Protein AF-A0A0N5BFC9-F1 (afdb_monomer_lite)

Structure (mmCIF, N/CA/C/O backbone):
data_AF-A0A0N5BFC9-F1
#
_entry.id   AF-A0A0N5BFC9-F1
#
loop_
_atom_site.group_PDB
_atom_site.id
_atom_site.type_symbol
_atom_site.label_atom_id
_atom_site.label_alt_id
_atom_site.label_comp_id
_atom_site.label_asym_id
_atom_site.label_entity_id
_atom_site.label_seq_id
_atom_site.pdbx_PDB_ins_code
_atom_site.Cartn_x
_atom_site.Cartn_y
_atom_site.Cartn_z
_atom_site.occupancy
_atom_site.B_iso_or_equiv
_atom_site.auth_seq_id
_atom_site.auth_comp_id
_atom_site.auth_asym_id
_atom_site.auth_atom_id
_atom_site.pdbx_PDB_model_num
ATOM 1 N N . MET A 1 1 ? 2.285 -58.065 4.368 1.00 34.19 1 MET A N 1
ATOM 2 C CA . MET A 1 1 ? 1.199 -57.813 5.337 1.00 34.19 1 MET A CA 1
ATOM 3 C C . MET A 1 1 ? 0.794 -56.363 5.149 1.00 34.19 1 MET A C 1
ATOM 5 O O . MET A 1 1 ? 1.601 -55.496 5.441 1.00 34.19 1 MET A O 1
ATOM 9 N N . ASN A 1 2 ? -0.366 -56.113 4.536 1.00 38.19 2 ASN A N 1
ATOM 10 C CA . ASN A 1 2 ? -0.889 -54.760 4.336 1.00 38.19 2 ASN A CA 1
ATOM 11 C C . ASN A 1 2 ? -1.475 -54.283 5.662 1.00 38.19 2 ASN A C 1
ATOM 13 O O . ASN A 1 2 ? -2.582 -54.675 6.023 1.00 38.19 2 ASN A O 1
ATOM 17 N N . ASP A 1 3 ? -0.705 -53.488 6.393 1.00 42.09 3 ASP A N 1
ATOM 18 C CA . ASP A 1 3 ? -1.120 -52.894 7.657 1.00 42.09 3 ASP A CA 1
ATOM 19 C C . ASP A 1 3 ? -1.984 -51.654 7.367 1.00 42.09 3 ASP A C 1
ATOM 21 O O . ASP A 1 3 ? -1.592 -50.508 7.557 1.00 42.09 3 ASP A O 1
ATOM 25 N N . SER A 1 4 ? -3.195 -51.876 6.848 1.00 47.28 4 SER A N 1
ATOM 26 C CA . SER A 1 4 ? -4.214 -50.838 6.613 1.00 47.28 4 SER A CA 1
ATOM 27 C C . SER A 1 4 ? -4.822 -50.292 7.920 1.00 47.28 4 SER A C 1
ATOM 29 O O . SER A 1 4 ? -5.945 -49.794 7.939 1.00 47.28 4 SER A O 1
ATOM 31 N N . SER A 1 5 ? -4.101 -50.416 9.037 1.00 52.00 5 SER A N 1
ATOM 32 C CA . SER A 1 5 ? -4.512 -50.042 10.390 1.00 52.00 5 SER A CA 1
ATOM 33 C C . SER A 1 5 ? -4.141 -48.599 10.761 1.00 52.00 5 SER A C 1
ATOM 35 O O . SER A 1 5 ? -4.554 -48.110 11.812 1.00 52.00 5 SER A O 1
ATOM 37 N N . GLN A 1 6 ? -3.386 -47.887 9.916 1.00 58.16 6 GLN A N 1
ATOM 38 C CA . GLN A 1 6 ? -2.640 -46.709 10.369 1.00 58.16 6 GLN A CA 1
ATOM 39 C C . GLN A 1 6 ? -3.371 -45.356 10.297 1.00 58.16 6 GLN A C 1
ATOM 41 O O . GLN A 1 6 ? -2.793 -44.349 10.696 1.00 58.16 6 GLN A O 1
ATOM 46 N N . PHE A 1 7 ? -4.630 -45.301 9.843 1.00 76.56 7 PHE A N 1
ATOM 47 C CA . PHE A 1 7 ? -5.350 -44.026 9.659 1.00 76.56 7 PHE A CA 1
ATOM 48 C C . PHE A 1 7 ? -6.752 -43.985 10.293 1.00 76.56 7 PHE A C 1
ATOM 50 O O . PHE A 1 7 ? -7.688 -43.403 9.745 1.00 76.56 7 PHE A O 1
ATOM 57 N N . ASN A 1 8 ? -6.898 -44.583 11.479 1.00 89.62 8 ASN A N 1
ATOM 58 C CA . ASN A 1 8 ? -8.121 -44.513 12.283 1.00 89.62 8 ASN A CA 1
ATOM 59 C C . ASN A 1 8 ? -7.896 -43.710 13.573 1.00 89.62 8 ASN A C 1
ATOM 61 O O . ASN A 1 8 ? -6.813 -43.722 14.155 1.00 89.62 8 ASN A O 1
ATOM 65 N N . CYS A 1 9 ? -8.940 -43.039 14.058 1.00 92.69 9 CYS A N 1
ATOM 66 C CA . CYS A 1 9 ? -8.900 -42.301 15.313 1.00 92.69 9 CYS A CA 1
ATOM 67 C C . CYS A 1 9 ? -8.642 -43.242 16.497 1.00 92.69 9 CYS A C 1
ATOM 69 O O . CYS A 1 9 ? -9.452 -44.110 16.789 1.00 92.69 9 CYS A O 1
ATOM 71 N N . GLU A 1 10 ? -7.588 -42.999 17.274 1.00 91.25 10 GLU A N 1
ATOM 72 C CA . GLU A 1 10 ? -7.213 -43.858 18.416 1.00 91.25 10 GLU A CA 1
ATOM 73 C C . GLU A 1 10 ? -8.198 -43.843 19.604 1.00 91.25 10 GLU A C 1
ATOM 75 O O . GLU A 1 10 ? -8.026 -44.597 20.558 1.00 91.25 10 GLU A O 1
ATOM 80 N N . ILE A 1 11 ? -9.216 -42.975 19.585 1.00 94.75 11 ILE A N 1
ATOM 81 C CA . ILE A 1 11 ? -10.234 -42.898 20.647 1.00 94.75 11 ILE A CA 1
ATOM 82 C C . ILE A 1 11 ? -11.425 -43.810 20.332 1.00 94.75 11 ILE A C 1
ATOM 84 O O . ILE A 1 11 ? -11.900 -44.520 21.211 1.00 94.75 11 ILE A O 1
ATOM 88 N N . CYS A 1 12 ? -11.925 -43.774 19.093 1.00 95.25 12 CYS A N 1
ATOM 89 C CA . CYS A 1 12 ? -13.127 -44.518 18.685 1.00 95.25 12 CYS A CA 1
ATOM 90 C C . CYS A 1 12 ? -12.856 -45.623 17.654 1.00 95.25 12 CYS A C 1
ATOM 92 O O . CYS A 1 12 ? -13.766 -46.374 17.319 1.00 95.25 12 CYS A O 1
ATOM 94 N N . PHE A 1 13 ? -11.626 -45.702 17.144 1.00 93.12 13 PHE A N 1
ATOM 95 C CA . PHE A 1 13 ? -11.158 -46.630 16.113 1.00 93.12 13 PHE A CA 1
ATOM 96 C C . PHE A 1 13 ? -11.883 -46.524 14.759 1.00 93.12 13 PHE A C 1
ATOM 98 O O . PHE A 1 13 ? -11.787 -47.434 13.940 1.00 93.12 13 PHE A O 1
ATOM 105 N N . GLN A 1 14 ? -12.569 -45.407 14.495 1.00 92.00 14 GLN A N 1
ATOM 106 C CA . GLN A 1 14 ? -13.208 -45.105 13.208 1.00 92.00 14 GLN A CA 1
ATOM 107 C C . GLN A 1 14 ? -12.284 -44.282 12.301 1.00 92.00 14 GLN A C 1
ATOM 109 O O . GLN A 1 14 ? -11.393 -43.577 12.781 1.00 92.00 14 GLN A O 1
ATOM 114 N N . SER A 1 15 ? -12.504 -44.361 10.989 1.00 88.88 15 SER A N 1
ATOM 115 C CA . SER A 1 15 ? -11.761 -43.579 9.997 1.00 88.88 15 SER A CA 1
ATOM 116 C C . SER A 1 15 ? -12.112 -42.092 10.063 1.00 88.88 15 SER A C 1
ATOM 118 O O . SER A 1 15 ? -13.248 -41.716 10.362 1.00 88.88 15 SER A O 1
ATOM 120 N N . TYR A 1 16 ? -11.133 -41.238 9.761 1.00 88.81 16 TYR A N 1
ATOM 121 C CA . TYR A 1 16 ? -11.325 -39.789 9.752 1.00 88.81 16 TYR A CA 1
ATOM 122 C C . TYR A 1 16 ? -12.275 -39.342 8.637 1.00 88.81 16 TYR A C 1
ATOM 124 O O . TYR A 1 16 ? -12.252 -39.864 7.524 1.00 88.81 16 TYR A O 1
ATOM 132 N N . THR A 1 17 ? -13.094 -38.331 8.917 1.00 87.38 17 THR A N 1
ATOM 133 C CA . THR A 1 17 ? -14.002 -37.740 7.926 1.00 87.38 17 THR A CA 1
ATOM 134 C C . THR A 1 17 ? -13.420 -36.455 7.329 1.00 87.38 17 THR A C 1
ATOM 136 O O . THR A 1 17 ? -12.402 -35.935 7.789 1.00 87.38 17 THR A O 1
ATOM 139 N N . GLN A 1 18 ? -14.054 -35.935 6.270 1.00 80.19 18 GLN A N 1
ATOM 140 C CA . GLN A 1 18 ? -13.593 -34.741 5.550 1.00 80.19 18 GLN A CA 1
ATOM 141 C C . GLN A 1 18 ? -13.379 -33.530 6.474 1.00 80.19 18 GLN A C 1
ATOM 143 O O . GLN A 1 18 ? -14.047 -33.367 7.498 1.00 80.19 18 GLN A O 1
ATOM 148 N N . VAL A 1 19 ? -12.454 -32.651 6.092 1.00 75.25 19 VAL A N 1
ATOM 149 C CA . VAL A 1 19 ? -12.163 -31.398 6.802 1.00 75.25 19 VAL A CA 1
ATOM 150 C C . VAL A 1 19 ? -13.453 -30.598 7.035 1.00 75.25 19 VAL A C 1
ATOM 152 O O . VAL A 1 19 ? -14.252 -30.426 6.120 1.00 75.25 19 VAL A O 1
ATOM 155 N N . GLY A 1 20 ? -13.667 -30.131 8.269 1.00 73.44 20 GLY A N 1
ATOM 156 C CA . GLY A 1 20 ? -14.871 -29.385 8.667 1.00 73.44 20 GLY A CA 1
ATOM 157 C C . GLY A 1 20 ? -16.022 -30.239 9.218 1.00 73.44 20 GLY A C 1
ATOM 158 O O . GLY A 1 20 ? -16.959 -29.692 9.789 1.00 73.44 20 GLY A O 1
ATOM 159 N N . SER A 1 21 ? -15.951 -31.568 9.114 1.00 85.88 21 SER A N 1
ATOM 160 C CA . SER A 1 21 ? -16.912 -32.470 9.767 1.00 85.88 21 SER A CA 1
ATOM 161 C C . SER A 1 21 ? -16.598 -32.696 11.256 1.00 85.88 21 SER A C 1
ATOM 163 O O . SER A 1 21 ? -15.501 -32.408 11.732 1.00 85.88 21 SER A O 1
ATOM 165 N N . LEU A 1 22 ? -17.549 -33.267 12.006 1.00 88.50 22 LEU A N 1
ATOM 166 C CA . LEU A 1 22 ? -17.378 -33.554 13.440 1.00 88.50 22 LEU A CA 1
ATOM 167 C C . LEU A 1 22 ? -16.204 -34.508 13.723 1.00 88.50 22 LEU A C 1
ATOM 169 O O . LEU A 1 22 ? -15.537 -34.374 14.745 1.00 88.50 22 LEU A O 1
ATOM 173 N N . HIS A 1 23 ? -15.922 -35.452 12.825 1.00 91.12 23 HIS A N 1
ATOM 174 C CA . HIS A 1 23 ? -14.836 -36.425 12.972 1.00 91.12 23 HIS A CA 1
ATOM 175 C C . HIS A 1 23 ? -13.622 -36.097 12.074 1.00 91.12 23 HIS A C 1
ATOM 177 O O . HIS A 1 23 ? -12.860 -36.979 11.676 1.00 91.12 23 HIS A O 1
ATOM 183 N N . SER A 1 24 ? -13.425 -34.811 11.753 1.00 91.25 24 SER A N 1
ATOM 184 C CA . SER A 1 24 ? -12.242 -34.350 11.021 1.00 91.25 24 SER A CA 1
ATOM 185 C C . SER A 1 24 ? -10.957 -34.544 11.830 1.00 91.25 24 SER A C 1
ATOM 187 O O . SER A 1 24 ? -10.981 -34.569 13.062 1.00 91.25 24 SER A O 1
ATOM 189 N N . ILE A 1 25 ? -9.822 -34.604 11.139 1.00 92.50 25 ILE A N 1
ATOM 190 C CA . ILE A 1 25 ? -8.495 -34.742 11.748 1.00 92.50 25 ILE A CA 1
ATOM 191 C C . ILE A 1 25 ? -8.169 -33.522 12.627 1.00 92.50 25 ILE A C 1
ATOM 193 O O . ILE A 1 25 ? -8.217 -32.375 12.175 1.00 92.50 25 ILE A O 1
ATOM 197 N N . ALA A 1 26 ? -7.812 -33.768 13.885 1.00 93.31 26 ALA A N 1
ATOM 198 C CA . ALA A 1 26 ? -7.320 -32.760 14.817 1.00 93.31 26 ALA A CA 1
ATOM 199 C C . ALA A 1 26 ? -6.183 -33.321 15.681 1.00 93.31 26 ALA A C 1
ATOM 201 O O . ALA A 1 26 ? -6.062 -34.533 15.847 1.00 93.31 26 ALA A O 1
ATOM 202 N N . CYS A 1 27 ? -5.356 -32.456 16.257 1.00 94.44 27 CYS A N 1
ATOM 203 C CA . CYS A 1 27 ? -4.290 -32.855 17.168 1.00 94.44 27 CYS A CA 1
ATOM 204 C C . CYS A 1 27 ? -4.227 -31.975 18.421 1.00 94.44 27 CYS A C 1
ATOM 206 O O . CYS A 1 27 ? -4.776 -30.876 18.475 1.00 94.44 27 CYS A O 1
ATOM 208 N N . LEU A 1 28 ? -3.561 -32.498 19.451 1.00 94.12 28 LEU A N 1
ATOM 209 C CA . LEU A 1 28 ? -3.152 -31.730 20.633 1.00 94.12 28 LEU A CA 1
ATOM 210 C C . LEU A 1 28 ? -1.754 -31.125 20.414 1.00 94.12 28 LEU A C 1
ATOM 212 O O . LEU A 1 28 ? -1.024 -31.620 19.554 1.00 94.12 28 LEU A O 1
ATOM 216 N N . PRO A 1 29 ? -1.274 -30.192 21.263 1.00 92.06 29 PRO A N 1
ATOM 217 C CA . PRO A 1 29 ? 0.069 -29.608 21.127 1.00 92.06 29 PRO A CA 1
ATOM 218 C C . PRO A 1 29 ? 1.236 -30.609 21.257 1.00 92.06 29 PRO A C 1
ATOM 220 O O . PRO A 1 29 ? 2.390 -30.258 21.044 1.00 92.06 29 PRO A O 1
ATOM 223 N N . CYS A 1 30 ? 0.964 -31.867 21.621 1.00 94.38 30 CYS A N 1
ATOM 224 C CA . CYS A 1 30 ? 1.947 -32.956 21.559 1.00 94.38 30 CYS A CA 1
ATOM 225 C C . CYS A 1 30 ? 2.074 -33.620 20.178 1.00 94.38 30 CYS A C 1
ATOM 227 O O . CYS A 1 30 ? 2.876 -34.537 20.046 1.00 94.38 30 CYS A O 1
ATOM 229 N N . GLY A 1 31 ? 1.271 -33.222 19.187 1.00 92.38 31 GLY A N 1
ATOM 230 C CA . GLY A 1 31 ? 1.304 -33.756 17.823 1.00 92.38 31 GLY A CA 1
ATOM 231 C C . GLY A 1 31 ? 0.481 -35.028 17.585 1.00 92.38 31 GLY A C 1
ATOM 232 O O . GLY A 1 31 ? 0.332 -35.439 16.440 1.00 92.38 31 GLY A O 1
ATOM 233 N N . HIS A 1 32 ? -0.099 -35.649 18.619 1.00 94.38 32 HIS A N 1
ATOM 234 C CA . HIS A 1 32 ? -0.943 -36.838 18.443 1.00 94.38 32 HIS A CA 1
ATOM 235 C C . HIS A 1 32 ? -2.306 -36.508 17.834 1.00 94.38 32 HIS A C 1
ATOM 237 O O . HIS A 1 32 ? -2.934 -35.521 18.224 1.00 94.38 32 HIS A O 1
ATOM 243 N N . ILE A 1 33 ? -2.752 -37.364 16.911 1.00 93.94 33 ILE A N 1
ATOM 244 C CA . ILE A 1 33 ? -3.874 -37.117 16.005 1.00 93.94 33 ILE A CA 1
ATOM 245 C C . ILE A 1 33 ? -5.112 -37.921 16.419 1.00 93.94 33 ILE A C 1
ATOM 247 O O . ILE A 1 33 ? -5.045 -39.123 16.662 1.00 93.94 33 ILE A O 1
ATOM 251 N N . PHE A 1 34 ? -6.271 -37.267 16.439 1.00 95.00 34 PHE A N 1
ATOM 252 C CA . PHE A 1 34 ? -7.564 -37.828 16.826 1.00 95.00 34 PHE A CA 1
ATOM 253 C C . PHE A 1 34 ? -8.695 -37.206 15.991 1.00 95.00 34 PHE A C 1
ATOM 255 O O . PHE A 1 34 ? -8.510 -36.182 15.338 1.00 95.00 34 PHE A O 1
ATOM 262 N N . GLY A 1 35 ? -9.878 -37.823 15.986 1.00 95.00 35 GLY A N 1
ATOM 263 C CA . GLY A 1 35 ? -11.070 -37.195 15.418 1.00 95.00 35 GLY A CA 1
ATOM 264 C C . GLY A 1 35 ? -11.518 -36.051 16.324 1.00 95.00 35 GLY A C 1
ATOM 265 O O . GLY A 1 35 ? -11.603 -36.236 17.540 1.00 95.00 35 GLY A O 1
ATOM 266 N N . LYS A 1 36 ? -11.804 -34.878 15.751 1.00 93.94 36 LYS A N 1
ATOM 267 C CA . LYS A 1 36 ? -12.080 -33.630 16.483 1.00 93.94 36 LYS A CA 1
ATOM 268 C C . LYS A 1 36 ? -13.121 -33.800 17.595 1.00 93.94 36 LYS A C 1
ATOM 270 O O . LYS A 1 36 ? -12.838 -33.476 18.745 1.00 93.94 36 LYS A O 1
ATOM 275 N N . ASN A 1 37 ? -14.284 -34.373 17.286 1.00 94.94 37 ASN A N 1
ATOM 276 C CA . ASN A 1 37 ? -15.347 -34.600 18.268 1.00 94.94 37 ASN A CA 1
ATOM 277 C C . ASN A 1 37 ? -14.967 -35.645 19.331 1.00 94.94 37 ASN A C 1
ATOM 279 O O . ASN A 1 37 ? -15.294 -35.481 20.501 1.00 94.94 37 ASN A O 1
ATOM 283 N N . CYS A 1 38 ? -14.228 -36.695 18.960 1.00 96.38 38 CYS A N 1
ATOM 284 C CA . CYS A 1 38 ? -13.759 -37.686 19.931 1.00 96.38 38 CYS A CA 1
ATOM 285 C C . CYS A 1 38 ? -12.746 -37.084 20.905 1.00 96.38 38 CYS A C 1
ATOM 287 O O . CYS A 1 38 ? -12.789 -37.374 22.098 1.00 96.38 38 CYS A O 1
ATOM 289 N N . LEU A 1 39 ? -11.857 -36.224 20.407 1.00 94.94 39 LEU A N 1
ATOM 290 C CA . LEU A 1 39 ? -10.905 -35.503 21.238 1.00 94.94 39 LEU A CA 1
ATOM 291 C C . LEU A 1 39 ? -11.617 -34.525 22.175 1.00 94.94 39 LEU A C 1
ATOM 293 O O . LEU A 1 39 ? -11.294 -34.480 23.357 1.00 94.94 39 LEU A O 1
ATOM 297 N N . PHE A 1 40 ? -12.619 -33.804 21.672 1.00 93.94 40 PHE A N 1
ATOM 298 C CA . PHE A 1 40 ? -13.447 -32.908 22.475 1.00 93.94 40 PHE A CA 1
ATOM 299 C C . PHE A 1 40 ? -14.145 -33.653 23.625 1.00 93.94 40 PHE A C 1
ATOM 301 O O . PHE A 1 40 ? -13.952 -33.303 24.789 1.00 93.94 40 PHE A O 1
ATOM 308 N N . GLN A 1 41 ? -14.863 -34.741 23.320 1.00 94.69 41 GLN A N 1
ATOM 309 C CA . GLN A 1 41 ? -15.532 -35.585 24.322 1.00 94.69 41 GLN A CA 1
ATOM 310 C C . GLN A 1 41 ? -14.545 -36.173 25.338 1.00 94.69 41 GLN A C 1
ATOM 312 O O . GLN A 1 41 ? -14.830 -36.241 26.536 1.00 94.69 41 GLN A O 1
ATOM 317 N N . TRP A 1 42 ? -13.359 -36.578 24.877 1.00 95.31 42 TRP A N 1
ATOM 318 C CA . TRP A 1 42 ? -12.314 -37.087 25.757 1.00 95.31 42 TRP A CA 1
ATOM 319 C C . TRP A 1 42 ? -11.850 -36.029 26.759 1.00 95.31 42 TRP A C 1
ATOM 321 O O . TRP A 1 42 ? -11.816 -36.307 27.959 1.00 95.31 42 TRP A O 1
ATOM 331 N N . LEU A 1 43 ? -11.517 -34.823 26.293 1.00 92.44 43 LEU A N 1
ATOM 332 C CA . LEU A 1 43 ? -11.073 -33.729 27.160 1.00 92.44 43 LEU A CA 1
ATOM 333 C C . LEU A 1 43 ? -12.166 -33.308 28.146 1.00 92.44 43 LEU A C 1
ATOM 335 O O . LEU A 1 43 ? -11.883 -33.104 29.325 1.00 92.44 43 LEU A O 1
ATOM 339 N N . GLU A 1 44 ? -13.419 -33.277 27.695 1.00 90.31 44 GLU A N 1
ATOM 340 C CA . GLU A 1 44 ? -14.567 -33.014 28.555 1.00 90.31 44 GLU A CA 1
ATOM 341 C C . GLU A 1 44 ? -14.715 -34.065 29.669 1.00 90.31 44 GLU A C 1
ATOM 343 O O . GLU A 1 44 ? -14.925 -33.706 30.827 1.00 90.31 44 GLU A O 1
ATOM 348 N N . SER A 1 45 ? -14.496 -35.349 29.369 1.00 90.00 45 SER A N 1
ATOM 349 C CA . SER A 1 45 ? -14.550 -36.427 30.372 1.00 90.00 45 SER A CA 1
ATOM 350 C C . SER A 1 45 ? -13.414 -36.392 31.407 1.00 90.00 45 SER A C 1
ATOM 352 O O . SER A 1 45 ? -13.507 -37.042 32.450 1.00 90.00 45 SER A O 1
ATOM 354 N N . LYS A 1 46 ? -12.317 -35.675 31.122 1.00 85.44 46 LYS A N 1
ATOM 355 C CA . LYS A 1 46 ? -11.115 -35.595 31.975 1.00 85.44 46 LYS A CA 1
ATOM 356 C C . LYS A 1 46 ? -10.968 -34.258 32.701 1.00 85.44 46 LYS A C 1
ATOM 358 O O . LYS A 1 46 ? -9.935 -34.022 33.333 1.00 85.44 46 LYS A O 1
ATOM 363 N N . LYS A 1 47 ? -12.014 -33.424 32.676 1.00 79.25 47 LYS A N 1
ATOM 364 C CA . LYS A 1 47 ? -12.122 -32.189 33.465 1.00 79.25 47 LYS A CA 1
ATOM 365 C C . LYS A 1 47 ? -11.667 -32.417 34.921 1.00 79.25 47 LYS A C 1
ATOM 367 O O . LYS A 1 47 ? -12.102 -33.387 35.544 1.00 79.25 47 LYS A O 1
ATOM 372 N N . PRO A 1 48 ? -10.794 -31.549 35.475 1.00 78.56 48 PRO A N 1
ATOM 373 C CA . PRO A 1 48 ? -10.297 -30.284 34.912 1.00 78.56 48 PRO A CA 1
ATOM 374 C C . PRO A 1 48 ? -8.995 -30.395 34.086 1.00 78.56 48 PRO A C 1
ATOM 376 O O . PRO A 1 48 ? -8.431 -29.373 33.712 1.00 78.56 48 PRO A O 1
ATOM 379 N N . GLN A 1 49 ? -8.463 -31.594 33.827 1.00 82.62 49 GLN A N 1
ATOM 380 C CA . GLN A 1 49 ? -7.138 -31.761 33.213 1.00 82.62 49 GLN A CA 1
ATOM 381 C C . GLN A 1 49 ? -7.232 -32.008 31.704 1.00 82.62 49 GLN A C 1
ATOM 383 O O . GLN A 1 49 ? -7.914 -32.925 31.248 1.00 82.62 49 GLN A O 1
ATOM 388 N N . VAL A 1 50 ? -6.459 -31.255 30.920 1.00 89.50 50 VAL A N 1
ATOM 389 C CA . VAL A 1 50 ? -6.271 -31.530 29.491 1.00 89.50 50 VAL A CA 1
ATOM 390 C C . VAL A 1 50 ? -5.177 -32.586 29.351 1.00 89.50 50 VAL A C 1
ATOM 392 O O . VAL A 1 50 ? -3.999 -32.293 29.546 1.00 89.50 50 VAL A O 1
ATOM 395 N N . ILE A 1 51 ? -5.555 -33.831 29.055 1.00 94.06 51 ILE A N 1
ATOM 396 C CA . ILE A 1 51 ? -4.626 -34.969 28.983 1.00 94.06 51 ILE A CA 1
ATOM 397 C C . ILE A 1 51 ? -4.740 -35.654 27.628 1.00 94.06 51 ILE A C 1
ATOM 399 O O . ILE A 1 51 ? -5.821 -36.095 27.234 1.00 94.06 51 ILE A O 1
ATOM 403 N N . CYS A 1 52 ? -3.604 -35.825 26.951 1.00 95.75 52 CYS A N 1
ATOM 404 C CA . CYS A 1 52 ? -3.562 -36.565 25.695 1.00 95.75 52 CYS A CA 1
ATOM 405 C C . CYS A 1 52 ? -3.992 -38.037 25.874 1.00 95.75 52 CYS A C 1
ATOM 407 O O . CYS A 1 52 ? -3.414 -38.726 26.721 1.00 95.75 52 CYS A O 1
ATOM 409 N N . PRO A 1 53 ? -4.937 -38.563 25.064 1.00 95.31 53 PRO A N 1
ATOM 410 C CA . PRO A 1 53 ? -5.331 -39.972 25.110 1.00 95.31 53 PRO A CA 1
ATOM 411 C C . PRO A 1 53 ? -4.159 -40.938 24.898 1.00 95.31 53 PRO A C 1
ATOM 413 O O . PRO A 1 53 ? -4.106 -41.964 25.578 1.00 95.31 53 PRO A O 1
ATOM 416 N N . LYS A 1 54 ? -3.209 -40.584 24.019 1.00 94.31 54 LYS A N 1
ATOM 417 C CA . LYS A 1 54 ? -2.076 -41.437 23.634 1.00 94.31 54 LYS A CA 1
ATOM 418 C C . LYS A 1 54 ? -0.896 -41.330 24.598 1.00 94.31 54 LYS A C 1
ATOM 420 O O . LYS A 1 54 ? -0.620 -42.263 25.339 1.00 94.31 54 LYS A O 1
ATOM 425 N N . CYS A 1 55 ? -0.224 -40.177 24.646 1.00 95.88 55 CYS A N 1
ATOM 426 C CA . CYS A 1 55 ? 1.002 -40.018 25.443 1.00 95.88 55 CYS A CA 1
ATOM 427 C C . CYS A 1 55 ? 0.776 -39.609 26.900 1.00 95.88 55 CYS A C 1
ATOM 429 O O . CYS A 1 55 ? 1.741 -39.441 27.638 1.00 95.88 55 CYS A O 1
ATOM 431 N N . LYS A 1 56 ? -0.477 -39.376 27.312 1.00 95.06 56 LYS A N 1
ATOM 432 C CA . LYS A 1 56 ? -0.844 -38.926 28.667 1.00 95.06 56 LYS A CA 1
ATOM 433 C C . LYS A 1 56 ? -0.187 -37.611 29.116 1.00 95.06 56 LYS A C 1
ATOM 435 O O . LYS A 1 56 ? -0.299 -37.246 30.286 1.00 95.06 56 LYS A O 1
ATOM 440 N N . LYS A 1 57 ? 0.446 -36.860 28.203 1.00 94.94 57 LYS A N 1
ATOM 441 C CA . LYS A 1 57 ? 0.983 -35.525 28.489 1.00 94.94 57 LYS A CA 1
ATOM 442 C C . LYS A 1 57 ? -0.159 -34.611 28.928 1.00 94.94 57 LYS A C 1
ATOM 444 O O . LYS A 1 57 ? -1.190 -34.543 28.252 1.00 94.94 57 LYS A O 1
ATOM 449 N N . LYS A 1 58 ? 0.038 -33.944 30.066 1.00 93.12 58 LYS A N 1
ATOM 450 C CA . LYS A 1 58 ? -0.881 -32.938 30.597 1.00 93.12 58 LYS A CA 1
ATOM 451 C C . LYS A 1 58 ? -0.541 -31.581 30.000 1.00 93.12 58 LYS A C 1
ATOM 453 O O . LYS A 1 58 ? 0.636 -31.241 29.884 1.00 93.12 58 LYS A O 1
ATOM 458 N N . PHE A 1 59 ? -1.562 -30.820 29.646 1.00 86.44 59 PHE A N 1
ATOM 459 C CA . PHE A 1 59 ? -1.420 -29.437 29.223 1.00 86.44 59 PHE A CA 1
ATOM 460 C C . PHE A 1 59 ? -2.014 -28.561 30.311 1.00 86.44 59 PHE A C 1
ATOM 462 O O . PHE A 1 59 ? -3.171 -28.731 30.699 1.00 86.44 59 PHE A O 1
ATOM 469 N N . ASN A 1 60 ? -1.195 -27.658 30.834 1.00 80.81 60 ASN A N 1
ATOM 470 C CA . ASN A 1 60 ? -1.670 -26.672 31.782 1.00 80.81 60 ASN A CA 1
ATOM 471 C C . ASN A 1 60 ? -2.360 -25.555 30.989 1.00 80.81 60 ASN A C 1
ATOM 473 O O . ASN A 1 60 ? -1.788 -25.031 30.029 1.00 80.81 60 ASN A O 1
ATOM 477 N N . GLY A 1 61 ? -3.599 -25.252 31.388 1.00 64.06 61 GLY A N 1
ATOM 478 C CA . GLY A 1 61 ? -4.321 -24.008 31.092 1.00 64.06 61 GLY A CA 1
ATOM 479 C C . GLY A 1 61 ? -3.391 -22.804 31.008 1.00 64.06 61 GLY A C 1
ATOM 480 O O . GLY A 1 61 ? -2.585 -22.672 31.934 1.00 64.06 61 GLY A O 1
ATOM 481 N N . PRO A 1 62 ? -3.524 -21.861 30.055 1.00 57.78 62 PRO A N 1
ATOM 482 C CA . PRO A 1 62 ? -3.260 -20.488 30.452 1.00 57.78 62 PRO A CA 1
ATOM 483 C C . PRO A 1 62 ? -4.145 -20.200 31.687 1.00 57.78 62 PRO A C 1
ATOM 485 O O . PRO A 1 62 ? -5.305 -20.625 31.722 1.00 57.78 62 PRO A O 1
ATOM 488 N N . PRO A 1 63 ? -3.615 -19.552 32.738 1.00 50.12 63 PRO A N 1
ATOM 489 C CA . PRO A 1 63 ? -4.202 -19.541 34.086 1.00 50.12 63 PRO A CA 1
ATOM 490 C C . PRO A 1 63 ? -5.628 -18.960 34.204 1.00 50.12 63 PRO A C 1
ATOM 492 O O . PRO A 1 63 ? -6.229 -19.042 35.276 1.00 50.12 63 PRO A O 1
ATOM 495 N N . HIS A 1 64 ? -6.203 -18.419 33.123 1.00 54.69 64 HIS A N 1
ATOM 496 C CA . HIS A 1 64 ? -7.467 -17.680 33.138 1.00 54.69 64 HIS A CA 1
ATOM 497 C C . HIS A 1 64 ? -8.550 -18.172 32.155 1.00 54.69 64 HIS A C 1
ATOM 499 O O . HIS A 1 64 ? -9.654 -17.635 32.182 1.00 54.69 64 HIS A O 1
ATOM 505 N N . SER A 1 65 ? -8.326 -19.224 31.355 1.00 54.88 65 SER A N 1
ATOM 506 C CA . SER A 1 65 ? -9.359 -19.794 30.464 1.00 54.88 65 SER A CA 1
ATOM 507 C C . SER A 1 65 ? -10.008 -21.038 31.088 1.00 54.88 65 SER A C 1
ATOM 509 O O . SER A 1 65 ? -9.743 -22.172 30.687 1.00 54.88 65 SER A O 1
ATOM 511 N N . LYS A 1 66 ? -10.837 -20.863 32.122 1.00 52.88 66 LYS A N 1
ATOM 512 C CA . LYS A 1 66 ? -11.388 -22.009 32.871 1.00 52.88 66 LYS A CA 1
ATOM 513 C C . LYS A 1 66 ? -12.349 -22.912 32.081 1.00 52.88 66 LYS A C 1
ATOM 515 O O . LYS A 1 66 ? -12.588 -24.020 32.544 1.00 52.88 66 LYS A O 1
ATOM 520 N N . ASP A 1 67 ? -12.810 -22.519 30.887 1.00 57.22 67 ASP A N 1
ATOM 521 C CA . ASP A 1 67 ? -13.964 -23.188 30.263 1.00 57.22 67 ASP A CA 1
ATOM 522 C C . ASP A 1 67 ? -13.852 -23.579 28.774 1.00 57.22 67 ASP A C 1
ATOM 524 O O . ASP A 1 67 ? -14.829 -24.087 28.227 1.00 57.22 67 ASP A O 1
ATOM 528 N N . LYS A 1 68 ? -12.705 -23.423 28.089 1.00 70.88 68 LYS A N 1
ATOM 529 C CA . LYS A 1 68 ? -12.619 -23.731 26.639 1.00 70.88 68 LYS A CA 1
ATOM 530 C C . LYS A 1 68 ? -11.504 -24.721 26.282 1.00 70.88 68 LYS A C 1
ATOM 532 O O . LYS A 1 68 ? -10.369 -24.352 26.023 1.00 70.88 68 LYS A O 1
ATOM 537 N N . PHE A 1 69 ? -11.849 -26.012 26.210 1.00 79.31 69 PHE A N 1
ATOM 538 C CA . PHE A 1 69 ? -10.963 -27.076 25.692 1.00 79.31 69 PHE A CA 1
ATOM 539 C C . PHE A 1 69 ? -10.628 -26.909 24.207 1.00 79.31 69 PHE A C 1
ATOM 541 O O . PHE A 1 69 ? -9.655 -27.489 23.728 1.00 79.31 69 PHE A O 1
ATOM 548 N N . GLU A 1 70 ? -11.438 -26.133 23.488 1.00 82.38 70 GLU A N 1
ATOM 549 C CA . GLU A 1 70 ? -11.287 -25.853 22.059 1.00 82.38 70 GLU A CA 1
ATOM 550 C C . GLU A 1 70 ? -9.925 -25.233 21.734 1.00 82.38 70 GLU A C 1
ATOM 552 O O . GLU A 1 70 ? -9.349 -25.564 20.700 1.00 82.38 70 GLU A O 1
ATOM 557 N N . ASP A 1 71 ? -9.355 -24.460 22.662 1.00 84.62 71 ASP A N 1
ATOM 558 C CA . ASP A 1 71 ? -8.053 -23.801 22.502 1.00 84.62 71 ASP A CA 1
ATOM 559 C C . ASP A 1 71 ? -6.888 -24.803 22.396 1.00 84.62 71 ASP A C 1
ATOM 561 O O . ASP A 1 71 ? -5.826 -24.491 21.859 1.00 84.62 71 ASP A O 1
ATOM 565 N N . TYR A 1 72 ? -7.082 -26.038 22.871 1.00 86.81 72 TYR A N 1
ATOM 566 C CA . TYR A 1 72 ? -6.089 -27.112 22.783 1.00 86.81 72 TYR A CA 1
ATOM 567 C C . TYR A 1 72 ? -6.229 -27.977 21.531 1.00 86.81 72 TYR A C 1
ATOM 569 O O . TYR A 1 72 ? -5.354 -28.805 21.268 1.00 86.81 72 TYR A O 1
ATOM 577 N N . ILE A 1 73 ? -7.324 -27.835 20.783 1.00 91.25 73 ILE A N 1
ATOM 578 C CA . ILE A 1 73 ? -7.647 -28.696 19.647 1.00 91.25 73 ILE A CA 1
ATOM 579 C C . ILE A 1 73 ? -7.235 -27.995 18.352 1.00 91.25 73 ILE A C 1
ATOM 581 O O . ILE A 1 73 ? -7.944 -27.147 17.813 1.00 91.25 73 ILE A O 1
ATOM 585 N N . ILE A 1 74 ? -6.102 -28.412 17.798 1.00 90.94 74 ILE A N 1
ATOM 586 C CA . ILE A 1 74 ? -5.588 -27.900 16.528 1.00 90.94 74 ILE A CA 1
ATOM 587 C C . ILE A 1 74 ? -6.235 -28.708 15.398 1.00 90.94 74 ILE A C 1
ATOM 589 O O . ILE A 1 74 ? -5.957 -29.893 15.232 1.00 90.94 74 ILE A O 1
ATOM 593 N N . THR A 1 75 ? -7.129 -28.089 14.621 1.00 88.44 75 THR A N 1
ATOM 594 C CA . THR A 1 75 ? -7.741 -28.744 13.448 1.00 88.44 75 THR A CA 1
ATOM 595 C C . THR A 1 75 ? -6.742 -28.746 12.287 1.00 88.44 75 THR A C 1
ATOM 597 O O . THR A 1 75 ? -6.226 -27.688 11.930 1.00 88.44 75 THR A O 1
ATOM 600 N N . ILE A 1 76 ? -6.473 -29.912 11.690 1.00 85.75 76 ILE A N 1
ATOM 601 C CA . ILE A 1 76 ? -5.528 -30.039 10.571 1.00 85.75 76 ILE A CA 1
ATOM 602 C C . ILE A 1 76 ? -6.301 -29.963 9.249 1.00 85.75 76 ILE A C 1
ATOM 604 O O . ILE A 1 76 ? -7.198 -30.767 8.993 1.00 85.75 76 ILE A O 1
ATOM 608 N N . TYR A 1 77 ? -5.939 -29.002 8.400 1.00 81.00 77 TYR A N 1
ATOM 609 C CA . TYR A 1 77 ? -6.514 -28.815 7.066 1.00 81.00 77 TYR A CA 1
ATOM 610 C C . TYR A 1 77 ? -5.617 -29.460 5.997 1.00 81.00 77 TYR A C 1
ATOM 612 O O . TYR A 1 77 ? -4.399 -29.499 6.148 1.00 81.00 77 TYR A O 1
ATOM 620 N N . GLY A 1 78 ? -6.211 -29.937 4.898 1.00 68.69 78 GLY A N 1
ATOM 621 C CA . GLY A 1 78 ? -5.467 -30.362 3.701 1.00 68.69 78 GLY A CA 1
ATOM 622 C C . GLY A 1 78 ? -5.028 -31.831 3.640 1.00 68.69 78 GLY A C 1
ATOM 623 O O . GLY A 1 78 ? -4.368 -32.209 2.678 1.00 68.69 78 GLY A O 1
ATOM 624 N N . LEU A 1 79 ? -5.415 -32.671 4.604 1.00 66.69 79 LEU A N 1
ATOM 625 C CA . LEU A 1 79 ? -5.192 -34.119 4.537 1.00 66.69 79 LEU A CA 1
ATOM 626 C C . LEU A 1 79 ? -6.387 -34.822 3.859 1.00 66.69 79 LEU A C 1
ATOM 628 O O . LEU A 1 79 ? -7.530 -34.576 4.261 1.00 66.69 79 LEU A O 1
ATOM 632 N N . PRO A 1 80 ? -6.170 -35.687 2.848 1.00 61.53 80 PRO A N 1
ATOM 633 C CA . PRO A 1 80 ? -7.240 -36.493 2.270 1.00 61.53 80 PRO A CA 1
ATOM 634 C C . PRO A 1 80 ? -7.766 -37.494 3.309 1.00 61.53 80 PRO A C 1
ATOM 636 O O . PRO A 1 80 ? -6.997 -38.122 4.033 1.00 61.53 80 PRO A O 1
ATOM 639 N N . SER A 1 81 ? -9.089 -37.673 3.366 1.00 58.31 81 SER A N 1
ATOM 640 C CA . SER A 1 81 ? -9.776 -38.563 4.322 1.00 58.31 81 SER A CA 1
ATOM 641 C C . SER A 1 81 ? -9.372 -40.037 4.213 1.00 58.31 81 SER A C 1
ATOM 643 O O . SER A 1 81 ? -9.648 -40.816 5.118 1.00 58.31 81 SER A O 1
ATOM 645 N N . ASN A 1 82 ? -8.706 -40.417 3.124 1.00 60.78 82 ASN A N 1
ATOM 646 C CA . ASN A 1 82 ? -8.369 -41.802 2.821 1.00 60.78 82 ASN A CA 1
ATOM 647 C C . ASN A 1 82 ? -6.943 -42.174 3.261 1.00 60.78 82 ASN A C 1
ATOM 649 O O . ASN A 1 82 ? -6.527 -43.298 3.021 1.00 60.78 82 ASN A O 1
ATOM 653 N N . GLY A 1 83 ? -6.177 -41.255 3.867 1.00 53.81 83 GLY A N 1
ATOM 654 C CA . GLY A 1 83 ? -4.800 -41.518 4.319 1.00 53.81 83 GLY A CA 1
ATOM 655 C C . GLY A 1 83 ? -3.767 -41.681 3.195 1.00 53.81 83 GLY A C 1
ATOM 656 O O . GLY A 1 83 ? -2.577 -41.504 3.437 1.00 53.81 83 GLY A O 1
ATOM 657 N N . ASP A 1 84 ? -4.211 -41.917 1.960 1.00 47.84 84 ASP A N 1
ATOM 658 C CA . ASP A 1 84 ? -3.364 -41.957 0.774 1.00 47.84 84 ASP A CA 1
ATOM 659 C C . ASP A 1 84 ? -2.953 -40.535 0.373 1.00 47.84 84 ASP A C 1
ATOM 661 O O . ASP A 1 84 ? -3.579 -39.875 -0.460 1.00 47.84 84 ASP A O 1
ATOM 665 N N . ILE A 1 85 ? -1.883 -40.040 0.989 1.00 51.75 85 ILE A N 1
ATOM 666 C CA . ILE A 1 85 ? -1.042 -39.035 0.348 1.00 51.75 85 ILE A CA 1
ATOM 667 C C . ILE A 1 85 ? -0.130 -39.839 -0.580 1.00 51.75 85 ILE A C 1
ATOM 669 O O . ILE A 1 85 ? 0.717 -40.574 -0.067 1.00 51.75 85 ILE A O 1
ATOM 673 N N . PRO A 1 86 ? -0.260 -39.749 -1.915 1.00 45.72 86 PRO A N 1
ATOM 674 C CA . PRO A 1 86 ? 0.803 -40.201 -2.793 1.00 45.72 86 PRO A CA 1
ATOM 675 C C . PRO A 1 86 ? 2.002 -39.292 -2.520 1.00 45.72 86 PRO A C 1
ATOM 677 O O . PRO A 1 86 ? 2.149 -38.220 -3.103 1.00 45.72 86 PRO A O 1
ATOM 680 N N . VAL A 1 87 ? 2.829 -39.680 -1.553 1.00 49.22 87 VAL A N 1
ATOM 681 C CA . VAL A 1 87 ? 4.164 -39.126 -1.418 1.00 49.22 87 VAL A CA 1
ATOM 682 C C . VAL A 1 87 ? 4.955 -39.796 -2.526 1.00 49.22 87 VAL A C 1
ATOM 684 O O . VAL A 1 87 ? 5.530 -40.867 -2.344 1.00 49.22 87 VAL A O 1
ATOM 687 N N . GLU A 1 88 ? 4.922 -39.197 -3.712 1.00 45.38 88 GLU A N 1
ATOM 688 C CA . GLU A 1 88 ? 5.974 -39.421 -4.691 1.00 45.38 88 GLU A CA 1
ATOM 689 C C . GLU A 1 88 ? 7.267 -38.923 -4.037 1.00 45.38 88 GLU A C 1
ATOM 691 O O . GLU A 1 88 ? 7.601 -37.740 -4.078 1.00 45.38 88 GLU A O 1
ATOM 696 N N . TYR A 1 89 ? 7.966 -39.822 -3.342 1.00 48.94 89 TYR A N 1
ATOM 697 C CA . TYR A 1 89 ? 9.373 -39.630 -3.038 1.00 48.94 89 TYR A CA 1
ATOM 698 C C . TYR A 1 89 ? 10.096 -39.657 -4.387 1.00 48.94 89 TYR A C 1
ATOM 700 O O . TYR A 1 89 ? 10.552 -40.703 -4.839 1.00 48.94 89 TYR A O 1
ATOM 708 N N . GLU A 1 90 ? 10.183 -38.508 -5.061 1.00 55.47 90 GLU A N 1
ATOM 709 C CA . GLU A 1 90 ? 11.346 -38.288 -5.910 1.00 55.47 90 GLU A CA 1
ATOM 710 C C . GLU A 1 90 ? 12.560 -38.456 -4.998 1.00 55.47 90 GLU A C 1
ATOM 712 O O . GLU A 1 90 ? 12.627 -37.841 -3.930 1.00 55.47 90 GLU A O 1
ATOM 717 N N . ASP A 1 91 ? 13.488 -39.330 -5.376 1.00 63.12 91 ASP A N 1
ATOM 718 C CA . ASP A 1 91 ? 14.727 -39.516 -4.639 1.00 63.12 91 ASP A CA 1
ATOM 719 C C . ASP A 1 91 ? 15.558 -38.227 -4.742 1.00 63.12 91 ASP A C 1
ATOM 721 O O . ASP A 1 91 ? 16.355 -38.006 -5.654 1.00 63.12 91 ASP A O 1
ATOM 725 N N . PHE A 1 92 ? 15.303 -37.299 -3.820 1.00 69.94 92 PHE A N 1
ATOM 726 C CA . PHE A 1 92 ? 16.009 -36.029 -3.732 1.00 69.94 92 PHE A CA 1
ATOM 727 C C . PHE A 1 92 ? 17.466 -36.218 -3.293 1.00 69.94 92 PHE A C 1
ATOM 729 O O . PHE A 1 92 ? 18.196 -35.227 -3.264 1.00 69.94 92 PHE A O 1
ATOM 736 N N . SER A 1 93 ? 17.906 -37.443 -2.971 1.00 76.62 93 SER A N 1
ATOM 737 C CA . SER A 1 93 ? 19.297 -37.745 -2.624 1.00 76.62 93 SER A CA 1
ATOM 738 C C . SER A 1 93 ? 20.253 -37.329 -3.743 1.00 76.62 93 SER A C 1
ATOM 740 O O . SER A 1 93 ? 21.234 -36.635 -3.476 1.00 76.62 93 SER A O 1
ATOM 742 N N . ASP A 1 94 ? 19.913 -37.624 -5.000 1.00 81.00 94 ASP A N 1
ATOM 743 C CA . ASP A 1 94 ? 20.757 -37.292 -6.154 1.00 81.00 94 ASP A CA 1
ATOM 744 C C . ASP A 1 94 ? 20.843 -35.778 -6.384 1.00 81.00 94 ASP A C 1
ATOM 746 O O . ASP A 1 94 ? 21.931 -35.221 -6.556 1.00 81.00 94 ASP A O 1
ATOM 750 N N . LYS A 1 95 ? 19.703 -35.076 -6.298 1.00 83.56 95 LYS A N 1
ATOM 751 C CA . LYS A 1 95 ? 19.657 -33.606 -6.393 1.00 83.56 95 LYS A CA 1
ATOM 752 C C . LYS A 1 95 ? 20.425 -32.959 -5.235 1.00 83.56 95 LYS A C 1
ATOM 754 O O . LYS A 1 95 ? 21.155 -31.992 -5.443 1.00 83.56 95 LYS A O 1
ATOM 759 N N . LEU A 1 96 ? 20.301 -33.495 -4.020 1.00 85.75 96 LEU A N 1
ATOM 760 C CA . LEU A 1 96 ? 21.011 -33.008 -2.837 1.00 85.75 96 LEU A CA 1
ATOM 761 C C . LEU A 1 96 ? 22.520 -33.241 -2.957 1.00 85.75 96 LEU A C 1
ATOM 763 O O . LEU A 1 96 ? 23.304 -32.368 -2.584 1.00 85.75 96 LEU A O 1
ATOM 767 N N . PHE A 1 97 ? 22.932 -34.395 -3.480 1.00 90.31 97 PHE A N 1
ATOM 768 C CA . PHE A 1 97 ? 24.332 -34.715 -3.729 1.00 90.31 97 PHE A CA 1
ATOM 769 C C . PHE A 1 97 ? 24.931 -33.779 -4.782 1.00 90.31 97 PHE A C 1
ATOM 771 O O . PHE A 1 97 ? 26.006 -33.216 -4.567 1.00 90.31 97 PHE A O 1
ATOM 778 N N . GLN A 1 98 ? 24.201 -33.527 -5.870 1.00 91.19 98 GLN A N 1
ATOM 779 C CA . GLN A 1 98 ? 24.627 -32.604 -6.916 1.00 91.19 98 GLN A CA 1
ATOM 780 C C . GLN A 1 98 ? 24.773 -31.169 -6.395 1.00 91.19 98 GLN A C 1
ATOM 782 O O . GLN A 1 98 ? 25.825 -30.559 -6.577 1.00 91.19 98 GLN A O 1
ATOM 787 N N . VAL A 1 99 ? 23.781 -30.662 -5.654 1.00 92.25 99 VAL A N 1
ATOM 788 C CA . VAL A 1 99 ? 23.851 -29.325 -5.041 1.00 92.25 99 VAL A CA 1
ATOM 789 C C . VAL A 1 99 ? 24.999 -29.231 -4.029 1.00 92.25 99 VAL A C 1
ATOM 791 O O . VAL A 1 99 ? 25.691 -28.215 -3.976 1.00 92.25 99 VAL A O 1
ATOM 794 N N . LYS A 1 100 ? 25.252 -30.281 -3.235 1.00 92.19 100 LYS A N 1
ATOM 795 C CA . LYS A 1 100 ? 26.395 -30.315 -2.304 1.00 92.19 100 LYS A CA 1
ATOM 796 C C . LYS A 1 100 ? 27.737 -30.256 -3.035 1.00 92.19 100 LYS A C 1
ATOM 798 O O . LYS A 1 100 ? 28.639 -29.575 -2.549 1.00 92.19 100 LYS A O 1
ATOM 803 N N . ARG A 1 101 ? 27.865 -30.934 -4.181 1.00 95.94 101 ARG A N 1
ATOM 804 C CA . ARG A 1 101 ? 29.078 -30.901 -5.010 1.00 95.94 101 ARG A CA 1
ATOM 805 C C . ARG A 1 101 ? 29.316 -29.511 -5.596 1.00 95.94 101 ARG A C 1
ATOM 807 O O . ARG A 1 101 ? 30.393 -28.958 -5.404 1.00 95.94 101 ARG A O 1
ATOM 814 N N . GLU A 1 102 ? 28.293 -28.915 -6.207 1.00 95.00 102 GLU A N 1
ATOM 815 C CA . GLU A 1 102 ? 28.365 -27.552 -6.756 1.00 95.00 102 GLU A CA 1
ATOM 816 C C . GLU A 1 102 ? 28.720 -26.524 -5.667 1.00 95.00 102 GLU A C 1
ATOM 818 O O . GLU A 1 102 ? 29.540 -25.631 -5.874 1.00 95.00 102 GLU A O 1
ATOM 823 N N . LEU A 1 103 ? 28.168 -26.679 -4.460 1.00 94.00 103 LEU A N 1
ATOM 824 C CA . LEU A 1 103 ? 28.483 -25.811 -3.325 1.00 94.00 103 LEU A CA 1
ATOM 825 C C . LEU A 1 103 ? 29.947 -25.944 -2.871 1.00 94.00 103 LEU A C 1
ATOM 827 O O . LEU A 1 103 ? 30.539 -24.955 -2.434 1.00 94.00 103 LEU A O 1
ATOM 831 N N . LEU A 1 104 ? 30.535 -27.139 -2.967 1.00 96.06 104 LEU A N 1
ATOM 832 C CA . LEU A 1 104 ? 31.947 -27.371 -2.659 1.00 96.06 104 LEU A CA 1
ATOM 833 C C . LEU A 1 104 ? 32.862 -26.707 -3.702 1.00 96.06 104 LEU A C 1
ATOM 835 O O . LEU A 1 104 ? 33.788 -25.992 -3.320 1.00 96.06 104 LEU A O 1
ATOM 839 N N . GLU A 1 105 ? 32.554 -26.868 -4.991 1.00 96.38 105 GLU A N 1
ATOM 840 C CA . GLU A 1 105 ? 33.292 -26.251 -6.105 1.00 96.38 105 GLU A CA 1
ATOM 841 C C . GLU A 1 105 ? 33.290 -24.716 -5.985 1.00 96.38 105 GLU A C 1
ATOM 843 O O . GLU A 1 105 ? 34.346 -24.080 -5.973 1.00 96.38 105 GLU A O 1
ATOM 848 N N . VAL A 1 106 ? 32.118 -24.112 -5.753 1.00 95.56 106 VAL A N 1
ATOM 849 C CA . VAL A 1 106 ? 31.983 -22.655 -5.567 1.00 95.56 106 VAL A CA 1
ATOM 850 C C . VAL A 1 106 ? 32.729 -22.157 -4.321 1.00 95.56 106 VAL A C 1
ATOM 852 O O . VAL A 1 106 ? 33.241 -21.030 -4.297 1.00 95.56 106 VAL A O 1
ATOM 855 N N . LYS A 1 107 ? 32.807 -22.964 -3.255 1.00 93.31 107 LYS A N 1
ATOM 856 C CA . LYS A 1 107 ? 33.609 -22.629 -2.067 1.00 93.31 107 LYS A CA 1
ATOM 857 C C . LYS A 1 107 ? 35.102 -22.650 -2.373 1.00 93.31 107 LYS A C 1
ATOM 859 O O . LYS A 1 107 ? 35.820 -21.757 -1.915 1.00 93.31 107 LYS A O 1
ATOM 864 N N . GLU A 1 108 ? 35.565 -23.628 -3.143 1.00 97.44 108 GLU A N 1
ATOM 865 C CA . GLU A 1 108 ? 36.966 -23.724 -3.539 1.00 97.44 108 GLU A CA 1
ATOM 866 C C . GLU A 1 108 ? 37.370 -22.546 -4.436 1.00 97.44 108 GLU A C 1
ATOM 868 O O . GLU A 1 108 ? 38.377 -21.889 -4.157 1.00 97.44 108 GLU A O 1
ATOM 873 N N . GLU A 1 109 ? 36.553 -22.203 -5.435 1.00 95.94 109 GLU A N 1
ATOM 874 C CA . GLU A 1 109 ? 36.772 -21.034 -6.296 1.00 95.94 109 GLU A CA 1
ATOM 875 C C . GLU A 1 109 ? 36.799 -19.726 -5.498 1.00 95.94 109 GLU A C 1
ATOM 877 O O . GLU A 1 109 ? 37.721 -18.923 -5.652 1.00 95.94 109 GLU A O 1
ATOM 882 N N . ASN A 1 110 ? 35.863 -19.531 -4.562 1.00 93.00 110 ASN A N 1
ATOM 883 C CA . ASN A 1 110 ? 35.894 -18.373 -3.665 1.00 93.00 110 ASN A CA 1
ATOM 884 C C . ASN A 1 110 ? 37.174 -18.322 -2.820 1.00 93.00 110 ASN A C 1
ATOM 886 O O . ASN A 1 110 ? 37.690 -17.236 -2.549 1.00 93.00 110 ASN A O 1
ATOM 890 N N . SER A 1 111 ? 37.707 -19.473 -2.397 1.00 95.75 111 SER A N 1
ATOM 891 C CA . SER A 1 111 ? 38.978 -19.528 -1.665 1.00 95.75 111 SER A CA 1
ATOM 892 C C . SER A 1 111 ? 40.172 -19.121 -2.539 1.00 95.75 111 SER A C 1
ATOM 894 O O . SER A 1 111 ? 41.098 -18.477 -2.041 1.00 95.75 111 SER A O 1
ATOM 896 N N . LYS A 1 112 ? 40.155 -19.472 -3.834 1.00 97.00 112 LYS A N 1
ATOM 897 C CA . LYS A 1 112 ? 41.190 -19.103 -4.812 1.00 97.00 112 LYS A CA 1
ATOM 898 C C . LYS A 1 112 ? 41.135 -17.606 -5.107 1.00 97.00 112 LYS A C 1
ATOM 900 O O . LYS A 1 112 ? 42.135 -16.918 -4.926 1.00 97.00 112 LYS A O 1
ATOM 905 N N . LEU A 1 113 ? 39.946 -17.082 -5.408 1.00 96.06 113 LEU A N 1
ATOM 906 C CA . LEU A 1 113 ? 39.735 -15.653 -5.651 1.00 96.06 113 LEU A CA 1
ATOM 907 C C . LEU A 1 113 ? 40.131 -14.793 -4.444 1.00 96.06 113 LEU A C 1
ATOM 909 O O . LEU A 1 113 ? 40.752 -13.747 -4.614 1.00 96.06 113 LEU A O 1
ATOM 913 N N . LYS A 1 114 ? 39.840 -15.233 -3.211 1.00 94.12 114 LYS A N 1
ATOM 914 C CA . LYS A 1 114 ?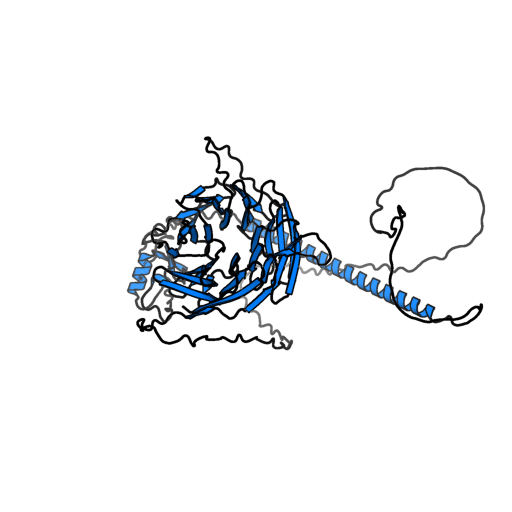 40.300 -14.535 -1.996 1.00 94.12 114 LYS A CA 1
ATOM 915 C C . LYS A 1 114 ? 41.827 -14.472 -1.906 1.00 94.12 114 LYS A C 1
ATOM 917 O O . LYS A 1 114 ? 42.367 -13.402 -1.632 1.00 94.12 114 LYS A O 1
ATOM 922 N N . ARG A 1 115 ? 42.522 -15.583 -2.182 1.00 97.25 115 ARG A N 1
ATOM 923 C CA . ARG A 1 115 ? 43.995 -15.635 -2.198 1.00 97.25 115 ARG A CA 1
ATOM 924 C C . ARG A 1 115 ? 44.592 -14.708 -3.260 1.00 97.25 115 ARG A C 1
ATOM 926 O O . ARG A 1 115 ? 45.551 -13.993 -2.969 1.00 97.25 115 ARG A O 1
ATOM 933 N N . GLU A 1 116 ? 44.009 -14.663 -4.456 1.00 96.06 116 GLU A N 1
ATOM 934 C CA . GLU A 1 116 ? 44.427 -13.736 -5.517 1.00 96.06 116 GLU A CA 1
ATOM 935 C C . GLU A 1 116 ? 44.235 -12.272 -5.112 1.00 96.06 116 GLU A C 1
ATOM 937 O O . GLU A 1 116 ? 45.138 -11.451 -5.280 1.00 96.06 116 GLU A O 1
ATOM 942 N N . LEU A 1 117 ? 43.084 -11.945 -4.520 1.00 95.94 117 LEU A N 1
ATOM 943 C CA . LEU A 1 117 ? 42.766 -10.593 -4.069 1.00 95.94 117 LEU A CA 1
ATOM 944 C C . LEU A 1 117 ? 43.751 -10.128 -2.983 1.00 95.94 117 LEU A C 1
ATOM 946 O O . LEU A 1 117 ? 44.249 -9.001 -3.030 1.00 95.94 117 LEU A O 1
ATOM 950 N N . ASP A 1 118 ? 44.106 -11.004 -2.045 1.00 94.81 118 ASP A N 1
ATOM 951 C CA . ASP A 1 118 ? 45.104 -10.696 -1.020 1.00 94.81 118 ASP A CA 1
ATOM 952 C C . ASP A 1 118 ? 46.524 -10.563 -1.593 1.00 94.81 118 ASP A C 1
ATOM 954 O O . ASP A 1 118 ? 47.276 -9.684 -1.161 1.00 94.81 118 ASP A O 1
ATOM 958 N N . SER A 1 119 ? 46.883 -11.353 -2.610 1.00 96.25 119 SER A N 1
ATOM 959 C CA . SER A 1 119 ? 48.142 -11.191 -3.351 1.00 96.25 119 SER A CA 1
ATOM 960 C C . SER A 1 119 ? 48.209 -9.836 -4.069 1.00 96.25 119 SER A C 1
ATOM 962 O O . SER A 1 119 ? 49.174 -9.083 -3.910 1.00 96.25 119 SER A O 1
ATOM 964 N N . LEU A 1 120 ? 47.137 -9.446 -4.767 1.00 94.69 120 LEU A N 1
ATOM 965 C CA . LEU A 1 120 ? 47.031 -8.139 -5.421 1.00 94.69 120 LEU A CA 1
ATOM 966 C C . LEU A 1 120 ? 47.110 -6.984 -4.416 1.00 94.69 120 LEU A C 1
ATOM 968 O O . LEU A 1 120 ? 47.801 -5.996 -4.665 1.00 94.69 120 LEU A O 1
ATOM 972 N N . ARG A 1 121 ? 46.468 -7.114 -3.248 1.00 92.44 121 ARG A N 1
ATOM 973 C CA . ARG A 1 121 ? 46.572 -6.128 -2.160 1.00 92.44 121 ARG A CA 1
ATOM 974 C C . ARG A 1 121 ? 48.002 -5.996 -1.639 1.00 92.44 121 ARG A C 1
ATOM 976 O O . ARG A 1 121 ? 48.454 -4.871 -1.420 1.00 92.44 121 ARG A O 1
ATOM 983 N N . LYS A 1 122 ? 48.726 -7.106 -1.456 1.00 94.44 122 LYS A N 1
ATOM 984 C CA . LYS A 1 122 ? 50.146 -7.088 -1.057 1.00 94.44 122 LYS A CA 1
ATOM 985 C C . LYS A 1 122 ? 51.011 -6.397 -2.115 1.00 94.44 122 LYS A C 1
ATOM 987 O O . LYS A 1 122 ? 51.790 -5.512 -1.763 1.00 94.44 122 LYS A O 1
ATOM 992 N N . ASN A 1 123 ? 50.805 -6.707 -3.396 1.00 94.69 123 ASN A N 1
ATOM 993 C CA . ASN A 1 123 ? 51.507 -6.053 -4.505 1.00 94.69 123 ASN A CA 1
ATOM 994 C C . ASN A 1 123 ? 51.225 -4.547 -4.563 1.00 94.69 123 ASN A C 1
ATOM 996 O O . ASN A 1 123 ? 52.147 -3.751 -4.732 1.00 94.69 123 ASN A O 1
ATOM 1000 N N . PHE A 1 124 ? 49.974 -4.132 -4.355 1.00 93.06 124 PHE A N 1
ATOM 1001 C CA . PHE A 1 124 ? 49.615 -2.716 -4.333 1.00 93.06 124 PHE A CA 1
ATOM 1002 C C . PHE A 1 124 ? 50.286 -1.968 -3.173 1.00 93.06 124 PHE A C 1
ATOM 1004 O O . PHE A 1 124 ? 50.812 -0.870 -3.367 1.00 93.06 124 PHE A O 1
ATOM 1011 N N . ARG A 1 125 ? 50.335 -2.571 -1.975 1.00 91.50 125 ARG A N 1
ATOM 1012 C CA . ARG A 1 125 ? 51.069 -2.015 -0.822 1.00 91.50 125 ARG A CA 1
ATOM 1013 C C . ARG A 1 125 ? 52.563 -1.885 -1.118 1.00 91.50 125 ARG A C 1
ATOM 1015 O O . ARG A 1 125 ? 53.145 -0.841 -0.833 1.00 91.50 125 ARG A O 1
ATOM 1022 N N . TYR A 1 126 ? 53.163 -2.900 -1.738 1.00 92.25 126 TYR A N 1
ATOM 1023 C CA . TYR A 1 126 ? 54.570 -2.874 -2.135 1.00 92.25 126 TYR A CA 1
ATOM 1024 C C . TYR A 1 126 ? 54.865 -1.749 -3.139 1.00 92.25 126 TYR A C 1
ATOM 1026 O O . TYR A 1 126 ? 55.749 -0.925 -2.898 1.00 92.25 126 TYR A O 1
ATOM 1034 N N . LEU A 1 127 ? 54.081 -1.639 -4.216 1.00 89.62 127 LEU A N 1
ATOM 1035 C CA . LEU A 1 127 ? 54.232 -0.576 -5.217 1.00 89.62 127 LEU A CA 1
ATOM 1036 C C . LEU A 1 127 ? 54.035 0.821 -4.612 1.00 89.62 127 LEU A C 1
ATOM 1038 O O . LEU A 1 127 ? 54.814 1.732 -4.891 1.00 89.62 127 LEU A O 1
ATOM 1042 N N . SER A 1 128 ? 53.050 0.973 -3.726 1.00 88.44 128 SER A N 1
ATOM 1043 C CA . SER A 1 128 ? 52.807 2.234 -3.015 1.00 88.44 128 SER A CA 1
ATOM 1044 C C . SER A 1 128 ? 53.999 2.628 -2.132 1.00 88.44 128 SER A C 1
ATOM 1046 O O . SER A 1 128 ? 54.404 3.791 -2.116 1.00 88.44 128 SER A O 1
ATOM 1048 N N . SER A 1 129 ? 54.618 1.659 -1.444 1.00 87.12 129 SER A N 1
ATOM 1049 C CA . SER A 1 129 ? 55.814 1.898 -0.622 1.00 87.12 129 SER A CA 1
ATOM 1050 C C . SER A 1 129 ? 57.026 2.328 -1.461 1.00 87.12 129 SER A C 1
ATOM 1052 O O . SER A 1 129 ? 57.716 3.283 -1.106 1.00 87.12 129 SER A O 1
ATOM 1054 N N . GLN A 1 130 ? 57.230 1.716 -2.632 1.00 86.06 130 GLN A N 1
ATOM 1055 C CA . GLN A 1 130 ? 58.283 2.111 -3.573 1.00 86.06 130 GLN A CA 1
ATOM 1056 C C . GLN A 1 130 ? 58.093 3.541 -4.096 1.00 86.06 130 GLN A C 1
ATOM 1058 O O . GLN A 1 130 ? 59.057 4.299 -4.223 1.00 86.06 130 GLN A O 1
ATOM 1063 N N . GLN A 1 131 ? 56.849 3.936 -4.379 1.00 78.56 131 GLN A N 1
ATOM 1064 C CA . GLN A 1 131 ? 56.538 5.282 -4.858 1.00 78.56 131 GLN A CA 1
ATOM 1065 C C . GLN A 1 131 ? 56.773 6.345 -3.774 1.00 78.56 131 GLN A C 1
ATOM 1067 O O . GLN A 1 131 ? 57.285 7.424 -4.073 1.00 78.56 131 GLN A O 1
ATOM 1072 N N . SER A 1 132 ? 56.488 6.022 -2.509 1.00 74.50 132 SER A N 1
ATOM 1073 C CA . SER A 1 132 ? 56.810 6.881 -1.363 1.00 74.50 132 SER A CA 1
ATOM 1074 C C . SER A 1 132 ? 58.323 7.108 -1.213 1.00 74.50 132 SER A C 1
ATOM 1076 O O . SER A 1 132 ? 58.756 8.254 -1.084 1.00 74.50 132 SER A O 1
ATOM 1078 N N . ILE A 1 133 ? 59.137 6.052 -1.349 1.00 74.88 133 ILE A N 1
ATOM 1079 C CA . ILE A 1 133 ? 60.609 6.140 -1.289 1.00 74.88 133 ILE A CA 1
ATOM 1080 C C . ILE A 1 133 ? 61.174 6.956 -2.466 1.00 74.88 133 ILE A C 1
ATOM 1082 O O . ILE A 1 133 ? 62.082 7.769 -2.294 1.00 74.88 133 ILE A O 1
ATOM 1086 N N . ARG A 1 134 ? 60.622 6.804 -3.679 1.00 67.75 134 ARG A N 1
ATOM 1087 C CA . ARG A 1 134 ? 61.029 7.632 -4.832 1.00 67.75 134 ARG A CA 1
ATOM 1088 C C . ARG A 1 134 ? 60.708 9.113 -4.638 1.00 67.75 134 ARG A C 1
ATOM 1090 O O . ARG A 1 134 ? 61.522 9.961 -5.002 1.00 67.75 134 ARG A O 1
ATOM 1097 N N . ASN A 1 135 ? 59.559 9.427 -4.044 1.00 66.19 135 ASN A N 1
ATOM 1098 C CA . ASN A 1 135 ? 59.161 10.809 -3.788 1.00 66.19 135 ASN A CA 1
ATOM 1099 C C . ASN A 1 135 ? 60.010 11.465 -2.684 1.00 66.19 135 ASN A C 1
ATOM 1101 O O . ASN A 1 135 ? 60.314 12.654 -2.790 1.00 66.19 135 ASN A O 1
ATOM 1105 N N . SER A 1 136 ? 60.465 10.711 -1.673 1.00 61.16 136 SER A N 1
ATOM 1106 C CA . SER A 1 136 ? 61.374 11.253 -0.652 1.00 61.16 136 SER A CA 1
ATOM 1107 C C . SER A 1 136 ? 62.754 11.588 -1.227 1.00 61.16 136 SER A C 1
ATOM 1109 O O . SER A 1 136 ? 63.309 12.633 -0.897 1.00 61.16 136 SER A O 1
ATOM 1111 N N . LEU A 1 137 ? 63.277 10.764 -2.144 1.00 58.91 137 LEU A N 1
ATOM 1112 C CA . LEU A 1 137 ? 64.558 11.021 -2.815 1.00 58.91 137 LEU A CA 1
ATOM 1113 C C . LEU A 1 137 ? 64.500 12.245 -3.743 1.00 58.91 137 LEU A C 1
ATOM 1115 O O . LEU A 1 137 ? 65.459 13.012 -3.800 1.00 58.91 137 LEU A O 1
ATOM 1119 N N . PHE A 1 138 ? 63.372 12.489 -4.417 1.00 56.38 138 PHE A N 1
ATOM 1120 C CA . PHE A 1 138 ? 63.189 13.696 -5.235 1.00 56.38 138 PHE A CA 1
ATOM 1121 C C . PHE A 1 138 ? 63.064 14.978 -4.394 1.00 56.38 138 PHE A C 1
ATOM 1123 O O . PHE A 1 138 ? 63.554 16.027 -4.809 1.00 56.38 138 PHE A O 1
ATOM 1130 N N . SER A 1 139 ? 62.485 14.898 -3.191 1.00 51.31 139 SER A N 1
ATOM 1131 C CA . SER A 1 139 ? 62.378 16.046 -2.277 1.00 51.31 139 SER A CA 1
ATOM 1132 C C . SER A 1 139 ? 63.717 16.451 -1.644 1.00 51.31 139 SER A C 1
ATOM 1134 O O . SER A 1 139 ? 63.856 17.590 -1.198 1.00 51.31 139 SER A O 1
ATOM 1136 N N . SER A 1 140 ? 64.712 15.557 -1.599 1.00 52.22 140 SER A N 1
ATOM 1137 C CA . SER A 1 140 ? 66.054 15.877 -1.092 1.00 52.22 140 SER A CA 1
ATOM 1138 C C . SER A 1 140 ? 66.920 16.637 -2.106 1.00 52.22 140 SER A C 1
ATOM 1140 O O . SER A 1 140 ? 67.841 17.344 -1.703 1.00 52.22 140 SER A O 1
ATOM 1142 N N . TYR A 1 141 ? 66.611 16.561 -3.406 1.00 50.88 141 TYR A N 1
ATOM 1143 C CA . TYR A 1 141 ? 67.379 17.246 -4.455 1.00 50.88 141 TYR A CA 1
ATOM 1144 C C . TYR A 1 141 ? 66.951 18.701 -4.708 1.00 50.88 141 TYR A C 1
ATOM 1146 O O . TYR A 1 141 ? 67.714 19.461 -5.298 1.00 50.88 141 TYR A O 1
ATOM 1154 N N . THR A 1 142 ? 65.785 19.140 -4.225 1.00 51.66 142 THR A N 1
ATOM 1155 C CA . THR A 1 142 ? 65.317 20.529 -4.405 1.00 51.66 142 THR A CA 1
ATOM 1156 C C . THR A 1 142 ? 65.787 21.505 -3.320 1.00 51.66 142 THR A C 1
ATOM 1158 O O . THR A 1 142 ? 65.501 22.692 -3.427 1.00 51.66 142 THR A O 1
ATOM 1161 N N . ASN A 1 143 ? 66.540 21.049 -2.309 1.00 46.44 143 ASN A N 1
ATOM 1162 C CA . ASN A 1 143 ? 67.060 21.902 -1.224 1.00 46.44 143 ASN A CA 1
ATOM 1163 C C . ASN A 1 143 ? 68.543 22.300 -1.358 1.00 46.44 143 ASN A C 1
ATOM 1165 O O . ASN A 1 143 ? 69.077 22.971 -0.478 1.00 46.44 143 ASN A O 1
ATOM 1169 N N . PHE A 1 144 ? 69.199 21.969 -2.471 1.00 43.03 144 PHE A N 1
ATOM 1170 C CA . PHE A 1 144 ? 70.534 22.475 -2.803 1.00 43.03 144 PHE A CA 1
ATOM 1171 C C . PHE A 1 144 ? 70.478 23.298 -4.089 1.00 43.03 144 PHE A C 1
ATOM 1173 O O . PHE A 1 144 ? 70.823 22.805 -5.153 1.00 43.03 144 PHE A O 1
ATOM 1180 N N . ASN A 1 145 ? 70.015 24.547 -3.995 1.00 40.53 145 ASN A N 1
ATOM 1181 C CA . ASN A 1 145 ? 70.445 25.625 -4.892 1.00 40.53 145 ASN A CA 1
ATOM 1182 C C . ASN A 1 145 ? 70.061 26.995 -4.315 1.00 40.53 145 ASN A C 1
ATOM 1184 O O . ASN A 1 145 ? 69.021 27.567 -4.626 1.00 40.53 145 ASN A O 1
ATOM 1188 N N . ASN A 1 146 ? 70.962 27.531 -3.492 1.00 41.72 146 ASN A N 1
ATOM 1189 C CA . ASN A 1 146 ? 71.142 28.966 -3.303 1.00 41.72 146 ASN A CA 1
ATOM 1190 C C . ASN A 1 146 ? 72.456 29.351 -3.997 1.00 41.72 146 ASN A C 1
ATOM 1192 O O . ASN A 1 146 ? 73.490 28.822 -3.609 1.00 41.72 146 ASN A O 1
ATOM 1196 N N . PHE A 1 147 ? 72.407 30.227 -5.011 1.00 40.72 147 PHE A N 1
ATOM 1197 C CA . PHE A 1 147 ? 73.176 31.486 -5.101 1.00 40.72 147 PHE A CA 1
ATOM 1198 C C . PHE A 1 147 ? 72.963 32.210 -6.457 1.00 40.72 147 PHE A C 1
ATOM 1200 O O . PHE A 1 147 ? 73.468 31.809 -7.496 1.00 40.72 147 PHE A O 1
ATOM 1207 N N . SER A 1 148 ? 72.220 33.322 -6.367 1.00 39.38 148 SER A N 1
ATOM 1208 C CA . SER A 1 148 ? 72.491 34.693 -6.860 1.00 39.38 148 SER A CA 1
ATOM 1209 C C . SER A 1 148 ? 72.760 35.072 -8.336 1.00 39.38 148 SER A C 1
ATOM 1211 O O . SER A 1 148 ? 73.729 34.652 -8.955 1.00 39.38 148 SER A O 1
ATOM 1213 N N . ASN A 1 149 ? 72.027 36.142 -8.704 1.00 39.38 149 ASN A N 1
ATOM 1214 C CA . ASN A 1 149 ? 72.383 37.326 -9.512 1.00 39.38 149 ASN A CA 1
ATOM 1215 C C . ASN A 1 149 ? 72.325 37.264 -11.048 1.00 39.38 149 ASN A C 1
ATOM 1217 O O . ASN A 1 149 ? 73.219 36.734 -11.692 1.00 39.38 149 ASN A O 1
ATOM 1221 N N . ILE A 1 150 ? 71.359 38.001 -11.624 1.00 36.44 150 ILE A N 1
ATOM 1222 C CA . ILE A 1 150 ? 71.563 39.218 -12.449 1.00 36.44 150 ILE A CA 1
ATOM 1223 C C . ILE A 1 150 ? 70.190 39.773 -12.891 1.00 36.44 150 ILE A C 1
ATOM 1225 O O . ILE A 1 150 ? 69.355 39.030 -13.395 1.00 36.44 150 ILE A O 1
ATOM 1229 N N . GLY A 1 151 ? 69.989 41.096 -12.776 1.00 34.09 151 GLY A N 1
ATOM 1230 C CA . GLY A 1 151 ? 69.178 41.831 -13.763 1.00 34.09 151 GLY A CA 1
ATOM 1231 C C . GLY A 1 151 ? 67.882 42.526 -13.321 1.00 34.09 151 GLY A C 1
ATOM 1232 O O . GLY A 1 151 ? 66.816 42.210 -13.825 1.00 34.09 151 GLY A O 1
ATOM 1233 N N . ASN A 1 152 ? 67.986 43.537 -12.452 1.00 34.03 152 ASN A N 1
ATOM 1234 C CA . ASN A 1 152 ? 67.454 44.897 -12.669 1.00 34.03 152 ASN A CA 1
ATOM 1235 C C . ASN A 1 152 ? 66.318 45.091 -13.709 1.00 34.03 152 ASN A C 1
ATOM 1237 O O . ASN A 1 152 ? 66.594 45.034 -14.902 1.00 34.03 152 ASN A O 1
ATOM 1241 N N . ARG A 1 153 ? 65.134 45.589 -13.304 1.00 33.06 153 ARG A N 1
ATOM 1242 C CA . ARG A 1 153 ? 64.780 47.035 -13.266 1.00 33.06 153 ARG A CA 1
ATOM 1243 C C . ARG A 1 153 ? 63.263 47.278 -13.110 1.00 33.06 153 ARG A C 1
ATOM 1245 O O . ARG A 1 153 ? 62.454 46.690 -13.808 1.00 33.06 153 ARG A O 1
ATOM 1252 N N . LEU A 1 154 ? 62.974 48.302 -12.297 1.00 33.94 154 LEU A N 1
ATOM 1253 C CA . LEU A 1 154 ? 61.806 49.205 -12.291 1.00 33.94 154 LEU A CA 1
ATOM 1254 C C . LEU A 1 154 ? 60.561 48.841 -11.455 1.00 33.94 154 LEU A C 1
ATOM 1256 O O . LEU A 1 154 ? 59.576 48.293 -11.925 1.00 33.94 154 LEU A O 1
ATOM 1260 N N . ARG A 1 155 ? 60.635 49.326 -10.205 1.00 34.06 155 ARG A N 1
ATOM 1261 C CA . ARG A 1 155 ? 59.716 50.286 -9.553 1.00 34.06 155 ARG A CA 1
ATOM 1262 C C . ARG A 1 155 ? 58.207 50.003 -9.583 1.00 34.06 155 ARG A C 1
ATOM 1264 O O . ARG A 1 155 ? 57.505 50.352 -10.520 1.00 34.06 155 ARG A O 1
ATOM 1271 N N . SER A 1 156 ? 57.736 49.531 -8.426 1.00 37.59 156 SER A N 1
ATOM 1272 C CA . SER A 1 156 ? 56.815 50.234 -7.509 1.00 37.59 156 SER A CA 1
ATOM 1273 C C . SER A 1 156 ? 55.785 51.196 -8.119 1.00 37.59 156 SER A C 1
ATOM 1275 O O . SER A 1 156 ? 56.162 52.269 -8.575 1.00 37.59 156 SER A O 1
ATOM 1277 N N . TYR A 1 157 ? 54.496 50.892 -7.949 1.00 28.03 157 TYR A N 1
ATOM 1278 C CA . TYR A 1 157 ? 53.592 51.625 -7.044 1.00 28.03 157 TYR A CA 1
ATOM 1279 C C . TYR A 1 157 ? 52.254 50.863 -6.935 1.00 28.03 157 TYR A C 1
ATOM 1281 O O . TYR A 1 157 ? 51.566 50.639 -7.925 1.00 28.03 157 TYR A O 1
ATOM 1289 N N . ARG A 1 158 ? 51.891 50.456 -5.713 1.00 38.53 158 ARG A N 1
ATOM 1290 C CA . ARG A 1 158 ? 50.491 50.248 -5.281 1.00 38.53 158 ARG A CA 1
ATOM 1291 C C . ARG A 1 158 ? 49.884 51.649 -5.049 1.00 38.53 158 ARG A C 1
ATOM 1293 O O . ARG A 1 158 ? 50.657 52.520 -4.650 1.00 38.53 158 ARG A O 1
ATOM 1300 N N . PRO A 1 159 ? 48.565 51.891 -5.212 1.00 46.88 159 PRO A N 1
ATOM 1301 C CA . PRO A 1 159 ? 47.612 51.359 -4.232 1.00 46.88 159 PRO A CA 1
ATOM 1302 C C . PRO A 1 159 ? 46.188 51.041 -4.737 1.00 46.88 159 PRO A C 1
ATOM 1304 O O . PRO A 1 159 ? 45.775 51.384 -5.839 1.00 46.88 159 PRO A O 1
ATOM 1307 N N . ASN A 1 160 ? 45.448 50.373 -3.851 1.00 38.59 160 ASN A N 1
ATOM 1308 C CA . ASN A 1 160 ? 43.992 50.228 -3.835 1.00 38.59 160 ASN A CA 1
ATOM 1309 C C . ASN A 1 160 ? 43.265 51.586 -3.945 1.00 38.59 160 ASN A C 1
ATOM 1311 O O . ASN A 1 160 ? 43.695 52.518 -3.271 1.00 38.59 160 ASN A O 1
ATOM 1315 N N . SER A 1 161 ? 42.110 51.648 -4.627 1.00 33.72 161 SER A N 1
ATOM 1316 C CA . SER A 1 161 ? 40.787 51.926 -4.013 1.00 33.72 161 SER A CA 1
ATOM 1317 C C . SER A 1 161 ? 39.639 52.064 -5.042 1.00 33.72 161 SER A C 1
ATOM 1319 O O . SER A 1 161 ? 39.847 52.532 -6.154 1.00 33.72 161 SER A O 1
ATOM 1321 N N . THR A 1 162 ? 38.420 51.734 -4.577 1.00 32.91 162 THR A N 1
ATOM 1322 C CA . THR A 1 162 ? 37.085 52.316 -4.899 1.00 32.91 162 THR A CA 1
ATOM 1323 C C . THR A 1 162 ? 36.417 52.146 -6.288 1.00 32.91 162 THR A C 1
ATOM 1325 O O . THR A 1 162 ? 36.862 52.729 -7.263 1.00 32.91 162 THR A O 1
ATOM 1328 N N . ASN A 1 163 ? 35.288 51.398 -6.291 1.00 32.97 163 ASN A N 1
ATOM 1329 C CA . ASN A 1 163 ? 33.932 51.594 -6.894 1.00 32.97 163 ASN A CA 1
ATOM 1330 C C . ASN A 1 163 ? 33.670 52.747 -7.914 1.00 32.97 163 ASN A C 1
ATOM 1332 O O . ASN A 1 163 ? 34.329 53.774 -7.821 1.00 32.97 163 ASN A O 1
ATOM 1336 N N . PRO A 1 164 ? 32.503 52.799 -8.615 1.00 54.47 164 PRO A N 1
ATOM 1337 C CA . PRO A 1 164 ? 31.744 51.797 -9.391 1.00 54.47 164 PRO A CA 1
ATOM 1338 C C . PRO A 1 164 ? 31.233 52.353 -10.769 1.00 54.47 164 PRO A C 1
ATOM 1340 O O . PRO A 1 164 ? 31.369 53.534 -11.069 1.00 54.47 164 PRO A O 1
ATOM 1343 N N . SER A 1 165 ? 30.497 51.520 -11.527 1.00 32.25 165 SER A N 1
ATOM 1344 C CA . SER A 1 165 ? 29.427 51.859 -12.507 1.00 32.25 165 SER A CA 1
ATOM 1345 C C . SER A 1 165 ? 29.732 52.201 -13.993 1.00 32.25 165 SER A C 1
ATOM 1347 O O . SER A 1 165 ? 30.651 52.943 -14.317 1.00 32.25 165 SER A O 1
ATOM 1349 N N . ILE A 1 166 ? 28.802 51.714 -14.844 1.00 32.66 166 ILE A N 1
ATOM 1350 C CA . ILE A 1 166 ? 28.356 52.166 -16.189 1.00 32.66 166 ILE A CA 1
ATOM 1351 C C . ILE A 1 166 ? 28.728 51.283 -17.423 1.00 32.66 166 ILE A C 1
ATOM 1353 O O . ILE A 1 166 ? 29.881 51.075 -17.778 1.00 32.66 166 ILE A O 1
ATOM 1357 N N . ILE A 1 167 ? 27.647 50.783 -18.047 1.00 37.56 167 ILE A N 1
ATOM 1358 C CA . ILE A 1 167 ? 27.381 50.054 -19.325 1.00 37.56 167 ILE A CA 1
ATOM 1359 C C . ILE A 1 167 ? 27.517 51.036 -20.542 1.00 37.56 167 ILE A C 1
ATOM 1361 O O . ILE A 1 167 ? 27.564 52.225 -20.239 1.00 37.56 167 ILE A O 1
ATOM 1365 N N . PRO A 1 168 ? 27.469 50.721 -21.879 1.00 47.12 168 PRO A N 1
ATOM 1366 C CA . PRO A 1 168 ? 27.359 49.465 -22.671 1.00 47.12 168 PRO A CA 1
ATOM 1367 C C . PRO A 1 168 ? 28.378 49.298 -23.837 1.00 47.12 168 PRO A C 1
ATOM 1369 O O . PRO A 1 168 ? 28.971 50.258 -24.316 1.00 47.12 168 PRO A O 1
ATOM 1372 N N . GLY A 1 169 ? 28.389 48.105 -24.457 1.00 29.59 169 GLY A N 1
ATOM 1373 C CA . GLY A 1 169 ? 28.259 48.037 -25.925 1.00 29.59 169 GLY A CA 1
ATOM 1374 C C . GLY A 1 169 ? 29.284 47.227 -26.736 1.00 29.59 169 GLY A C 1
ATOM 1375 O O . GLY A 1 169 ? 30.477 47.486 -26.696 1.00 29.59 169 GLY A O 1
ATOM 1376 N N . VAL A 1 170 ? 28.717 46.385 -27.614 1.00 31.28 170 VAL A N 1
ATOM 1377 C CA . VAL A 1 170 ? 29.194 45.982 -28.959 1.00 31.28 170 VAL A CA 1
ATOM 1378 C C . VAL A 1 170 ? 30.070 44.716 -29.098 1.00 31.28 170 VAL A C 1
ATOM 1380 O O . VAL A 1 170 ? 31.247 44.685 -28.773 1.00 31.28 170 VAL A O 1
ATOM 1383 N N . HIS A 1 171 ? 29.419 43.695 -29.685 1.00 32.84 171 HIS A N 1
ATOM 1384 C CA . HIS A 1 171 ? 29.865 42.688 -30.670 1.00 32.84 171 HIS A CA 1
ATOM 1385 C C . HIS A 1 171 ? 31.343 42.249 -30.732 1.00 32.84 171 HIS A C 1
ATOM 1387 O O . HIS A 1 171 ? 32.202 43.034 -31.113 1.00 32.84 171 HIS A O 1
ATOM 1393 N N . LEU A 1 172 ? 31.580 40.925 -30.675 1.00 31.78 172 LEU A N 1
ATOM 1394 C CA . LEU A 1 172 ? 31.976 40.121 -31.852 1.00 31.78 172 LEU A CA 1
ATOM 1395 C C . LEU A 1 172 ? 32.134 38.618 -31.540 1.00 31.78 172 LEU A C 1
ATOM 1397 O O . LEU A 1 172 ? 32.544 38.203 -30.462 1.00 31.78 172 LEU A O 1
ATOM 1401 N N . ASN A 1 173 ? 31.806 37.826 -32.563 1.00 32.91 173 ASN A N 1
ATOM 1402 C CA . ASN A 1 173 ? 31.975 36.381 -32.713 1.00 32.91 173 ASN A CA 1
ATOM 1403 C C . ASN A 1 173 ? 33.338 35.839 -32.261 1.00 32.91 173 ASN A C 1
ATOM 1405 O O . ASN A 1 173 ? 34.364 36.391 -32.643 1.00 32.91 173 ASN A O 1
ATOM 1409 N N . THR A 1 174 ? 33.363 34.634 -31.679 1.00 33.78 174 THR A N 1
ATOM 1410 C CA . THR A 1 174 ? 34.483 33.697 -31.880 1.00 33.78 174 THR A CA 1
ATOM 1411 C C . THR A 1 174 ? 34.038 32.233 -31.878 1.00 33.78 174 THR A C 1
ATOM 1413 O O . THR A 1 174 ? 33.399 31.724 -30.962 1.00 33.78 174 THR A O 1
ATOM 1416 N N . ARG A 1 175 ? 34.418 31.563 -32.969 1.00 31.72 175 ARG A N 1
ATOM 1417 C CA . ARG A 1 175 ? 34.502 30.113 -33.158 1.00 31.72 175 ARG A CA 1
ATOM 1418 C C . ARG A 1 175 ? 35.595 29.498 -32.270 1.00 31.72 175 ARG A C 1
ATOM 1420 O O . ARG A 1 175 ? 36.631 30.112 -32.061 1.00 31.72 175 ARG A O 1
ATOM 1427 N N . GLN A 1 176 ? 35.391 28.216 -31.953 1.00 33.66 176 GLN A N 1
ATOM 1428 C CA . GLN A 1 176 ? 36.381 27.123 -31.885 1.00 33.66 176 GLN A CA 1
ATOM 1429 C C . GLN A 1 176 ? 37.669 27.308 -31.060 1.00 33.66 176 GLN A C 1
ATOM 1431 O O . GLN A 1 176 ? 38.622 27.932 -31.513 1.00 33.66 176 GLN A O 1
ATOM 1436 N N . ARG A 1 177 ? 37.776 26.517 -29.982 1.00 30.52 177 ARG A N 1
ATOM 1437 C CA . ARG A 1 177 ? 38.935 25.661 -29.624 1.00 30.52 177 ARG A CA 1
ATOM 1438 C C . ARG A 1 177 ? 38.489 24.728 -28.488 1.00 30.52 177 ARG A C 1
ATOM 1440 O O . ARG A 1 177 ? 38.191 25.186 -27.398 1.00 30.52 177 ARG A O 1
ATOM 1447 N N . ARG A 1 178 ? 38.124 23.475 -28.788 1.00 29.70 178 ARG A N 1
ATOM 1448 C CA . ARG A 1 178 ? 38.967 22.271 -28.618 1.00 29.70 178 ARG A CA 1
ATOM 1449 C C . ARG A 1 178 ? 39.791 22.294 -27.327 1.00 29.70 178 ARG A C 1
ATOM 1451 O O . ARG A 1 178 ? 40.883 22.853 -27.301 1.00 29.70 178 ARG A O 1
ATOM 1458 N N . GLY A 1 179 ? 39.250 21.627 -26.308 1.00 32.09 179 GLY A N 1
ATOM 1459 C CA . GLY A 1 179 ? 40.007 21.099 -25.184 1.00 32.09 179 GLY A CA 1
ATOM 1460 C C . GLY A 1 179 ? 40.815 19.876 -25.619 1.00 32.09 179 GLY A C 1
ATOM 1461 O O . GLY A 1 179 ? 40.328 19.015 -26.351 1.00 32.09 179 GLY A O 1
ATOM 1462 N N . ILE A 1 180 ? 42.064 19.856 -25.176 1.00 34.62 180 ILE A N 1
ATOM 1463 C CA . ILE A 1 180 ? 42.956 18.705 -25.125 1.00 34.62 180 ILE A CA 1
ATOM 1464 C C . ILE A 1 180 ? 43.171 18.479 -23.631 1.00 34.62 180 ILE A C 1
ATOM 1466 O O . ILE A 1 180 ? 43.593 19.416 -22.961 1.00 34.62 180 ILE A O 1
ATOM 1470 N N . ILE A 1 181 ? 42.859 17.287 -23.126 1.00 30.73 181 ILE A N 1
ATOM 1471 C CA . ILE A 1 181 ? 43.657 16.522 -22.155 1.00 30.73 181 ILE A CA 1
ATOM 1472 C C . ILE A 1 181 ? 43.077 15.104 -22.103 1.00 30.73 181 ILE A C 1
ATOM 1474 O O . ILE A 1 181 ? 41.875 14.890 -22.237 1.00 30.73 181 ILE A O 1
ATOM 1478 N N . PHE A 1 182 ? 44.013 14.166 -22.044 1.00 31.28 182 PHE A N 1
ATOM 1479 C CA . PHE A 1 182 ? 43.954 12.791 -22.499 1.00 31.28 182 PHE A CA 1
ATOM 1480 C C . PHE A 1 182 ? 43.218 11.823 -21.574 1.00 31.28 182 PHE A C 1
ATOM 1482 O O . PHE A 1 182 ? 43.403 11.827 -20.360 1.00 31.28 182 PHE A O 1
ATOM 1489 N N . ASP A 1 183 ? 42.518 10.913 -22.241 1.00 29.17 183 ASP A N 1
ATOM 1490 C CA . ASP A 1 183 ? 42.130 9.585 -21.798 1.00 29.17 183 ASP A CA 1
ATOM 1491 C C . ASP A 1 183 ? 43.259 8.621 -22.225 1.00 29.17 183 ASP A C 1
ATOM 1493 O O . ASP A 1 183 ? 43.617 8.564 -23.405 1.00 29.17 183 ASP A O 1
ATOM 1497 N N . TYR A 1 184 ? 43.884 7.918 -21.281 1.00 27.25 184 TYR A N 1
ATOM 1498 C CA . TYR A 1 184 ? 44.844 6.844 -21.556 1.00 27.25 184 TYR A CA 1
ATOM 1499 C C . TYR A 1 184 ? 44.417 5.634 -20.735 1.00 27.25 184 TYR A C 1
ATOM 1501 O O . TYR A 1 184 ? 44.565 5.639 -19.518 1.00 27.25 184 TYR A O 1
ATOM 1509 N N . LEU A 1 185 ? 43.888 4.619 -21.421 1.00 28.86 185 LEU A N 1
ATOM 1510 C CA . LEU A 1 185 ? 44.247 3.199 -21.311 1.00 28.86 185 LEU A CA 1
ATOM 1511 C C . LEU A 1 185 ? 43.135 2.359 -21.948 1.00 28.86 185 LEU A C 1
ATOM 1513 O O . LEU A 1 185 ? 42.200 1.921 -21.282 1.00 28.86 185 LEU A O 1
ATOM 1517 N N . SER A 1 186 ? 43.254 2.090 -23.248 1.00 28.64 186 SER A N 1
ATOM 1518 C CA . SER A 1 186 ? 42.657 0.901 -23.857 1.00 28.64 186 SER A CA 1
ATOM 1519 C C . SER A 1 186 ? 43.222 0.633 -25.250 1.00 28.64 186 SER A C 1
ATOM 1521 O O . SER A 1 186 ? 43.008 1.406 -26.175 1.00 28.64 186 SER A O 1
ATOM 1523 N N . ARG A 1 187 ? 43.816 -0.562 -25.365 1.00 29.11 187 ARG A N 1
ATOM 1524 C CA . ARG A 1 187 ? 43.956 -1.401 -26.567 1.00 29.11 187 ARG A CA 1
ATOM 1525 C C . ARG A 1 187 ? 45.059 -1.043 -27.562 1.00 29.11 187 ARG A C 1
ATOM 1527 O O . ARG A 1 187 ? 44.882 -0.190 -28.414 1.00 29.11 187 ARG A O 1
ATOM 1534 N N . PHE A 1 188 ? 46.079 -1.901 -27.586 1.00 28.84 188 PHE A N 1
ATOM 1535 C CA . PHE A 1 188 ? 46.523 -2.519 -28.836 1.00 28.84 188 PHE A CA 1
ATOM 1536 C C . PHE A 1 188 ? 46.820 -4.004 -28.601 1.00 28.84 188 PHE A C 1
ATOM 1538 O O . PHE A 1 188 ? 47.898 -4.386 -28.163 1.00 28.84 188 PHE A O 1
ATOM 1545 N N . ALA A 1 189 ? 45.831 -4.839 -28.914 1.00 33.34 189 ALA A N 1
ATOM 1546 C CA . ALA A 1 189 ? 46.080 -6.098 -29.594 1.00 33.34 189 ALA A CA 1
ATOM 1547 C C . ALA A 1 189 ? 45.729 -5.842 -31.063 1.00 33.34 189 ALA A C 1
ATOM 1549 O O . ALA A 1 189 ? 44.617 -5.388 -31.336 1.00 33.34 189 ALA A O 1
ATOM 1550 N N . ASN A 1 190 ? 46.701 -6.028 -31.957 1.00 32.44 190 ASN A N 1
ATOM 1551 C CA . ASN A 1 190 ? 46.571 -6.615 -33.297 1.00 32.44 190 ASN A CA 1
ATOM 1552 C C . ASN A 1 190 ? 47.721 -6.159 -34.204 1.00 32.44 190 ASN A C 1
ATOM 1554 O O . ASN A 1 190 ? 47.876 -4.984 -34.527 1.00 32.44 190 ASN A O 1
ATOM 1558 N N . VAL A 1 191 ? 48.499 -7.155 -34.618 1.00 39.59 191 VAL A N 1
ATOM 1559 C CA . VAL A 1 191 ? 49.452 -7.144 -35.734 1.00 39.59 191 VAL A CA 1
ATOM 1560 C C . VAL A 1 191 ? 48.656 -7.156 -37.051 1.00 39.59 191 VAL A C 1
ATOM 1562 O O . VAL A 1 191 ? 47.564 -7.730 -37.087 1.00 39.59 191 VAL A O 1
ATOM 1565 N N . PRO A 1 192 ? 49.169 -6.551 -38.139 1.00 44.31 192 PRO A N 1
ATOM 1566 C CA . PRO A 1 192 ? 49.509 -7.396 -39.288 1.00 44.31 192 PRO A CA 1
ATOM 1567 C C . PRO A 1 192 ? 50.791 -7.001 -40.052 1.00 44.31 192 PRO A C 1
ATOM 1569 O O . PRO A 1 192 ? 51.380 -5.939 -39.880 1.00 44.31 192 PRO A O 1
ATOM 1572 N N . PHE A 1 193 ? 51.179 -7.962 -40.889 1.00 35.62 193 PHE A N 1
ATOM 1573 C CA . PHE A 1 193 ? 52.373 -8.166 -41.711 1.00 35.62 193 PHE A CA 1
ATOM 1574 C C . PHE A 1 193 ? 52.648 -7.177 -42.866 1.00 35.62 193 PHE A C 1
ATOM 1576 O O . PHE A 1 193 ? 51.723 -6.668 -43.491 1.00 35.62 193 PHE A O 1
ATOM 1583 N N . GLY A 1 194 ? 53.936 -7.141 -43.261 1.00 28.80 194 GLY A N 1
ATOM 1584 C CA . GLY A 1 194 ? 54.454 -6.864 -44.620 1.00 28.80 194 GLY A CA 1
ATOM 1585 C C . GLY A 1 194 ? 55.045 -5.458 -44.806 1.00 28.80 194 GLY A C 1
ATOM 1586 O O . GLY A 1 194 ? 54.430 -4.487 -44.403 1.00 28.80 194 GLY A O 1
ATOM 1587 N N . GLY A 1 195 ? 56.212 -5.210 -45.407 1.00 29.73 195 GLY A N 1
ATOM 1588 C CA . GLY A 1 195 ? 57.251 -6.025 -46.036 1.00 29.73 195 GLY A CA 1
ATOM 1589 C C . GLY A 1 195 ? 58.295 -5.088 -46.689 1.00 29.73 195 GLY A C 1
ATOM 1590 O O . GLY A 1 195 ? 57.927 -4.036 -47.195 1.00 29.73 195 GLY A O 1
ATOM 1591 N N . SER A 1 196 ? 59.576 -5.494 -46.667 1.00 31.25 196 SER A N 1
ATOM 1592 C CA . SER A 1 196 ? 60.673 -5.218 -47.637 1.00 31.25 196 SER A CA 1
ATOM 1593 C C . SER A 1 196 ? 61.004 -3.781 -48.121 1.00 31.25 196 SER A C 1
ATOM 1595 O O . SER A 1 196 ? 60.210 -3.161 -48.811 1.00 31.25 196 SER A O 1
ATOM 1597 N N . THR A 1 197 ? 62.256 -3.307 -47.939 1.00 31.34 197 THR A N 1
ATOM 1598 C CA . THR A 1 197 ? 63.377 -3.365 -48.931 1.00 31.34 197 THR A CA 1
ATOM 1599 C C . THR A 1 197 ? 64.664 -2.633 -48.455 1.00 31.34 197 THR A C 1
ATOM 1601 O O . THR A 1 197 ? 64.578 -1.569 -47.859 1.00 31.34 197 THR A O 1
ATOM 1604 N N . SER A 1 198 ? 65.826 -3.268 -48.723 1.00 33.75 198 SER A N 1
ATOM 1605 C CA . SER A 1 198 ? 67.227 -2.811 -49.008 1.00 33.75 198 SER A CA 1
ATOM 1606 C C . SER A 1 198 ? 67.663 -1.345 -48.749 1.00 33.75 198 SER A C 1
ATOM 1608 O O . SER A 1 198 ? 66.900 -0.446 -49.060 1.00 33.75 198 SER A O 1
ATOM 1610 N N . ASN A 1 199 ? 68.888 -0.952 -48.348 1.00 30.89 199 ASN A N 1
ATOM 1611 C CA . ASN A 1 199 ? 70.284 -1.317 -48.709 1.00 30.89 199 ASN A CA 1
ATOM 1612 C C . ASN A 1 199 ? 71.231 -0.507 -47.750 1.00 30.89 199 ASN A C 1
ATOM 1614 O O . ASN A 1 199 ? 70.887 0.625 -47.438 1.00 30.89 199 ASN A O 1
ATOM 1618 N N . ARG A 1 200 ? 72.285 -1.050 -47.103 1.00 32.34 200 ARG A N 1
ATOM 1619 C CA . ARG A 1 200 ? 73.717 -1.261 -47.493 1.00 32.34 200 ARG A CA 1
ATOM 1620 C C . ARG A 1 200 ? 74.722 -0.099 -47.187 1.00 32.34 200 ARG A C 1
ATOM 1622 O O . ARG A 1 200 ? 74.503 1.007 -47.656 1.00 32.34 200 ARG A O 1
ATOM 1629 N N . TYR A 1 201 ? 75.862 -0.471 -46.549 1.00 31.75 201 TYR A N 1
ATOM 1630 C CA . TYR A 1 201 ? 77.181 0.212 -46.318 1.00 31.75 201 TYR A CA 1
ATOM 1631 C C . TYR A 1 201 ? 77.267 1.312 -45.215 1.00 31.75 201 TYR A C 1
ATOM 1633 O O . TYR A 1 201 ? 76.387 2.156 -45.169 1.00 31.75 201 TYR A O 1
ATOM 1641 N N . THR A 1 202 ? 78.259 1.436 -44.301 1.00 34.66 202 THR A N 1
ATOM 1642 C CA . THR A 1 202 ? 79.505 0.701 -43.929 1.00 34.66 202 THR A CA 1
ATOM 1643 C C . THR A 1 202 ? 80.042 1.161 -42.551 1.00 34.66 202 THR A C 1
ATOM 1645 O O . THR A 1 202 ? 79.833 2.308 -42.174 1.00 34.66 202 THR A O 1
ATOM 1648 N N . ASP A 1 203 ? 80.795 0.262 -41.902 1.00 30.44 203 ASP A N 1
ATOM 1649 C CA . ASP A 1 203 ? 81.982 0.427 -41.030 1.00 30.44 203 ASP A CA 1
ATOM 1650 C C . ASP A 1 203 ? 81.954 1.078 -39.624 1.00 30.44 203 ASP A C 1
ATOM 1652 O O . ASP A 1 203 ? 81.942 2.289 -39.437 1.00 30.44 203 ASP A O 1
ATOM 1656 N N . SER A 1 204 ? 82.102 0.168 -38.644 1.00 32.31 204 SER A N 1
ATOM 1657 C CA . SER A 1 204 ? 83.023 0.134 -37.487 1.00 32.31 204 SER A CA 1
ATOM 1658 C C . SER A 1 204 ? 83.214 1.364 -36.585 1.00 32.31 204 SER A C 1
ATOM 1660 O O . SER A 1 204 ? 83.771 2.368 -37.008 1.00 32.31 204 SER A O 1
ATOM 1662 N N . VAL A 1 205 ? 82.960 1.188 -35.279 1.00 32.94 205 VAL A N 1
ATOM 1663 C CA . VAL A 1 205 ? 83.986 1.125 -34.210 1.00 32.94 205 VAL A CA 1
ATOM 1664 C C . VAL A 1 205 ? 83.338 0.642 -32.896 1.00 32.94 205 VAL A C 1
ATOM 1666 O O . VAL A 1 205 ? 82.180 0.903 -32.592 1.00 32.94 205 VAL A O 1
ATOM 1669 N N . VAL A 1 206 ? 84.137 -0.130 -32.166 1.00 34.47 206 VAL A N 1
ATOM 1670 C CA . VAL A 1 206 ? 83.939 -0.879 -30.919 1.00 34.47 206 VAL A CA 1
ATOM 1671 C C . VAL A 1 206 ? 83.386 -0.061 -29.738 1.00 34.47 206 VAL A C 1
ATOM 1673 O O . VAL A 1 206 ? 83.920 0.994 -29.411 1.00 34.47 206 VAL A O 1
ATOM 1676 N N . SER A 1 207 ? 82.404 -0.610 -29.011 1.00 34.47 207 SER A N 1
ATOM 1677 C CA . SER A 1 207 ? 82.342 -0.585 -27.531 1.00 34.47 207 SER A CA 1
ATOM 1678 C C . SER A 1 207 ? 81.207 -1.481 -27.001 1.00 34.47 207 SER A C 1
ATOM 1680 O O . SER A 1 207 ? 80.045 -1.334 -27.366 1.00 34.47 207 SER A O 1
ATOM 1682 N N . ASN A 1 208 ? 81.573 -2.440 -26.145 1.00 37.41 208 ASN A N 1
ATOM 1683 C CA . ASN A 1 208 ? 80.670 -3.359 -25.445 1.00 37.41 208 ASN A CA 1
ATOM 1684 C C . ASN A 1 208 ? 79.761 -2.612 -24.447 1.00 37.41 208 ASN A C 1
ATOM 1686 O O . ASN A 1 208 ? 80.281 -1.790 -23.689 1.00 37.41 208 ASN A O 1
ATOM 1690 N N . PRO A 1 209 ? 78.460 -2.941 -24.342 1.00 41.62 209 PRO A N 1
ATOM 1691 C CA . PRO A 1 209 ? 77.642 -2.541 -23.204 1.00 41.62 209 PRO A CA 1
ATOM 1692 C C . PRO A 1 209 ? 77.698 -3.591 -22.073 1.00 41.62 209 PRO A C 1
ATOM 1694 O O . PRO A 1 209 ? 77.908 -4.778 -22.336 1.00 41.62 209 PRO A O 1
ATOM 1697 N N . PRO A 1 210 ? 77.511 -3.178 -20.807 1.00 40.53 210 PRO A N 1
ATOM 1698 C CA . PRO A 1 210 ? 77.556 -4.075 -19.661 1.00 40.53 210 PRO A CA 1
ATOM 1699 C C . PRO A 1 210 ? 76.282 -4.923 -19.547 1.00 40.53 210 PRO A C 1
ATOM 1701 O O . PRO A 1 210 ? 75.171 -4.478 -19.833 1.00 40.53 210 PRO A O 1
ATOM 1704 N N . SER A 1 211 ? 76.475 -6.152 -19.075 1.00 38.53 211 SER A N 1
ATOM 1705 C CA . SER A 1 211 ? 75.453 -7.123 -18.683 1.00 38.53 211 SER A CA 1
ATOM 1706 C C . SER A 1 211 ? 74.569 -6.625 -17.528 1.00 38.53 211 SER A C 1
ATOM 1708 O O . SER A 1 211 ? 75.121 -6.166 -16.523 1.00 38.53 211 SER A O 1
ATOM 1710 N N . PRO A 1 212 ? 73.238 -6.817 -17.566 1.00 38.31 212 PRO A N 1
ATOM 1711 C CA . PRO A 1 212 ? 72.396 -6.736 -16.383 1.00 38.31 212 PRO A CA 1
ATOM 1712 C C . PRO A 1 212 ? 72.179 -8.147 -15.815 1.00 38.31 212 PRO A C 1
ATOM 1714 O O . PRO A 1 212 ? 71.240 -8.841 -16.190 1.00 38.31 212 PRO A O 1
ATOM 1717 N N . ASN A 1 213 ? 73.048 -8.567 -14.894 1.00 39.00 213 ASN A N 1
ATOM 1718 C CA . ASN A 1 213 ? 72.730 -9.651 -13.966 1.00 39.00 213 ASN A CA 1
ATOM 1719 C C . ASN A 1 213 ? 72.145 -9.031 -12.695 1.00 39.00 213 ASN A C 1
ATOM 1721 O O . ASN A 1 213 ? 72.794 -8.174 -12.095 1.00 39.00 213 ASN A O 1
ATOM 1725 N N . ASN A 1 214 ? 70.937 -9.475 -12.333 1.00 38.69 214 ASN A N 1
ATOM 1726 C CA . ASN A 1 214 ? 70.336 -9.560 -10.990 1.00 38.69 214 ASN A CA 1
ATOM 1727 C C . ASN A 1 214 ? 68.851 -9.175 -11.020 1.00 38.69 214 ASN A C 1
ATOM 1729 O O . ASN A 1 214 ? 68.457 -8.081 -10.623 1.00 38.69 214 ASN A O 1
ATOM 1733 N N . ILE A 1 215 ? 68.022 -10.125 -11.448 1.00 37.00 215 ILE A N 1
ATOM 1734 C CA . ILE A 1 215 ? 66.631 -10.232 -11.003 1.00 37.00 215 ILE A CA 1
ATOM 1735 C C . ILE A 1 215 ? 66.544 -11.594 -10.299 1.00 37.00 215 ILE A C 1
ATOM 1737 O O . ILE A 1 215 ? 66.927 -12.588 -10.915 1.00 37.00 215 ILE A O 1
ATOM 1741 N N . PRO A 1 216 ? 66.122 -11.669 -9.026 1.00 36.12 216 PRO A N 1
ATOM 1742 C CA . PRO A 1 216 ? 65.963 -12.948 -8.351 1.00 36.12 216 PRO A CA 1
ATOM 1743 C C . PRO A 1 216 ? 64.689 -13.637 -8.857 1.00 36.12 216 PRO A C 1
ATOM 1745 O O . PRO A 1 216 ? 63.580 -13.154 -8.625 1.00 36.12 216 PRO A O 1
ATOM 1748 N N . GLU A 1 217 ? 64.851 -14.763 -9.551 1.00 32.16 217 GLU A N 1
ATOM 1749 C CA . GLU A 1 217 ? 63.786 -15.751 -9.734 1.00 32.16 217 GLU A CA 1
ATOM 1750 C C . GLU A 1 217 ? 63.524 -16.436 -8.388 1.00 32.16 217 GLU A C 1
ATOM 1752 O O . GLU A 1 217 ? 64.407 -17.080 -7.824 1.00 32.16 217 GLU A O 1
ATOM 1757 N N . PHE A 1 218 ? 62.306 -16.297 -7.862 1.00 36.75 218 PHE A N 1
ATOM 1758 C CA . PHE A 1 218 ? 61.822 -17.156 -6.786 1.00 36.75 218 PHE A CA 1
ATOM 1759 C C . PHE A 1 218 ? 61.130 -18.367 -7.409 1.00 36.75 218 PHE A C 1
ATOM 1761 O O . PHE A 1 218 ? 60.033 -18.260 -7.956 1.00 36.75 218 PHE A O 1
ATOM 1768 N N . ILE A 1 219 ? 61.796 -19.515 -7.314 1.00 35.44 219 ILE A N 1
ATOM 1769 C CA . ILE A 1 219 ? 61.208 -20.839 -7.508 1.00 35.44 219 ILE A CA 1
ATOM 1770 C C . ILE A 1 219 ? 60.393 -21.140 -6.246 1.00 35.44 219 ILE A C 1
ATOM 1772 O O . ILE A 1 219 ? 60.948 -21.166 -5.149 1.00 35.44 219 ILE A O 1
ATOM 1776 N N . ILE A 1 220 ? 59.081 -21.338 -6.389 1.00 35.41 220 ILE A N 1
ATOM 1777 C CA . ILE A 1 220 ? 58.250 -21.928 -5.334 1.00 35.41 220 ILE A CA 1
ATOM 1778 C C . ILE A 1 220 ? 58.247 -23.434 -5.586 1.00 35.41 220 ILE A C 1
ATOM 1780 O O . ILE A 1 220 ? 57.686 -23.905 -6.573 1.00 35.41 220 ILE A O 1
ATOM 1784 N N . SER A 1 221 ? 58.946 -24.162 -4.725 1.00 32.09 221 SER A N 1
ATOM 1785 C CA . SER A 1 221 ? 58.900 -25.614 -4.604 1.00 32.09 221 SER A CA 1
ATOM 1786 C C . SER A 1 221 ? 57.688 -26.008 -3.757 1.00 32.09 221 SER A C 1
ATOM 1788 O O . SER A 1 221 ? 57.637 -25.672 -2.574 1.00 32.09 221 SER A O 1
ATOM 1790 N N . ASP A 1 222 ? 56.732 -26.713 -4.361 1.00 34.28 222 ASP A N 1
ATOM 1791 C CA . ASP A 1 222 ? 55.677 -27.436 -3.648 1.00 34.28 222 ASP A CA 1
ATOM 1792 C C . ASP A 1 222 ? 56.248 -28.784 -3.180 1.00 34.28 222 ASP A C 1
ATOM 1794 O O . ASP A 1 222 ? 56.322 -29.742 -3.950 1.00 34.28 222 ASP A O 1
ATOM 1798 N N . GLU A 1 223 ? 56.679 -28.860 -1.920 1.00 34.75 223 GLU A N 1
ATOM 1799 C CA . GLU A 1 223 ? 56.882 -30.138 -1.234 1.00 34.75 223 GLU A CA 1
ATOM 1800 C C . GLU A 1 223 ? 55.575 -30.519 -0.530 1.00 34.75 223 GLU A C 1
ATOM 1802 O O . GLU A 1 223 ? 55.193 -29.940 0.486 1.00 34.75 223 GLU A O 1
ATOM 1807 N N . GLY A 1 224 ? 54.854 -31.472 -1.123 1.00 34.38 224 GLY A N 1
ATOM 1808 C CA . GLY A 1 224 ? 53.773 -32.191 -0.463 1.00 34.38 224 GLY A CA 1
ATOM 1809 C C . GLY A 1 224 ? 54.349 -33.388 0.285 1.00 34.38 224 GLY A C 1
ATOM 1810 O O . GLY A 1 224 ? 54.836 -34.329 -0.341 1.00 34.38 224 GLY A O 1
ATOM 1811 N N . GLU A 1 225 ? 54.287 -33.358 1.614 1.00 34.69 225 GLU A N 1
ATOM 1812 C CA . GLU A 1 225 ? 54.529 -34.535 2.446 1.00 34.69 225 GLU A CA 1
ATOM 1813 C C . GLU A 1 225 ? 53.404 -35.556 2.223 1.00 34.69 225 GLU A C 1
ATOM 1815 O O . GLU A 1 225 ? 52.252 -35.359 2.612 1.00 34.69 225 GLU A O 1
ATOM 1820 N N . HIS A 1 226 ? 53.762 -36.658 1.566 1.00 35.09 226 HIS A N 1
ATOM 1821 C CA . HIS A 1 226 ? 53.022 -37.910 1.587 1.00 35.09 226 HIS A CA 1
ATOM 1822 C C . HIS A 1 226 ? 53.416 -38.686 2.848 1.00 35.09 226 HIS A C 1
ATOM 1824 O O . HIS A 1 226 ? 54.545 -39.160 2.951 1.00 35.09 226 HIS A O 1
ATOM 1830 N N . THR A 1 227 ? 52.482 -38.869 3.778 1.00 34.31 227 THR A N 1
ATOM 1831 C CA . THR A 1 227 ? 52.550 -39.952 4.763 1.00 34.31 227 THR A CA 1
ATOM 1832 C C . THR A 1 227 ? 51.698 -41.118 4.272 1.00 34.31 227 THR A C 1
ATOM 1834 O O . THR A 1 227 ? 50.471 -41.055 4.213 1.00 34.31 227 THR A O 1
ATOM 1837 N N . GLU A 1 228 ? 52.388 -42.176 3.849 1.00 36.50 228 GLU A N 1
ATOM 1838 C CA . GLU A 1 228 ? 51.837 -43.516 3.672 1.00 36.50 228 GLU A CA 1
ATOM 1839 C C . GLU A 1 228 ? 51.570 -44.125 5.053 1.00 36.50 228 GLU A C 1
ATOM 1841 O O . GLU A 1 228 ? 52.493 -44.240 5.856 1.00 36.50 228 GLU A O 1
ATOM 1846 N N . GLU A 1 229 ? 50.346 -44.587 5.311 1.00 34.72 229 GLU A N 1
ATOM 1847 C CA . GLU A 1 229 ? 50.112 -45.606 6.334 1.00 34.72 229 GLU A CA 1
ATOM 1848 C C . GLU A 1 229 ? 49.328 -46.786 5.757 1.00 34.72 229 GLU A C 1
ATOM 1850 O O . GLU A 1 229 ? 48.407 -46.656 4.949 1.00 34.72 229 GLU A O 1
ATOM 1855 N N . GLN A 1 230 ? 49.826 -47.956 6.142 1.00 34.66 230 GLN A N 1
ATOM 1856 C CA . GLN A 1 230 ? 49.602 -49.270 5.571 1.00 34.66 230 GLN A CA 1
ATOM 1857 C C . GLN A 1 230 ? 48.219 -49.835 5.900 1.00 34.66 230 GLN A C 1
ATOM 1859 O O . GLN A 1 230 ? 47.738 -49.780 7.029 1.00 34.66 230 GLN A O 1
ATOM 1864 N N . ILE A 1 231 ? 47.640 -50.490 4.897 1.00 34.28 231 ILE A N 1
ATOM 1865 C CA . ILE A 1 231 ? 46.469 -51.354 5.014 1.00 34.28 231 ILE A CA 1
ATOM 1866 C C . ILE A 1 231 ? 46.889 -52.642 5.735 1.00 34.28 231 ILE A C 1
ATOM 1868 O O . ILE A 1 231 ? 47.732 -53.383 5.230 1.00 34.28 231 ILE A O 1
ATOM 1872 N N . THR A 1 232 ? 46.267 -52.934 6.877 1.00 32.62 232 THR A N 1
ATOM 1873 C CA . THR A 1 232 ? 46.171 -54.300 7.412 1.00 32.62 232 THR A CA 1
ATOM 1874 C C . THR A 1 232 ? 44.710 -54.620 7.724 1.00 32.62 232 THR A C 1
ATOM 1876 O O . THR A 1 232 ? 44.029 -53.880 8.429 1.00 32.62 232 THR A O 1
ATOM 1879 N N . ASP A 1 233 ? 44.234 -55.705 7.113 1.00 39.16 233 ASP A N 1
ATOM 1880 C CA . ASP A 1 233 ? 42.948 -56.360 7.352 1.00 39.16 233 ASP A CA 1
ATOM 1881 C C . ASP A 1 233 ? 42.917 -56.976 8.756 1.00 39.16 233 ASP A C 1
ATOM 1883 O O . ASP A 1 233 ? 43.741 -57.850 8.995 1.00 39.16 233 ASP A O 1
ATOM 1887 N N . GLU A 1 234 ? 41.936 -56.642 9.610 1.00 34.59 234 GLU A N 1
ATOM 1888 C CA . GLU A 1 234 ? 41.320 -57.583 10.569 1.00 34.59 234 GLU A CA 1
ATOM 1889 C C . GLU A 1 234 ? 39.851 -57.202 10.899 1.00 34.59 234 GLU A C 1
ATOM 1891 O O . GLU A 1 234 ? 39.443 -56.043 10.872 1.00 34.59 234 GLU A O 1
ATOM 1896 N N . ASN A 1 235 ? 39.046 -58.240 11.153 1.00 37.44 235 ASN A N 1
ATOM 1897 C CA . ASN A 1 235 ? 37.578 -58.294 11.278 1.00 37.44 235 ASN A CA 1
ATOM 1898 C C . ASN A 1 235 ? 36.984 -57.603 12.537 1.00 37.44 235 ASN A C 1
ATOM 1900 O O . ASN A 1 235 ? 37.679 -57.441 13.537 1.00 37.44 235 ASN A O 1
ATOM 1904 N N . PRO A 1 236 ? 35.663 -57.304 12.561 1.00 47.25 236 PRO A N 1
ATOM 1905 C CA . PRO A 1 236 ? 35.029 -56.494 13.596 1.00 47.25 236 PRO A CA 1
ATOM 1906 C C . PRO A 1 236 ? 34.412 -57.339 14.721 1.00 47.25 236 PRO A C 1
ATOM 1908 O O . PRO A 1 236 ? 33.720 -58.323 14.449 1.00 47.25 236 PRO A O 1
ATOM 1911 N N . ARG A 1 237 ? 34.563 -56.898 15.977 1.00 36.25 237 ARG A N 1
ATOM 1912 C CA . ARG A 1 237 ? 33.577 -57.107 17.053 1.00 36.25 237 ARG A CA 1
ATOM 1913 C C . ARG A 1 237 ? 33.841 -56.181 18.242 1.00 36.25 237 ARG A C 1
ATOM 1915 O O . ARG A 1 237 ? 34.951 -56.120 18.749 1.00 36.25 237 ARG A O 1
ATOM 1922 N N . ASP A 1 238 ? 32.758 -55.533 18.658 1.00 39.00 238 ASP A N 1
ATOM 1923 C CA . ASP A 1 238 ? 32.473 -54.989 19.985 1.00 39.00 238 ASP A CA 1
ATOM 1924 C C . ASP A 1 238 ? 33.450 -53.963 20.573 1.00 39.00 238 ASP A C 1
ATOM 1926 O O . ASP A 1 238 ? 34.433 -54.316 21.215 1.00 39.00 238 ASP A O 1
ATOM 1930 N N . THR A 1 239 ? 33.104 -52.672 20.490 1.00 35.78 239 THR A N 1
ATOM 1931 C CA . THR A 1 239 ? 33.334 -51.731 21.605 1.00 35.78 239 THR A CA 1
ATOM 1932 C C . THR A 1 239 ? 32.519 -50.440 21.462 1.00 35.78 239 THR A C 1
ATOM 1934 O O . THR A 1 239 ? 32.353 -49.878 20.384 1.00 35.78 239 THR A O 1
ATOM 1937 N N . ILE A 1 240 ? 31.956 -50.028 22.596 1.00 45.97 240 ILE A N 1
ATOM 1938 C CA . ILE A 1 240 ? 31.054 -48.896 22.845 1.00 45.97 240 ILE A CA 1
ATOM 1939 C C . ILE A 1 240 ? 31.862 -47.583 22.848 1.00 45.97 240 ILE A C 1
ATOM 1941 O O . ILE A 1 240 ? 32.926 -47.579 23.468 1.00 45.97 240 ILE A O 1
ATOM 1945 N N . PRO A 1 241 ? 31.395 -46.458 22.268 1.00 39.62 241 PRO A N 1
ATOM 1946 C CA . PRO A 1 241 ? 32.069 -45.180 22.454 1.00 39.62 241 PRO A CA 1
ATOM 1947 C C . PRO A 1 241 ? 31.565 -44.462 23.714 1.00 39.62 241 PRO A C 1
ATOM 1949 O O . PRO A 1 241 ? 30.374 -44.175 23.852 1.00 39.62 241 PRO A O 1
ATOM 1952 N N . LEU A 1 242 ? 32.511 -44.185 24.612 1.00 39.03 242 LEU A N 1
ATOM 1953 C CA . LEU A 1 242 ? 32.426 -43.206 25.696 1.00 39.03 242 LEU A CA 1
ATOM 1954 C C . LEU A 1 242 ? 32.455 -41.773 25.132 1.00 39.03 242 LEU A C 1
ATOM 1956 O O . LEU A 1 242 ? 33.002 -41.526 24.057 1.00 39.03 242 LEU A O 1
ATOM 1960 N N . GLU A 1 243 ? 31.826 -40.863 25.875 1.00 45.22 243 GLU A N 1
ATOM 1961 C CA . GLU A 1 243 ? 31.689 -39.422 25.626 1.00 45.22 243 GLU A CA 1
ATOM 1962 C C . GLU A 1 243 ? 33.043 -38.711 25.423 1.00 45.22 243 GLU A C 1
ATOM 1964 O O . GLU A 1 243 ? 34.025 -39.111 26.049 1.00 45.22 243 GLU A O 1
ATOM 1969 N N . PRO A 1 244 ? 33.120 -37.646 24.599 1.00 45.25 244 PRO A N 1
ATOM 1970 C CA . PRO A 1 244 ? 34.307 -36.810 24.537 1.00 45.25 244 PRO A CA 1
ATOM 1971 C C . PRO A 1 244 ? 34.246 -35.644 25.533 1.00 45.25 244 PRO A C 1
ATOM 1973 O O . PRO A 1 244 ? 33.218 -34.982 25.697 1.00 45.25 244 PRO A O 1
ATOM 1976 N N . ASP A 1 245 ? 35.408 -35.411 26.136 1.00 32.38 245 ASP A N 1
ATOM 1977 C CA . ASP A 1 245 ? 35.733 -34.419 27.152 1.00 32.38 245 ASP A CA 1
ATOM 1978 C C . ASP A 1 245 ? 35.416 -32.961 26.776 1.00 32.38 245 ASP A C 1
ATOM 1980 O O . ASP A 1 245 ? 35.538 -32.517 25.630 1.00 32.38 245 ASP A O 1
ATOM 1984 N N . GLU A 1 246 ? 35.057 -32.206 27.815 1.00 34.25 246 GLU A N 1
ATOM 1985 C CA . GLU A 1 246 ? 34.837 -30.763 27.828 1.00 34.25 246 GLU A CA 1
ATOM 1986 C C . GLU A 1 246 ? 36.089 -29.989 27.380 1.00 34.25 246 GLU A C 1
ATOM 1988 O O . GLU A 1 246 ? 37.135 -30.005 28.030 1.00 34.25 246 GLU A O 1
ATOM 1993 N N . ILE A 1 247 ? 35.961 -29.233 26.288 1.00 33.31 247 ILE A N 1
ATOM 1994 C CA . ILE A 1 247 ? 36.938 -28.214 25.896 1.00 33.31 247 ILE A CA 1
ATOM 1995 C C . ILE A 1 247 ? 36.540 -26.898 26.569 1.00 33.31 247 ILE A C 1
ATOM 1997 O O . ILE A 1 247 ? 35.569 -26.246 26.183 1.00 33.31 247 ILE A O 1
ATOM 2001 N N . VAL A 1 248 ? 37.321 -26.501 27.573 1.00 32.94 248 VAL A N 1
ATOM 2002 C CA . VAL A 1 248 ? 37.268 -25.179 28.205 1.00 32.94 248 VAL A CA 1
ATOM 2003 C C . VAL A 1 248 ? 37.830 -24.144 27.228 1.00 32.94 248 VAL A C 1
ATOM 2005 O O . VAL A 1 248 ? 39.028 -24.119 26.954 1.00 32.94 248 VAL A O 1
ATOM 2008 N N . ILE A 1 249 ? 36.961 -23.280 26.703 1.00 33.19 249 ILE A N 1
ATOM 2009 C CA . ILE A 1 249 ? 37.347 -22.085 25.945 1.00 33.19 249 ILE A CA 1
ATOM 2010 C C . ILE A 1 249 ? 37.381 -20.914 26.930 1.00 33.19 249 ILE A C 1
ATOM 2012 O O . ILE A 1 249 ? 36.345 -20.495 27.443 1.00 33.19 249 ILE A O 1
ATOM 2016 N N . VAL A 1 250 ? 38.581 -20.399 27.196 1.00 31.47 250 VAL A N 1
ATOM 2017 C CA . VAL A 1 250 ? 38.796 -19.127 27.896 1.00 31.47 250 VAL A CA 1
ATOM 2018 C C . VAL A 1 250 ? 38.600 -18.005 26.878 1.00 31.47 250 VAL A C 1
ATOM 2020 O O . VAL A 1 250 ? 39.336 -17.933 25.895 1.00 31.47 250 VAL A O 1
ATOM 2023 N N . SER A 1 251 ? 37.588 -17.166 27.089 1.00 31.66 251 SER A N 1
ATOM 2024 C CA . SER A 1 251 ? 37.362 -15.939 26.325 1.00 31.66 251 SER A CA 1
ATOM 2025 C C . SER A 1 251 ? 37.788 -14.735 27.163 1.00 31.66 251 SER A C 1
ATOM 2027 O O . SER A 1 251 ? 37.071 -14.350 28.087 1.00 31.66 251 SER A O 1
ATOM 2029 N N . ASP A 1 252 ? 38.936 -14.158 26.822 1.00 36.62 252 ASP A N 1
ATOM 2030 C CA . ASP A 1 252 ? 39.258 -12.768 27.131 1.00 36.62 252 ASP A CA 1
ATOM 2031 C C . ASP A 1 252 ? 38.676 -11.910 26.005 1.00 36.62 252 ASP A C 1
ATOM 2033 O O . ASP A 1 252 ? 38.970 -12.188 24.847 1.00 36.62 252 ASP A O 1
ATOM 2037 N N . ASP A 1 253 ? 37.814 -10.949 26.348 1.00 37.22 253 ASP A N 1
ATOM 2038 C CA . ASP A 1 253 ? 37.647 -9.655 25.667 1.00 37.22 253 ASP A CA 1
ATOM 2039 C C . ASP A 1 253 ? 36.565 -8.845 26.411 1.00 37.22 253 ASP A C 1
ATOM 2041 O O . ASP A 1 253 ? 35.361 -8.972 26.177 1.00 37.22 253 ASP A O 1
ATOM 2045 N N . GLU A 1 254 ? 37.012 -8.007 27.352 1.00 40.50 254 GLU A N 1
ATOM 2046 C CA . GLU A 1 254 ? 36.237 -6.869 27.843 1.00 40.50 254 GLU A CA 1
ATOM 2047 C C . GLU A 1 254 ? 36.354 -5.722 26.828 1.00 40.50 254 GLU A C 1
ATOM 2049 O O . GLU A 1 254 ? 37.344 -4.991 26.814 1.00 40.50 254 GLU A O 1
ATOM 2054 N N . GLU A 1 255 ? 35.324 -5.520 26.005 1.00 38.56 255 GLU A N 1
ATOM 2055 C CA . GLU A 1 255 ? 35.090 -4.232 25.350 1.00 38.56 255 GLU A CA 1
ATOM 2056 C C . GLU A 1 255 ? 33.878 -3.541 25.980 1.00 38.56 255 GLU A C 1
ATOM 2058 O O . GLU A 1 255 ? 32.747 -4.032 25.995 1.00 38.56 255 GLU A O 1
ATOM 2063 N N . SER A 1 256 ? 34.163 -2.372 26.541 1.00 38.09 256 SER A N 1
ATOM 2064 C CA . SER A 1 256 ? 33.247 -1.458 27.197 1.00 38.09 256 SER A CA 1
ATOM 2065 C C . SER A 1 256 ? 32.219 -0.898 26.212 1.00 38.09 256 SER A C 1
ATOM 2067 O O . SER A 1 256 ? 32.526 -0.124 25.307 1.00 38.09 256 SER A O 1
ATOM 2069 N N . ILE A 1 257 ? 30.955 -1.262 26.422 1.00 32.22 257 ILE A N 1
ATOM 2070 C CA . ILE A 1 257 ? 29.820 -0.669 25.716 1.00 32.22 257 ILE A CA 1
ATOM 2071 C C . ILE A 1 257 ? 29.541 0.700 26.340 1.00 32.22 257 ILE A C 1
ATOM 2073 O O . ILE A 1 257 ? 29.098 0.806 27.481 1.00 32.22 257 ILE A O 1
ATOM 2077 N N . SER A 1 258 ? 29.800 1.756 25.572 1.00 34.69 258 SER A N 1
ATOM 2078 C CA . SER A 1 258 ? 29.343 3.110 25.868 1.00 34.69 258 SER A CA 1
ATOM 2079 C C . SER A 1 258 ? 27.816 3.181 25.788 1.00 34.69 258 SER A C 1
ATOM 2081 O O . SER A 1 258 ? 27.232 2.861 24.750 1.00 34.69 258 SER A O 1
ATOM 2083 N N . GLU A 1 259 ? 27.190 3.630 26.873 1.00 35.34 259 GLU A N 1
ATOM 2084 C CA . GLU A 1 259 ? 25.760 3.911 26.989 1.00 35.34 259 GLU A CA 1
ATOM 2085 C C . GLU A 1 259 ? 25.300 4.891 25.897 1.00 35.34 259 GLU A C 1
ATOM 2087 O O . GLU A 1 259 ? 25.682 6.062 25.867 1.00 35.34 259 GLU A O 1
ATOM 2092 N N . ALA A 1 260 ? 24.465 4.406 24.978 1.00 32.44 260 ALA A N 1
ATOM 2093 C CA . ALA A 1 260 ? 23.710 5.259 24.077 1.00 32.44 260 ALA A CA 1
ATOM 2094 C C . ALA A 1 260 ? 22.444 5.738 24.800 1.00 32.44 260 ALA A C 1
ATOM 2096 O O . ALA A 1 260 ? 21.635 4.935 25.261 1.00 32.44 260 ALA A O 1
ATOM 2097 N N . ASN A 1 261 ? 22.296 7.059 24.890 1.00 31.03 261 ASN A N 1
ATOM 2098 C CA . ASN A 1 261 ? 21.169 7.757 25.501 1.00 31.03 261 ASN A CA 1
ATOM 2099 C C . ASN A 1 261 ? 19.814 7.243 24.983 1.00 31.03 261 ASN A C 1
ATOM 2101 O O . ASN A 1 261 ? 19.448 7.483 23.830 1.00 31.03 261 ASN A O 1
ATOM 2105 N N . ASN A 1 262 ? 19.040 6.606 25.864 1.00 29.34 262 ASN A N 1
ATOM 2106 C CA . ASN A 1 262 ? 17.604 6.436 25.682 1.00 29.34 262 ASN A CA 1
ATOM 2107 C C . ASN A 1 262 ? 16.944 7.816 25.787 1.00 29.34 262 ASN A C 1
ATOM 2109 O O . ASN A 1 262 ? 16.943 8.435 26.849 1.00 29.34 262 ASN A O 1
ATOM 2113 N N . VAL A 1 263 ? 16.398 8.312 24.678 1.00 33.62 263 VAL A N 1
ATOM 2114 C CA . VAL A 1 263 ? 15.518 9.484 24.691 1.00 33.62 263 VAL A CA 1
ATOM 2115 C C . VAL A 1 263 ? 14.161 9.021 25.216 1.00 33.62 263 VAL A C 1
ATOM 2117 O O . VAL A 1 263 ? 13.399 8.367 24.508 1.00 33.62 263 VAL A O 1
ATOM 2120 N N . GLU A 1 264 ? 13.895 9.318 26.484 1.00 27.95 264 GLU A N 1
ATOM 2121 C CA . GLU A 1 264 ? 12.605 9.109 27.142 1.00 27.95 264 GLU A CA 1
ATOM 2122 C C . GLU A 1 264 ? 11.537 10.004 26.488 1.00 27.95 264 GLU A C 1
ATOM 2124 O O . GLU A 1 264 ? 11.682 11.227 26.411 1.00 27.95 264 GLU A O 1
ATOM 2129 N N . PHE A 1 265 ? 10.464 9.395 25.978 1.00 35.81 265 PHE A N 1
ATOM 2130 C CA . PHE A 1 265 ? 9.322 10.110 25.412 1.00 35.81 265 PHE A CA 1
ATOM 2131 C C . PHE A 1 265 ? 8.430 10.623 26.545 1.00 35.81 265 PHE A C 1
ATOM 2133 O O . PHE A 1 265 ? 7.883 9.842 27.318 1.00 35.81 265 PHE A O 1
ATOM 2140 N N . GLN A 1 266 ? 8.263 11.941 26.635 1.00 27.61 266 GLN A N 1
ATOM 2141 C CA . GLN A 1 266 ? 7.384 12.561 27.622 1.00 27.61 266 GLN A CA 1
ATOM 2142 C C . GLN A 1 266 ? 5.928 12.506 27.126 1.00 27.61 266 GLN A C 1
ATOM 2144 O O . GLN A 1 266 ? 5.550 13.205 26.181 1.00 27.61 266 GLN A O 1
ATOM 2149 N N . GLU A 1 267 ? 5.114 11.650 27.744 1.00 29.17 267 GLU A N 1
ATOM 2150 C CA . GLU A 1 267 ? 3.666 11.594 27.524 1.00 29.17 267 GLU A CA 1
ATOM 2151 C C . GLU A 1 267 ? 2.993 12.845 28.108 1.00 29.17 267 GLU A C 1
ATOM 2153 O O . GLU A 1 267 ? 3.181 13.184 29.276 1.00 29.17 267 GLU A O 1
ATOM 2158 N N . PHE A 1 268 ? 2.181 13.535 27.303 1.00 29.48 268 PHE A N 1
ATOM 2159 C CA . PHE A 1 268 ? 1.289 14.589 27.784 1.00 29.48 268 PHE A CA 1
ATOM 2160 C C . PHE A 1 268 ? -0.139 14.048 27.845 1.00 29.48 268 PHE A C 1
ATOM 2162 O O . PHE A 1 268 ? -0.788 13.861 26.817 1.00 29.48 268 PHE A O 1
ATOM 2169 N N . ASN A 1 269 ? -0.648 13.845 29.061 1.00 27.86 269 ASN A N 1
ATOM 2170 C CA . ASN A 1 269 ? -2.079 13.696 29.301 1.00 27.86 269 ASN A CA 1
ATOM 2171 C C . ASN A 1 269 ? -2.734 15.077 29.201 1.00 27.86 269 ASN A C 1
ATOM 2173 O O . ASN A 1 269 ? -2.686 15.870 30.140 1.00 27.86 269 ASN A O 1
ATOM 2177 N N . ILE A 1 270 ? -3.343 15.376 28.054 1.00 30.38 270 ILE A N 1
ATOM 2178 C CA . ILE A 1 270 ? -4.195 16.557 27.900 1.00 30.38 270 ILE A CA 1
ATOM 2179 C C . ILE A 1 270 ? -5.584 16.202 28.438 1.00 30.38 270 ILE A C 1
ATOM 2181 O O . ILE A 1 270 ? -6.474 15.794 27.700 1.00 30.38 270 ILE A O 1
ATOM 2185 N N . PHE A 1 271 ? -5.763 16.374 29.742 1.00 32.72 271 PHE A N 1
ATOM 2186 C CA . PHE A 1 271 ? -7.064 16.679 30.325 1.00 32.72 271 PHE A CA 1
ATOM 2187 C C . PHE A 1 271 ? -6.919 18.015 31.043 1.00 32.72 271 PHE A C 1
ATOM 2189 O O . PHE A 1 271 ? -6.355 18.049 32.133 1.00 32.72 271 PHE A O 1
ATOM 2196 N N . ASN A 1 272 ? -7.368 19.108 30.410 1.00 31.94 272 ASN A N 1
ATOM 2197 C CA . ASN A 1 272 ? -8.235 20.088 31.069 1.00 31.94 272 ASN A CA 1
ATOM 2198 C C . ASN A 1 272 ? -8.661 21.280 30.193 1.00 31.94 272 ASN A C 1
ATOM 2200 O O . ASN A 1 272 ? -7.917 21.764 29.346 1.00 31.94 272 ASN A O 1
ATOM 2204 N N . GLU A 1 273 ? -9.863 21.750 30.549 1.00 33.31 273 GLU A N 1
ATOM 2205 C CA . GLU A 1 273 ? -10.463 23.078 30.351 1.00 33.31 273 GLU A CA 1
ATOM 2206 C C . GLU A 1 273 ? -11.159 23.394 29.017 1.00 33.31 273 GLU A C 1
ATOM 2208 O O . GLU A 1 273 ? -10.750 24.252 28.241 1.00 33.31 273 GLU A O 1
ATOM 2213 N N . LEU A 1 274 ? -12.341 22.793 28.840 1.00 33.31 274 LEU A N 1
ATOM 2214 C CA . LEU A 1 274 ? -13.473 23.459 28.189 1.00 33.31 274 LEU A CA 1
ATOM 2215 C C . LEU A 1 274 ? -14.661 23.490 29.158 1.00 33.31 274 LEU A C 1
ATOM 2217 O O . LEU A 1 274 ? -14.927 22.521 29.865 1.00 33.31 274 LEU A O 1
ATOM 2221 N N . GLY A 1 275 ? -15.294 24.661 29.230 1.00 32.34 275 GLY A N 1
ATOM 2222 C CA . GLY A 1 275 ? -16.227 25.068 30.273 1.00 32.34 275 GLY A CA 1
ATOM 2223 C C . GLY A 1 275 ? -17.443 24.165 30.468 1.00 32.34 275 GLY A C 1
ATOM 2224 O O . GLY A 1 275 ? -18.008 23.610 29.527 1.00 32.34 275 GLY A O 1
ATOM 2225 N N . ASN A 1 276 ? -17.845 24.087 31.736 1.00 39.12 276 ASN A N 1
ATOM 2226 C CA . ASN A 1 276 ? -19.138 23.601 32.193 1.00 39.12 276 ASN A CA 1
ATOM 2227 C C . ASN A 1 276 ? -20.263 24.364 31.485 1.00 39.12 276 ASN A C 1
ATOM 2229 O O . ASN A 1 276 ? -20.362 25.569 31.686 1.00 39.12 276 ASN A O 1
ATOM 2233 N N . ASP A 1 277 ? -21.070 23.666 30.683 1.00 38.78 277 ASP A N 1
ATOM 2234 C CA . ASP A 1 277 ? -22.524 23.872 30.561 1.00 38.78 277 ASP A CA 1
ATOM 2235 C C . ASP A 1 277 ? -23.122 22.907 29.519 1.00 38.78 277 ASP A C 1
ATOM 2237 O O . ASP A 1 277 ? -23.559 23.316 28.453 1.00 38.78 277 ASP A O 1
ATOM 2241 N N . TYR A 1 278 ? -23.158 21.604 29.825 1.00 34.53 278 TYR A N 1
ATOM 2242 C CA . TYR A 1 278 ? -24.148 20.668 29.266 1.00 34.53 278 TYR A CA 1
ATOM 2243 C C . TYR A 1 278 ? -24.443 19.565 30.296 1.00 34.53 278 TYR A C 1
ATOM 2245 O O . TYR A 1 278 ? -23.536 19.157 31.025 1.00 34.53 278 TYR A O 1
ATOM 2253 N N . PRO A 1 279 ? -25.700 19.097 30.416 1.00 42.53 279 PRO A N 1
ATOM 2254 C CA . PRO A 1 279 ? -26.086 18.179 31.474 1.00 42.53 279 PRO A CA 1
ATOM 2255 C C . PRO A 1 279 ? -25.507 16.782 31.230 1.00 42.53 279 PRO A C 1
ATOM 2257 O O . PRO A 1 279 ? -25.669 16.186 30.167 1.00 42.53 279 PRO A O 1
ATOM 2260 N N . ASN A 1 280 ? -24.832 16.295 32.269 1.00 40.16 280 ASN A N 1
ATOM 2261 C CA . ASN A 1 280 ? -24.279 14.959 32.426 1.00 40.16 280 ASN A CA 1
ATOM 2262 C C . ASN A 1 280 ? -25.347 13.870 32.284 1.00 40.16 280 ASN A C 1
ATOM 2264 O O . ASN A 1 280 ? -26.229 13.783 33.130 1.00 40.16 280 ASN A O 1
ATOM 2268 N N . GLU A 1 281 ? -25.170 12.977 31.312 1.00 42.31 281 GLU A N 1
ATOM 2269 C CA . GLU A 1 281 ? -25.571 11.571 31.409 1.00 42.31 281 GLU A CA 1
ATOM 2270 C C . GLU A 1 281 ? -24.770 10.744 30.391 1.00 42.31 281 GLU A C 1
ATOM 2272 O O . GLU A 1 281 ? -25.182 10.530 29.257 1.00 42.31 281 GLU A O 1
ATOM 2277 N N . LEU A 1 282 ? -23.580 10.293 30.793 1.00 29.84 282 LEU A N 1
ATOM 2278 C CA . LEU A 1 282 ? -22.974 9.063 30.279 1.00 29.84 282 LEU A CA 1
ATOM 2279 C C . LEU A 1 282 ? -22.010 8.530 31.337 1.00 29.84 282 LEU A C 1
ATOM 2281 O O . LEU A 1 282 ? -20.926 9.054 31.582 1.00 29.84 282 LEU A O 1
ATOM 2285 N N . SER A 1 283 ? -22.496 7.500 32.017 1.00 37.91 283 SER A N 1
ATOM 2286 C CA . SER A 1 283 ? -21.811 6.708 33.024 1.00 37.91 283 SER A CA 1
ATOM 2287 C C . SER A 1 283 ? -20.479 6.159 32.517 1.00 37.91 283 SER A C 1
ATOM 2289 O O . SER A 1 283 ? -20.399 5.614 31.416 1.00 37.91 283 SER A O 1
ATOM 2291 N N . SER A 1 284 ? -19.479 6.248 33.391 1.00 40.66 284 SER A N 1
ATOM 2292 C CA . SER A 1 284 ? -18.197 5.545 33.393 1.00 40.66 284 SER A CA 1
ATOM 2293 C C . SER A 1 284 ? -18.237 4.171 32.711 1.00 40.66 284 SER A C 1
ATOM 2295 O O . SER A 1 284 ? -18.564 3.157 33.329 1.00 40.66 284 SER A O 1
ATOM 2297 N N . SER A 1 285 ? -17.858 4.133 31.440 1.00 44.00 285 SER A N 1
ATOM 2298 C CA . SER A 1 285 ? -17.287 2.938 30.831 1.00 44.00 285 SER A CA 1
ATOM 2299 C C . SER A 1 285 ? -15.779 3.153 30.796 1.00 44.00 285 SER A C 1
ATOM 2301 O O . SER A 1 285 ? -15.320 4.270 30.560 1.00 44.00 285 SER A O 1
ATOM 2303 N N . ASN A 1 286 ? -15.008 2.112 31.105 1.00 46.19 286 ASN A N 1
ATOM 2304 C CA . ASN A 1 286 ? -13.559 2.095 30.934 1.00 46.19 286 ASN A CA 1
ATOM 2305 C C . ASN A 1 286 ? -13.264 2.198 29.432 1.00 46.19 286 ASN A C 1
ATOM 2307 O O . ASN A 1 286 ? -13.034 1.187 28.773 1.00 46.19 286 ASN A O 1
ATOM 2311 N N . VAL A 1 287 ? -13.378 3.401 28.868 1.00 52.66 287 VAL A N 1
ATOM 2312 C CA . VAL A 1 287 ? -13.054 3.663 27.473 1.00 52.66 287 VAL A CA 1
ATOM 2313 C C . VAL A 1 287 ? -11.547 3.511 27.368 1.00 52.66 287 VAL A C 1
ATOM 2315 O O . VAL A 1 287 ? -10.797 4.393 27.778 1.00 52.66 287 VAL A O 1
ATOM 2318 N N . ALA A 1 288 ? -11.135 2.336 26.896 1.00 57.50 288 ALA A N 1
ATOM 2319 C CA . ALA A 1 288 ? -9.961 2.120 26.070 1.00 57.50 288 ALA A CA 1
ATOM 2320 C C . ALA A 1 288 ? -9.258 3.432 25.691 1.00 57.50 288 ALA A C 1
ATOM 2322 O O . ALA A 1 288 ? -9.787 4.217 24.896 1.00 57.50 288 ALA A O 1
ATOM 2323 N N . ALA A 1 289 ? -8.093 3.699 26.280 1.00 79.62 289 ALA A N 1
ATOM 2324 C CA . ALA A 1 289 ? -7.371 4.942 26.055 1.00 79.62 289 ALA A CA 1
ATOM 2325 C C . ALA A 1 289 ? -6.693 4.883 24.680 1.00 79.62 289 ALA A C 1
ATOM 2327 O O . ALA A 1 289 ? -5.543 4.466 24.544 1.00 79.62 289 ALA A O 1
ATOM 2328 N N . VAL A 1 290 ? -7.427 5.269 23.638 1.00 86.38 290 VAL A N 1
ATOM 2329 C CA . VAL A 1 290 ? -6.834 5.593 22.342 1.00 86.38 290 VAL A CA 1
ATOM 2330 C C . VAL A 1 290 ? -6.408 7.053 22.373 1.00 86.38 290 VAL A C 1
ATOM 2332 O O . VAL A 1 290 ? -7.229 7.934 22.627 1.00 86.38 290 VAL A O 1
ATOM 2335 N N . SER A 1 291 ? -5.140 7.326 22.089 1.00 92.06 291 SER A N 1
ATOM 2336 C CA . SER A 1 291 ? -4.610 8.688 22.065 1.00 92.06 291 SER A CA 1
ATOM 2337 C C . SER A 1 291 ? -3.612 8.890 20.932 1.00 92.06 291 SER A C 1
ATOM 2339 O O . SER A 1 291 ? -2.920 7.968 20.494 1.00 92.06 291 SER A O 1
ATOM 2341 N N . PHE A 1 292 ? -3.539 10.121 20.433 1.00 93.56 292 PHE A N 1
ATOM 2342 C CA . PHE A 1 292 ? -2.451 10.536 19.557 1.00 93.56 292 PHE A CA 1
ATOM 2343 C C . PHE A 1 292 ? -1.235 10.904 20.402 1.00 93.56 292 PHE A C 1
ATOM 2345 O O . PHE A 1 292 ? -1.370 11.549 21.442 1.00 93.56 292 PHE A O 1
ATOM 2352 N N . THR A 1 293 ? -0.043 10.549 19.936 1.00 93.75 293 THR A N 1
ATOM 2353 C CA . THR A 1 293 ? 1.187 11.122 20.481 1.00 93.75 293 THR A CA 1
ATOM 2354 C C . THR A 1 293 ? 1.331 12.570 20.017 1.00 93.75 293 THR A C 1
ATOM 2356 O O . THR A 1 293 ? 0.714 13.004 19.039 1.00 93.75 293 THR A O 1
ATOM 2359 N N . ASN A 1 294 ? 2.246 13.305 20.647 1.00 92.56 294 ASN A N 1
ATOM 2360 C CA . ASN A 1 294 ? 2.746 14.547 20.066 1.00 92.56 294 ASN A CA 1
ATOM 2361 C C . ASN A 1 294 ? 3.310 14.297 18.656 1.00 92.56 294 ASN A C 1
ATOM 2363 O O . ASN A 1 294 ? 3.759 13.189 18.340 1.00 92.56 294 ASN A O 1
ATOM 2367 N N . CYS A 1 295 ? 3.282 15.339 17.817 1.00 94.44 295 CYS A N 1
ATOM 2368 C CA . CYS A 1 295 ? 3.940 15.321 16.512 1.00 94.44 295 CYS A CA 1
ATOM 2369 C C . CYS A 1 295 ? 5.409 14.937 16.717 1.00 94.44 295 CYS A C 1
ATOM 2371 O O . CYS A 1 295 ? 6.155 15.675 17.358 1.00 94.44 295 CYS A O 1
ATOM 2373 N N . ILE A 1 296 ? 5.811 13.785 16.183 1.00 93.00 296 ILE A N 1
ATOM 2374 C CA . ILE A 1 296 ? 7.152 13.226 16.361 1.00 93.00 296 ILE A CA 1
ATOM 2375 C C . ILE A 1 296 ? 8.153 14.099 15.601 1.00 93.00 296 ILE A C 1
ATOM 2377 O O . ILE A 1 296 ? 9.171 14.509 16.150 1.00 93.00 296 ILE A O 1
ATOM 2381 N N . TYR A 1 297 ? 7.843 14.421 14.343 1.00 93.81 297 TYR A N 1
ATOM 2382 C CA . TYR A 1 297 ? 8.593 15.390 13.547 1.00 93.81 297 TYR A CA 1
ATOM 2383 C C . TYR A 1 297 ? 7.752 15.955 12.398 1.00 93.81 297 TYR A C 1
ATOM 2385 O O . TYR A 1 297 ? 6.757 15.364 11.974 1.00 93.81 297 TYR A O 1
ATOM 2393 N N . SER A 1 298 ? 8.178 17.115 11.896 1.00 93.88 298 SER A N 1
ATOM 2394 C CA . SER A 1 298 ? 7.558 17.838 10.786 1.00 93.88 298 SER A CA 1
ATOM 2395 C C . SER A 1 298 ? 8.599 18.134 9.714 1.00 93.88 298 SER A C 1
ATOM 2397 O O . SER A 1 298 ? 9.718 18.538 10.030 1.00 93.88 298 SER A O 1
ATOM 2399 N N . LEU A 1 299 ? 8.230 17.971 8.449 1.00 94.06 299 LEU A N 1
ATOM 2400 C CA . LEU A 1 299 ? 9.105 18.179 7.300 1.00 94.06 299 LEU A CA 1
ATOM 2401 C C . LEU A 1 299 ? 8.434 19.129 6.318 1.00 94.06 299 LEU A C 1
ATOM 2403 O O . LEU A 1 299 ? 7.362 18.820 5.810 1.00 94.06 299 LEU A O 1
ATOM 2407 N N . LYS A 1 300 ? 9.108 20.237 6.005 1.00 94.38 300 LYS A N 1
ATOM 2408 C CA . LYS A 1 300 ? 8.678 21.134 4.933 1.00 94.38 300 LYS A CA 1
ATOM 2409 C C . LYS A 1 300 ? 9.086 20.558 3.587 1.00 94.38 300 LYS A C 1
ATOM 2411 O O . LYS A 1 300 ? 10.273 20.341 3.322 1.00 94.38 300 LYS A O 1
ATOM 2416 N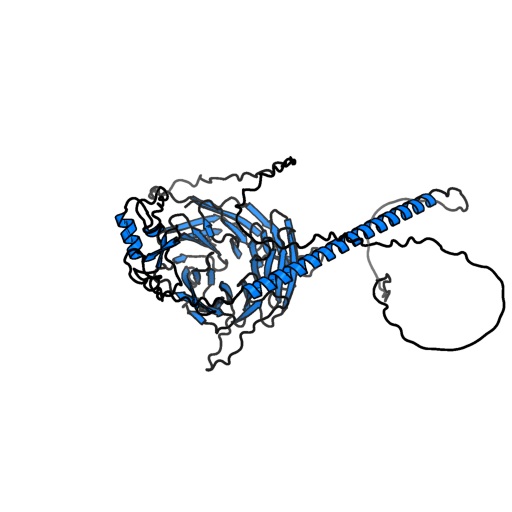 N . CYS A 1 301 ? 8.117 20.308 2.722 1.00 92.56 301 CYS A N 1
ATOM 2417 C CA . CYS A 1 301 ? 8.354 19.862 1.365 1.00 92.56 301 CYS A CA 1
ATOM 2418 C C . CYS A 1 301 ? 7.292 20.428 0.422 1.00 92.56 301 CYS A C 1
ATOM 2420 O O . CYS A 1 301 ? 6.161 19.971 0.374 1.00 92.56 301 CYS A O 1
ATOM 2422 N N . GLU A 1 302 ? 7.693 21.385 -0.403 1.00 92.06 302 GLU A N 1
ATOM 2423 C CA . GLU A 1 302 ? 6.784 22.026 -1.347 1.00 92.06 302 GLU A CA 1
ATOM 2424 C C . GLU A 1 302 ? 6.348 21.081 -2.476 1.00 92.06 302 GLU A C 1
ATOM 2426 O O . GLU A 1 302 ? 7.155 20.324 -3.028 1.00 92.06 302 GLU A O 1
ATOM 2431 N N . ASN A 1 303 ? 5.085 21.213 -2.892 1.00 94.69 303 ASN A N 1
ATOM 2432 C CA . ASN A 1 303 ? 4.494 20.527 -4.043 1.00 94.69 303 ASN A CA 1
ATOM 2433 C C . ASN A 1 303 ? 4.599 18.996 -3.952 1.00 94.69 303 ASN A C 1
ATOM 2435 O O . ASN A 1 303 ? 5.047 18.336 -4.901 1.00 94.69 303 ASN A O 1
ATOM 2439 N N . ILE A 1 304 ? 4.218 18.428 -2.806 1.00 96.88 304 ILE A N 1
ATOM 2440 C CA . ILE A 1 304 ? 4.104 16.975 -2.657 1.00 96.88 304 ILE A CA 1
ATOM 2441 C C . ILE A 1 304 ? 2.966 16.468 -3.547 1.00 96.88 304 ILE A C 1
ATOM 2443 O O . ILE A 1 304 ? 1.876 17.031 -3.593 1.00 96.88 304 ILE A O 1
ATOM 2447 N N . THR A 1 305 ? 3.247 15.389 -4.268 1.00 96.38 305 THR A N 1
ATOM 2448 C CA . THR A 1 305 ? 2.312 14.721 -5.185 1.00 96.38 305 THR A CA 1
ATOM 2449 C C . THR A 1 305 ? 1.857 13.369 -4.648 1.00 96.38 305 THR A C 1
ATOM 2451 O O . THR A 1 305 ? 0.697 13.002 -4.803 1.00 96.38 305 THR A O 1
ATOM 2454 N N . ASP A 1 306 ? 2.749 12.642 -3.975 1.00 97.19 306 ASP A N 1
ATOM 2455 C CA . ASP A 1 306 ? 2.441 11.411 -3.252 1.00 97.19 306 ASP A CA 1
ATOM 2456 C C . ASP A 1 306 ? 3.505 11.190 -2.168 1.00 97.19 306 ASP A C 1
ATOM 2458 O O . ASP A 1 306 ? 4.602 11.748 -2.231 1.00 97.19 306 ASP A O 1
ATOM 2462 N N . ALA A 1 307 ? 3.202 10.372 -1.170 1.00 97.31 307 ALA A N 1
ATOM 2463 C CA . ALA A 1 307 ? 4.166 9.966 -0.158 1.00 97.31 307 ALA A CA 1
ATOM 2464 C C . ALA A 1 307 ? 3.821 8.590 0.414 1.00 97.31 307 ALA A C 1
ATOM 2466 O O . ALA A 1 307 ? 2.692 8.104 0.289 1.00 97.31 307 ALA A O 1
ATOM 2467 N N . VAL A 1 308 ? 4.821 7.961 1.026 1.00 97.19 308 VAL A N 1
ATOM 2468 C CA . VAL A 1 308 ? 4.750 6.661 1.691 1.00 97.19 308 VAL A CA 1
ATOM 2469 C C . VAL A 1 308 ? 5.637 6.703 2.936 1.00 97.19 308 VAL A C 1
ATOM 2471 O O . VAL A 1 308 ? 6.729 7.268 2.902 1.00 97.19 308 VAL A O 1
ATOM 2474 N N . LEU A 1 309 ? 5.175 6.081 4.020 1.00 96.69 309 LEU A N 1
ATOM 2475 C CA . LEU A 1 309 ? 5.946 5.875 5.243 1.00 96.69 309 LEU A CA 1
ATOM 2476 C C . LEU A 1 309 ? 6.420 4.418 5.307 1.00 96.69 309 LEU A C 1
ATOM 2478 O O . LEU A 1 309 ? 5.613 3.490 5.228 1.00 96.69 309 LEU A O 1
ATOM 2482 N N . VAL A 1 310 ? 7.729 4.219 5.438 1.00 94.88 310 VAL A N 1
ATOM 2483 C CA . VAL A 1 310 ? 8.352 2.900 5.564 1.00 94.88 310 VAL A CA 1
ATOM 2484 C C . VAL A 1 310 ? 9.288 2.914 6.755 1.00 94.88 310 VAL A C 1
ATOM 2486 O O . VAL A 1 310 ? 10.319 3.584 6.709 1.00 94.88 310 VAL A O 1
ATOM 2489 N N . ASP A 1 311 ? 8.953 2.151 7.793 1.00 91.38 311 ASP A N 1
ATOM 2490 C CA . ASP A 1 311 ? 9.689 2.198 9.059 1.00 91.38 311 ASP A CA 1
ATOM 2491 C C . ASP A 1 311 ? 9.722 3.646 9.599 1.00 91.38 311 ASP A C 1
ATOM 2493 O O . ASP A 1 311 ? 8.676 4.291 9.685 1.00 91.38 311 ASP A O 1
ATOM 2497 N N . GLU A 1 312 ? 10.905 4.202 9.866 1.00 92.56 312 GLU A N 1
ATOM 2498 C CA . GLU A 1 312 ? 11.097 5.612 10.242 1.00 92.56 312 GLU A CA 1
ATOM 2499 C C . GLU A 1 312 ? 11.414 6.531 9.052 1.00 92.56 312 GLU A C 1
ATOM 2501 O O . GLU A 1 312 ? 11.901 7.648 9.240 1.00 92.56 312 GLU A O 1
ATOM 2506 N N . THR A 1 313 ? 11.247 6.050 7.817 1.00 96.25 313 THR A N 1
ATOM 2507 C CA . THR A 1 313 ? 11.597 6.801 6.606 1.00 96.25 313 THR A CA 1
ATOM 2508 C C . THR A 1 313 ? 10.349 7.233 5.850 1.00 96.25 313 THR A C 1
ATOM 2510 O O . THR A 1 313 ? 9.597 6.410 5.326 1.00 96.25 313 THR A O 1
ATOM 2513 N N . VAL A 1 314 ? 10.166 8.542 5.723 1.00 97.44 314 VAL A N 1
ATOM 2514 C CA . VAL A 1 314 ? 9.187 9.144 4.818 1.00 97.44 314 VAL A CA 1
ATOM 2515 C C . VAL A 1 314 ? 9.815 9.267 3.434 1.00 97.44 314 VAL A C 1
ATOM 2517 O O . VAL A 1 314 ? 10.858 9.899 3.260 1.00 97.44 314 VAL A O 1
ATOM 2520 N N . ILE A 1 315 ? 9.158 8.689 2.434 1.00 97.88 315 ILE A N 1
ATOM 2521 C CA . ILE A 1 315 ? 9.519 8.815 1.023 1.00 97.88 315 ILE A CA 1
ATOM 2522 C C . ILE A 1 315 ? 8.438 9.660 0.362 1.00 97.88 315 ILE A C 1
ATOM 2524 O O . ILE A 1 315 ? 7.289 9.236 0.264 1.00 97.88 315 ILE A O 1
ATOM 2528 N N . SER A 1 316 ? 8.800 10.858 -0.084 1.00 97.94 316 SER A N 1
ATOM 2529 C CA . SER A 1 316 ? 7.877 11.812 -0.705 1.00 97.94 316 SER A CA 1
ATOM 2530 C C . SER A 1 316 ? 8.240 12.044 -2.165 1.00 97.94 316 SER A C 1
ATOM 2532 O O . SER A 1 316 ? 9.404 12.254 -2.499 1.00 97.94 316 SER A O 1
ATOM 2534 N N . ALA A 1 317 ? 7.242 12.001 -3.037 1.00 98.06 317 ALA A N 1
ATOM 2535 C CA . ALA A 1 317 ? 7.341 12.419 -4.422 1.00 98.06 317 ALA A CA 1
ATOM 2536 C C . ALA A 1 317 ? 6.924 13.882 -4.535 1.00 98.06 317 ALA A C 1
ATOM 2538 O O . ALA A 1 317 ? 5.797 14.240 -4.187 1.00 98.06 317 ALA A O 1
ATOM 2539 N N . CYS A 1 318 ? 7.812 14.737 -5.025 1.00 97.31 318 CYS A N 1
ATOM 2540 C CA . CYS A 1 318 ? 7.569 16.175 -5.051 1.00 97.31 318 CYS A CA 1
ATOM 2541 C C . CYS A 1 318 ? 8.275 16.866 -6.215 1.00 97.31 318 CYS A C 1
ATOM 2543 O O . CYS A 1 318 ? 9.141 16.298 -6.894 1.00 97.31 318 CYS A O 1
ATOM 2545 N N . LYS A 1 319 ? 7.884 18.121 -6.445 1.00 96.38 319 LYS A N 1
ATOM 2546 C CA . LYS A 1 319 ? 8.603 19.028 -7.337 1.00 96.38 319 LYS A CA 1
ATOM 2547 C C . LYS A 1 319 ? 9.916 19.446 -6.674 1.00 96.38 319 LYS A C 1
ATOM 2549 O O . LYS A 1 319 ? 9.949 19.880 -5.527 1.00 96.38 319 LYS A O 1
ATOM 2554 N N . LEU A 1 320 ? 11.005 19.333 -7.417 1.00 94.88 320 LEU A N 1
ATOM 2555 C CA . LEU A 1 320 ? 12.356 19.664 -6.990 1.00 94.88 320 LEU A CA 1
ATOM 2556 C C . LEU A 1 320 ? 12.822 20.880 -7.793 1.00 94.88 320 LEU A C 1
ATOM 2558 O O . LEU A 1 320 ? 13.193 20.761 -8.965 1.00 94.88 320 LEU A O 1
ATOM 2562 N N . SER A 1 321 ? 12.778 22.055 -7.167 1.00 87.56 321 SER A N 1
ATOM 2563 C CA . SER A 1 321 ? 13.396 23.272 -7.693 1.00 87.56 321 SER A CA 1
ATOM 2564 C C . SER A 1 321 ? 14.916 23.224 -7.500 1.00 87.56 321 SER A C 1
ATOM 2566 O O . SER A 1 321 ? 15.435 22.647 -6.540 1.00 87.56 321 SER A O 1
ATOM 2568 N N . THR A 1 322 ? 15.641 23.798 -8.455 1.00 83.12 322 THR A N 1
ATOM 2569 C CA . THR A 1 322 ? 17.062 24.133 -8.327 1.00 83.12 322 THR A CA 1
ATOM 2570 C C . THR A 1 322 ? 17.169 25.646 -8.262 1.00 83.12 322 THR A C 1
ATOM 2572 O O . THR A 1 322 ? 16.580 26.308 -9.113 1.00 83.12 322 THR A O 1
ATOM 2575 N N . GLU A 1 323 ? 17.909 26.178 -7.287 1.00 84.81 323 GLU A N 1
ATOM 2576 C CA . GLU A 1 323 ? 18.082 27.629 -7.093 1.00 84.81 323 GLU A CA 1
ATOM 2577 C C . GLU A 1 323 ? 18.597 28.330 -8.365 1.00 84.81 323 GLU A C 1
ATOM 2579 O O . GLU A 1 323 ? 18.184 29.446 -8.664 1.00 84.81 323 GLU A O 1
ATOM 2584 N N . ASP A 1 324 ? 19.391 27.622 -9.175 1.00 81.94 324 ASP A N 1
ATOM 2585 C CA . ASP A 1 324 ? 20.105 28.197 -10.321 1.00 81.94 324 ASP A CA 1
ATOM 2586 C C . ASP A 1 324 ? 19.481 27.918 -11.700 1.00 81.94 324 ASP A C 1
ATOM 2588 O O . ASP A 1 324 ? 20.021 28.358 -12.714 1.00 81.94 324 ASP A O 1
ATOM 2592 N N . ASN A 1 325 ? 18.369 27.175 -11.796 1.00 67.00 325 ASN A N 1
ATOM 2593 C CA . ASN A 1 325 ? 17.825 26.763 -13.098 1.00 67.00 325 ASN A CA 1
ATOM 2594 C C . ASN A 1 325 ? 16.294 26.728 -13.137 1.00 67.00 325 ASN A C 1
ATOM 2596 O O . ASN A 1 325 ? 15.641 26.133 -12.283 1.00 67.00 325 ASN A O 1
ATOM 2600 N N . SER A 1 326 ? 15.730 27.282 -14.215 1.00 76.75 326 SER A N 1
ATOM 2601 C CA . SER A 1 326 ? 14.291 27.295 -14.525 1.00 76.75 326 SER A CA 1
ATOM 2602 C C . SER A 1 326 ? 13.709 25.920 -14.887 1.00 76.75 326 SER A C 1
ATOM 2604 O O . SER A 1 326 ? 12.505 25.798 -15.123 1.00 76.75 326 SER A O 1
ATOM 2606 N N . LEU A 1 327 ? 14.540 24.876 -14.944 1.00 87.06 327 LEU A N 1
ATOM 2607 C CA . LEU A 1 327 ? 14.109 23.521 -15.262 1.00 87.06 327 LEU A CA 1
ATOM 2608 C C . LEU A 1 327 ? 13.458 22.882 -14.035 1.00 87.06 327 LEU A C 1
ATOM 2610 O O . LEU A 1 327 ? 14.122 22.437 -13.101 1.00 87.06 327 LEU A O 1
ATOM 2614 N N . VAL A 1 328 ? 12.128 22.822 -14.064 1.00 86.25 328 VAL A N 1
ATOM 2615 C CA . VAL A 1 328 ? 11.344 22.060 -13.096 1.00 86.25 328 VAL A CA 1
ATOM 2616 C C . VAL A 1 328 ? 11.696 20.580 -13.232 1.00 86.25 328 VAL A C 1
ATOM 2618 O O . VAL A 1 328 ? 11.498 19.985 -14.289 1.00 86.25 328 VAL A O 1
ATOM 2621 N N . SER A 1 329 ? 12.191 19.989 -12.147 1.00 94.94 329 SER A N 1
ATOM 2622 C CA . SER A 1 329 ? 12.401 18.546 -12.045 1.00 94.94 329 SER A CA 1
ATOM 2623 C C . SER A 1 329 ? 11.473 17.948 -10.994 1.00 94.94 329 SER A C 1
ATOM 2625 O O . SER A 1 329 ? 11.030 18.635 -10.077 1.00 94.94 329 SER A O 1
ATOM 2627 N N . TYR A 1 330 ? 11.178 16.665 -11.126 1.00 97.19 330 TYR A N 1
ATOM 2628 C CA . TYR A 1 330 ? 10.437 15.869 -10.160 1.00 97.19 330 TYR A CA 1
ATOM 2629 C C . TYR A 1 330 ? 11.291 14.681 -9.727 1.00 97.19 330 TYR A C 1
ATOM 2631 O O . TYR A 1 330 ? 12.172 14.195 -10.453 1.00 97.19 330 TYR A O 1
ATOM 2639 N N . GLY A 1 331 ? 11.050 14.221 -8.509 1.00 97.56 331 GLY A N 1
ATOM 2640 C CA . GLY A 1 331 ? 11.826 13.140 -7.934 1.00 97.56 331 GLY A CA 1
ATOM 2641 C C . GLY A 1 331 ? 11.330 12.728 -6.561 1.00 97.56 331 GLY A C 1
ATOM 2642 O O . GLY A 1 331 ? 10.213 13.058 -6.167 1.00 97.56 331 GLY A O 1
ATOM 2643 N N . LEU A 1 332 ? 12.179 12.002 -5.840 1.00 98.19 332 LEU A N 1
ATOM 2644 C CA . LEU A 1 332 ? 11.899 11.539 -4.487 1.00 98.19 332 LEU A CA 1
ATOM 2645 C C . LEU A 1 332 ? 12.777 12.270 -3.474 1.00 98.19 332 LEU A C 1
ATOM 2647 O O . LEU A 1 332 ? 13.981 12.417 -3.695 1.00 98.19 332 LEU A O 1
ATOM 2651 N N . LYS A 1 333 ? 12.197 12.662 -2.339 1.00 97.69 333 LYS A N 1
ATOM 2652 C CA . LYS A 1 333 ? 12.938 13.006 -1.124 1.00 97.69 333 LYS A CA 1
ATOM 2653 C C . LYS A 1 333 ? 12.705 11.935 -0.065 1.00 97.69 333 LYS A C 1
ATOM 2655 O O . LYS A 1 333 ? 11.561 11.583 0.227 1.00 97.69 333 LYS A O 1
ATOM 2660 N N . PHE A 1 334 ? 13.799 11.448 0.496 1.00 97.44 334 PHE A N 1
ATOM 2661 C CA . PHE A 1 334 ? 13.843 10.483 1.582 1.00 97.44 334 PHE A CA 1
ATOM 2662 C C . PHE A 1 334 ? 14.195 11.244 2.851 1.00 97.44 334 PHE A C 1
ATOM 2664 O O . PHE A 1 334 ? 15.187 11.975 2.870 1.00 97.44 334 PHE A O 1
ATOM 2671 N N . PHE A 1 335 ? 13.397 11.068 3.895 1.00 96.19 335 PHE A N 1
ATOM 2672 C CA . PHE A 1 335 ? 13.596 11.722 5.179 1.00 96.19 335 PHE A CA 1
ATOM 2673 C C . PHE A 1 335 ? 13.491 10.701 6.299 1.00 96.19 335 PHE A C 1
ATOM 2675 O O . PHE A 1 335 ? 12.503 9.977 6.386 1.00 96.19 335 PHE A O 1
ATOM 2682 N N . SER A 1 336 ? 14.504 10.650 7.153 1.00 94.75 336 SER A N 1
ATOM 2683 C CA . SER A 1 336 ? 14.514 9.846 8.371 1.00 94.75 336 SER A CA 1
ATOM 2684 C C . SER A 1 336 ? 15.380 10.532 9.426 1.00 94.75 336 SER A C 1
ATOM 2686 O O . SER A 1 336 ? 16.141 11.447 9.112 1.00 94.75 336 SER A O 1
ATOM 2688 N N . SER A 1 337 ? 15.333 10.055 10.669 1.00 90.50 337 SER A N 1
ATOM 2689 C CA . SER A 1 337 ? 16.280 10.468 11.712 1.00 90.50 337 SER A CA 1
ATOM 2690 C C . SER A 1 337 ? 17.739 10.177 11.336 1.00 90.50 337 SER A C 1
ATOM 2692 O O . SER A 1 337 ? 18.643 10.858 11.811 1.00 90.50 337 SER A O 1
ATOM 2694 N N . LYS A 1 338 ? 17.974 9.197 10.452 1.00 91.88 338 LYS A N 1
ATOM 2695 C CA . LYS A 1 338 ? 19.310 8.816 9.965 1.00 91.88 338 LYS A CA 1
ATOM 2696 C C . LYS A 1 338 ? 19.884 9.759 8.905 1.00 91.88 338 LYS A C 1
ATOM 2698 O O . LYS A 1 338 ? 21.090 9.742 8.682 1.00 91.88 338 LYS A O 1
ATOM 2703 N N . GLY A 1 339 ? 19.049 10.546 8.226 1.00 93.31 339 GLY A N 1
ATOM 2704 C CA . GLY A 1 339 ? 19.511 11.422 7.155 1.00 93.31 339 GLY A CA 1
ATOM 2705 C C . GLY A 1 339 ? 18.421 11.870 6.190 1.00 93.31 339 GLY A C 1
ATOM 2706 O O . GLY A 1 339 ? 17.242 11.528 6.315 1.00 93.31 339 GLY A O 1
ATOM 2707 N N . ASN A 1 340 ? 18.845 12.656 5.203 1.00 95.50 340 ASN A N 1
ATOM 2708 C CA . ASN A 1 340 ? 18.028 13.078 4.076 1.00 95.50 340 ASN A CA 1
ATOM 2709 C C . ASN A 1 340 ? 18.720 12.718 2.748 1.00 95.50 340 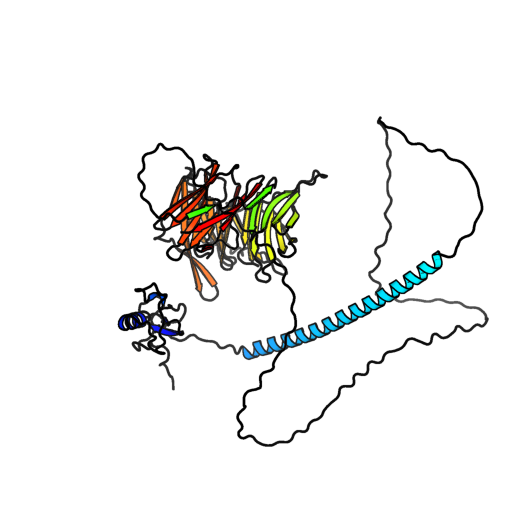ASN A C 1
ATOM 2711 O O . ASN A 1 340 ? 19.943 12.680 2.646 1.00 95.50 340 ASN A O 1
ATOM 2715 N N . TYR A 1 341 ? 17.931 12.398 1.725 1.00 96.56 341 TYR A N 1
ATOM 2716 C CA . TYR A 1 341 ? 18.441 12.074 0.393 1.00 96.56 341 TYR A CA 1
ATOM 2717 C C . TYR A 1 341 ? 17.452 12.564 -0.656 1.00 96.56 341 TYR A C 1
ATOM 2719 O O . TYR A 1 341 ? 16.240 12.484 -0.460 1.00 96.56 341 TYR A O 1
ATOM 2727 N N . ILE A 1 342 ? 17.954 13.087 -1.772 1.00 97.00 342 ILE A N 1
ATOM 2728 C CA . ILE A 1 342 ? 17.125 13.622 -2.856 1.00 97.00 342 ILE A CA 1
ATOM 2729 C C . ILE A 1 342 ? 17.535 12.954 -4.162 1.00 97.00 342 ILE A C 1
ATOM 2731 O O . ILE A 1 342 ? 18.682 13.065 -4.588 1.00 97.00 342 ILE A O 1
ATOM 2735 N N . LEU A 1 343 ? 16.575 12.321 -4.831 1.00 97.38 343 LEU A N 1
ATOM 2736 C CA . LEU A 1 343 ? 16.764 11.653 -6.113 1.00 97.38 343 LEU A CA 1
ATOM 2737 C C . LEU A 1 343 ? 15.939 12.363 -7.192 1.00 97.38 343 LEU A C 1
ATOM 2739 O O . LEU A 1 343 ? 14.716 12.259 -7.192 1.00 97.38 343 LEU A O 1
ATOM 2743 N N . ARG A 1 344 ? 16.599 13.066 -8.120 1.00 97.00 344 ARG A N 1
ATOM 2744 C CA . ARG A 1 344 ? 15.978 13.766 -9.266 1.00 97.00 344 ARG A CA 1
ATOM 2745 C C . ARG A 1 344 ? 16.028 12.882 -10.509 1.00 97.00 344 ARG A C 1
ATOM 2747 O O . ARG A 1 344 ? 17.113 12.433 -10.867 1.00 97.00 344 ARG A O 1
ATOM 2754 N N . PHE A 1 345 ? 14.893 12.633 -11.168 1.00 96.25 345 PHE A N 1
ATOM 2755 C CA . PHE A 1 345 ? 14.878 11.740 -12.343 1.00 96.25 345 PHE A CA 1
ATOM 2756 C C . PHE A 1 345 ? 13.712 11.910 -13.326 1.00 96.25 345 PHE A C 1
ATOM 2758 O O . PHE A 1 345 ? 13.735 11.264 -14.374 1.00 96.25 345 PHE A O 1
ATOM 2765 N N . SER A 1 346 ? 12.709 12.742 -13.035 1.00 96.50 346 SER A N 1
ATOM 2766 C CA . SER A 1 346 ? 11.604 13.001 -13.967 1.00 96.50 346 SER A CA 1
ATOM 2767 C C . SER A 1 346 ? 11.508 14.483 -14.322 1.00 96.50 346 SER A C 1
ATOM 2769 O O . SER A 1 346 ? 11.784 15.352 -13.497 1.00 96.50 346 SER A O 1
ATOM 2771 N N . SER A 1 347 ? 11.111 14.772 -15.559 1.00 95.44 347 SER A N 1
ATOM 2772 C CA . SER A 1 347 ? 10.702 16.108 -16.012 1.00 95.44 347 SER A CA 1
ATOM 2773 C C . SER A 1 347 ? 9.191 16.329 -15.897 1.00 95.44 347 SER A C 1
ATOM 2775 O O . SER A 1 347 ? 8.719 17.448 -16.065 1.00 95.44 347 SER A O 1
ATOM 2777 N N . GLU A 1 348 ? 8.428 15.268 -15.638 1.00 96.62 348 GLU A N 1
ATOM 2778 C CA . GLU A 1 348 ? 6.971 15.288 -15.518 1.00 96.62 348 GLU A CA 1
ATOM 2779 C C . GLU A 1 348 ? 6.552 15.034 -14.058 1.00 96.62 348 GLU A C 1
ATOM 2781 O O . GLU A 1 348 ? 7.306 14.404 -13.305 1.00 96.62 348 GLU A O 1
ATOM 2786 N N . PRO A 1 349 ? 5.363 15.501 -13.630 1.00 96.75 349 PRO A N 1
ATOM 2787 C CA . PRO A 1 349 ? 4.844 15.216 -12.299 1.00 96.75 349 PRO A CA 1
ATOM 2788 C C . PRO A 1 349 ? 4.805 13.718 -12.005 1.00 96.75 349 PRO A C 1
ATOM 2790 O O . PRO A 1 349 ? 4.447 12.906 -12.862 1.00 96.75 349 PRO A O 1
ATOM 2793 N N . ILE A 1 350 ? 5.174 13.346 -10.783 1.00 97.62 350 ILE A N 1
ATOM 2794 C CA . ILE A 1 350 ? 4.995 11.981 -10.292 1.00 97.62 350 ILE A CA 1
ATOM 2795 C C . ILE A 1 350 ? 3.533 11.844 -9.881 1.00 97.62 350 ILE A C 1
ATOM 2797 O O . ILE A 1 350 ? 3.024 12.664 -9.127 1.00 97.62 350 ILE A O 1
ATOM 2801 N N . ASN A 1 351 ? 2.847 10.832 -10.398 1.00 95.81 351 ASN A N 1
ATOM 2802 C CA . ASN A 1 351 ? 1.420 10.633 -10.151 1.00 95.81 351 ASN A CA 1
ATOM 2803 C C . ASN A 1 351 ? 1.127 9.465 -9.197 1.00 95.81 351 ASN A C 1
ATOM 2805 O O . ASN A 1 351 ? -0.019 9.273 -8.800 1.00 95.81 351 ASN A O 1
ATOM 2809 N N . GLY A 1 352 ? 2.146 8.697 -8.807 1.00 96.69 352 GLY A N 1
ATOM 2810 C CA . GLY A 1 352 ? 2.005 7.694 -7.759 1.00 96.69 352 GLY A CA 1
ATOM 2811 C C . GLY A 1 352 ? 3.317 7.016 -7.399 1.00 96.69 352 GLY A C 1
ATOM 2812 O O . GLY A 1 352 ? 4.195 6.839 -8.252 1.00 96.69 352 GLY A O 1
ATOM 2813 N N . ILE A 1 353 ? 3.424 6.606 -6.138 1.00 97.81 353 ILE A N 1
ATOM 2814 C CA . ILE A 1 353 ? 4.511 5.765 -5.640 1.00 97.81 353 ILE A CA 1
ATOM 2815 C C . ILE A 1 353 ? 3.970 4.532 -4.919 1.00 97.81 353 ILE A C 1
ATOM 2817 O O . ILE A 1 353 ? 2.940 4.582 -4.247 1.00 97.81 353 ILE A O 1
ATOM 2821 N N . ASP A 1 354 ? 4.688 3.420 -5.040 1.00 97.50 354 ASP A N 1
ATOM 2822 C CA . ASP A 1 354 ? 4.416 2.214 -4.260 1.00 97.50 354 ASP A CA 1
ATOM 2823 C C . ASP A 1 354 ? 5.722 1.540 -3.834 1.00 97.50 354 ASP A C 1
ATOM 2825 O O . ASP A 1 354 ? 6.697 1.503 -4.593 1.00 97.50 354 ASP A O 1
ATOM 2829 N N . VAL A 1 355 ? 5.767 1.010 -2.613 1.00 97.25 355 VAL A N 1
ATOM 2830 C CA . VAL A 1 355 ? 7.009 0.541 -1.982 1.00 97.25 355 VAL A CA 1
ATOM 2831 C C . VAL A 1 355 ? 6.838 -0.863 -1.422 1.00 97.25 355 VAL A C 1
ATOM 2833 O O . VAL A 1 355 ? 5.846 -1.170 -0.771 1.00 97.25 355 VAL A O 1
ATOM 2836 N N . VAL A 1 356 ? 7.846 -1.709 -1.631 1.00 96.00 356 VAL A N 1
ATOM 2837 C CA . VAL A 1 356 ? 7.914 -3.052 -1.050 1.00 96.00 356 VAL A CA 1
ATOM 2838 C C . VAL A 1 356 ? 9.296 -3.320 -0.462 1.00 96.00 356 VAL A C 1
ATOM 2840 O O . VAL A 1 356 ? 10.328 -2.930 -1.017 1.00 96.00 356 VAL A O 1
ATOM 2843 N N . LYS A 1 357 ? 9.328 -4.016 0.676 1.00 95.69 357 LYS A N 1
ATOM 2844 C CA . LYS A 1 357 ? 10.571 -4.484 1.296 1.00 95.69 357 LYS A CA 1
ATOM 2845 C C . LYS A 1 357 ? 11.152 -5.649 0.493 1.00 95.69 357 LYS A C 1
ATOM 2847 O O . LYS A 1 357 ? 10.440 -6.584 0.125 1.00 95.69 357 LYS A O 1
ATOM 2852 N N . SER A 1 358 ? 12.450 -5.604 0.216 1.00 94.38 358 SER A N 1
ATOM 2853 C CA . SER A 1 358 ? 13.160 -6.686 -0.467 1.00 94.38 358 SER A CA 1
ATOM 2854 C C . SER A 1 358 ? 13.257 -7.910 0.441 1.00 94.38 358 SER A C 1
ATOM 2856 O O . SER A 1 358 ? 13.709 -7.807 1.579 1.00 94.38 358 SER A O 1
ATOM 2858 N N . ARG A 1 359 ? 12.921 -9.098 -0.074 1.00 91.94 359 ARG A N 1
ATOM 2859 C CA . ARG A 1 359 ? 13.059 -10.354 0.685 1.00 91.94 359 ARG A CA 1
ATOM 2860 C C . ARG A 1 359 ? 14.520 -10.714 0.968 1.00 91.94 359 ARG A C 1
ATOM 2862 O O . ARG A 1 359 ? 14.824 -11.249 2.024 1.00 91.94 359 ARG A O 1
ATOM 2869 N N . ASN A 1 360 ? 15.422 -10.371 0.047 1.00 90.88 360 ASN A N 1
ATOM 2870 C CA . ASN A 1 360 ? 16.834 -10.765 0.118 1.00 90.88 360 ASN A CA 1
ATOM 2871 C C . ASN A 1 360 ? 17.681 -9.853 1.020 1.00 90.88 360 ASN A C 1
ATOM 2873 O O . ASN A 1 360 ? 18.849 -10.141 1.255 1.00 90.88 360 ASN A O 1
ATOM 2877 N N . ASN A 1 361 ? 17.140 -8.713 1.462 1.00 90.81 361 ASN A N 1
ATOM 2878 C CA . ASN A 1 361 ? 17.871 -7.760 2.293 1.00 90.81 361 ASN A CA 1
ATOM 2879 C C . ASN A 1 361 ? 16.878 -6.886 3.068 1.00 90.81 361 ASN A C 1
ATOM 2881 O O . ASN A 1 361 ? 16.138 -6.107 2.467 1.00 90.81 361 ASN A O 1
ATOM 2885 N N . SER A 1 362 ? 16.897 -7.000 4.397 1.00 90.75 362 SER A N 1
ATOM 2886 C CA . SER A 1 362 ? 16.000 -6.284 5.310 1.00 90.75 362 SER A CA 1
ATOM 2887 C C . SER A 1 362 ? 16.149 -4.761 5.263 1.00 90.75 362 SER A C 1
ATOM 2889 O O . SER A 1 362 ? 15.208 -4.059 5.619 1.00 90.75 362 SER A O 1
ATOM 2891 N N . ASN A 1 363 ? 17.284 -4.253 4.786 1.00 93.88 363 ASN A N 1
ATOM 2892 C CA . ASN A 1 363 ? 17.573 -2.827 4.661 1.00 93.88 363 ASN A CA 1
ATOM 2893 C C . ASN A 1 363 ? 17.330 -2.297 3.246 1.00 93.88 363 ASN A C 1
ATOM 2895 O O . ASN A 1 363 ? 17.646 -1.141 2.965 1.00 93.88 363 ASN A O 1
ATOM 2899 N N . ARG A 1 364 ? 16.816 -3.124 2.330 1.00 95.56 364 ARG A N 1
ATOM 2900 C CA . ARG A 1 364 ? 16.574 -2.727 0.945 1.00 95.56 364 ARG A CA 1
ATOM 2901 C C . ARG A 1 364 ? 15.086 -2.666 0.639 1.00 95.56 364 ARG A C 1
ATOM 2903 O O . ARG A 1 364 ? 14.339 -3.605 0.900 1.00 95.56 364 ARG A O 1
ATOM 2910 N N . PHE A 1 365 ? 14.692 -1.592 -0.023 1.00 97.00 365 PHE A N 1
ATOM 2911 C CA . PHE A 1 365 ? 13.339 -1.353 -0.498 1.00 97.00 365 PHE A CA 1
ATOM 2912 C C . PHE A 1 365 ? 13.352 -1.181 -2.015 1.00 97.00 365 PHE A C 1
ATOM 2914 O O . PHE A 1 365 ? 14.250 -0.551 -2.579 1.00 97.00 365 PHE A O 1
ATOM 2921 N N . ASN A 1 366 ? 12.362 -1.771 -2.677 1.00 97.19 366 ASN A N 1
ATOM 2922 C CA . ASN A 1 366 ? 12.091 -1.547 -4.090 1.00 97.19 366 ASN A CA 1
ATOM 2923 C C . ASN A 1 366 ? 10.897 -0.593 -4.187 1.00 97.19 366 ASN A C 1
ATOM 2925 O O . ASN A 1 366 ? 9.870 -0.802 -3.542 1.00 97.19 366 ASN A O 1
ATOM 2929 N N . ILE A 1 367 ? 11.042 0.460 -4.981 1.00 98.00 367 ILE A N 1
ATOM 2930 C CA . ILE A 1 367 ? 10.069 1.542 -5.110 1.00 98.00 367 ILE A CA 1
ATOM 2931 C C . ILE A 1 367 ? 9.679 1.649 -6.584 1.00 98.00 367 ILE A C 1
ATOM 2933 O O . ILE A 1 367 ? 10.548 1.765 -7.453 1.00 98.00 367 ILE A O 1
ATOM 2937 N N . LEU A 1 368 ? 8.378 1.614 -6.859 1.00 98.00 368 LEU A N 1
ATOM 2938 C CA . LEU A 1 368 ? 7.810 1.986 -8.151 1.00 98.00 368 LEU A CA 1
ATOM 2939 C C . LEU A 1 368 ? 7.420 3.446 -8.099 1.00 98.00 368 LEU A C 1
ATOM 2941 O O . LEU A 1 368 ? 6.778 3.886 -7.148 1.00 98.00 368 LEU A O 1
ATOM 2945 N N . VAL A 1 369 ? 7.774 4.170 -9.150 1.00 98.38 369 VAL A N 1
ATOM 2946 C CA . VAL A 1 369 ? 7.369 5.559 -9.329 1.00 98.38 369 VAL A CA 1
ATOM 2947 C C . VAL A 1 369 ? 6.763 5.697 -10.712 1.00 98.38 369 VAL A C 1
ATOM 2949 O O . VAL A 1 369 ? 7.422 5.385 -11.703 1.00 98.38 369 VAL A O 1
ATOM 2952 N N . ALA A 1 370 ? 5.522 6.161 -10.784 1.00 98.12 370 ALA A N 1
ATOM 2953 C CA . ALA A 1 370 ? 4.873 6.514 -12.036 1.00 98.12 370 ALA A CA 1
ATOM 2954 C C . ALA A 1 370 ? 4.981 8.020 -12.251 1.00 98.12 370 ALA A C 1
ATOM 2956 O O . ALA A 1 370 ? 4.729 8.808 -11.341 1.00 98.12 370 ALA A O 1
ATOM 2957 N N . SER A 1 371 ? 5.343 8.413 -13.465 1.00 97.38 371 SER A N 1
ATOM 2958 C CA . SER A 1 371 ? 5.231 9.786 -13.935 1.00 97.38 371 SER A CA 1
ATOM 2959 C C . SER A 1 371 ? 4.644 9.753 -15.333 1.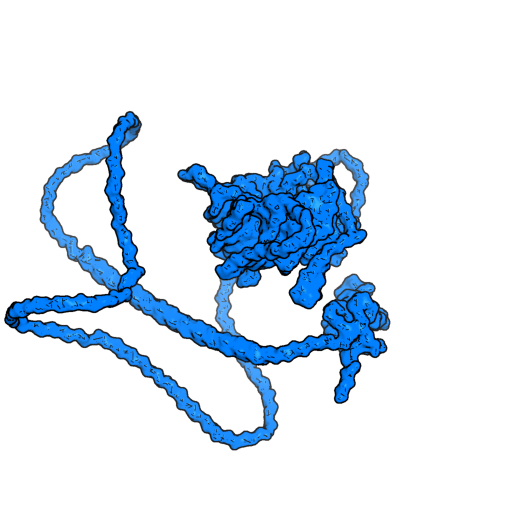00 97.38 371 SER A C 1
ATOM 2961 O O . SER A 1 371 ? 5.362 9.494 -16.301 1.00 97.38 371 SER A O 1
ATOM 2963 N N . SER A 1 372 ? 3.328 9.957 -15.427 1.00 95.94 372 SER A N 1
ATOM 2964 C CA . SER A 1 372 ? 2.583 9.986 -16.690 1.00 95.94 372 SER A CA 1
ATOM 2965 C C . SER A 1 372 ? 2.834 8.710 -17.510 1.00 95.94 372 SER A C 1
ATOM 2967 O O . SER A 1 372 ? 2.243 7.672 -17.225 1.00 95.94 372 SER A O 1
ATOM 2969 N N . ARG A 1 373 ? 3.731 8.726 -18.498 1.00 97.19 373 ARG A N 1
ATOM 2970 C CA . ARG A 1 373 ? 4.055 7.583 -19.370 1.00 97.19 373 ARG A CA 1
ATOM 2971 C C . ARG A 1 373 ? 5.292 6.796 -18.948 1.00 97.19 373 ARG A C 1
ATOM 2973 O O . ARG A 1 373 ? 5.619 5.805 -19.594 1.00 97.19 373 ARG A O 1
ATOM 2980 N N . ASN A 1 374 ? 5.983 7.213 -17.897 1.00 97.62 374 ASN A N 1
ATOM 2981 C CA . ASN A 1 374 ? 7.234 6.607 -17.461 1.00 97.62 374 ASN A CA 1
ATOM 2982 C C . ASN A 1 374 ? 7.049 5.887 -16.124 1.00 97.62 374 ASN A C 1
ATOM 2984 O O . ASN A 1 374 ? 6.463 6.425 -15.185 1.00 97.62 374 ASN A O 1
ATOM 2988 N N . LEU A 1 375 ? 7.588 4.675 -16.035 1.00 97.69 375 LEU A N 1
ATOM 2989 C CA . LEU A 1 375 ? 7.676 3.887 -14.813 1.00 97.69 375 LEU A CA 1
ATOM 2990 C C . LEU A 1 375 ? 9.146 3.750 -14.414 1.00 97.69 375 LEU A C 1
ATOM 2992 O O . LEU A 1 375 ? 9.951 3.190 -15.162 1.00 97.69 375 LEU A O 1
ATOM 2996 N N . TYR A 1 376 ? 9.493 4.235 -13.229 1.00 97.69 376 TYR A N 1
ATOM 2997 C CA . TYR A 1 376 ? 10.844 4.185 -12.683 1.00 97.69 376 TYR A CA 1
ATOM 2998 C C . TYR A 1 376 ? 10.929 3.139 -11.575 1.00 97.69 376 TYR A C 1
ATOM 3000 O O . TYR A 1 376 ? 10.041 3.033 -10.728 1.00 97.69 376 TYR A O 1
ATOM 3008 N N . PHE A 1 377 ? 12.034 2.398 -11.565 1.00 97.31 377 PHE A N 1
ATOM 3009 C CA . PHE A 1 377 ? 12.351 1.399 -10.549 1.00 97.31 377 PHE A CA 1
ATOM 3010 C C . PHE A 1 377 ? 13.479 1.925 -9.681 1.00 97.31 377 PHE A C 1
ATOM 3012 O O . PHE A 1 377 ? 14.641 1.908 -10.097 1.00 97.31 377 PHE A O 1
ATOM 3019 N N . VAL A 1 378 ? 13.157 2.370 -8.475 1.00 97.88 378 VAL A N 1
ATOM 3020 C CA . VAL A 1 378 ? 14.140 2.910 -7.537 1.00 97.88 378 VAL A CA 1
ATOM 3021 C C . VAL A 1 378 ? 14.473 1.854 -6.488 1.00 97.88 378 VAL A C 1
ATOM 3023 O O . VAL A 1 378 ? 13.587 1.241 -5.897 1.00 97.88 378 VAL A O 1
ATOM 3026 N N . LYS A 1 379 ? 15.767 1.613 -6.269 1.00 97.06 379 LYS A N 1
ATOM 3027 C CA . LYS A 1 379 ? 16.267 0.773 -5.174 1.00 97.06 379 LYS A CA 1
ATOM 3028 C C . LYS A 1 379 ? 16.758 1.694 -4.073 1.00 97.06 379 LYS A C 1
ATOM 3030 O O . LYS A 1 379 ? 17.640 2.506 -4.333 1.00 97.06 379 LYS A O 1
ATOM 3035 N N . PHE A 1 380 ? 16.202 1.559 -2.878 1.00 97.25 380 PHE A N 1
ATOM 3036 C CA . PHE A 1 380 ? 16.598 2.329 -1.706 1.00 97.25 380 PHE A CA 1
ATOM 3037 C C . PHE A 1 380 ? 17.247 1.412 -0.671 1.00 97.25 380 PHE A C 1
ATOM 3039 O O . PHE A 1 380 ? 16.692 0.371 -0.321 1.00 97.25 380 PHE A O 1
ATOM 3046 N N . HIS A 1 381 ? 18.430 1.794 -0.206 1.00 96.50 381 HIS A N 1
ATOM 3047 C CA . HIS A 1 381 ? 19.190 1.119 0.836 1.00 96.50 381 HIS A CA 1
ATOM 3048 C C . HIS A 1 381 ? 19.130 1.974 2.102 1.00 96.50 381 HIS A C 1
ATOM 3050 O O . HIS A 1 381 ? 19.826 2.978 2.204 1.00 96.50 381 HIS A O 1
ATOM 3056 N N . ALA A 1 382 ? 18.300 1.576 3.064 1.00 94.69 382 ALA A N 1
ATOM 3057 C CA . ALA A 1 382 ? 18.049 2.338 4.287 1.00 94.69 382 ALA A CA 1
ATOM 3058 C C . ALA A 1 382 ? 19.250 2.380 5.244 1.00 94.69 382 ALA A C 1
ATOM 3060 O O . ALA A 1 382 ? 19.322 3.274 6.080 1.00 94.69 382 ALA A O 1
ATOM 3061 N N . PHE A 1 383 ? 20.182 1.427 5.128 1.00 92.94 383 PHE A N 1
ATOM 3062 C CA . PHE A 1 383 ? 21.406 1.404 5.933 1.00 92.94 383 PHE A CA 1
ATOM 3063 C C . PHE A 1 383 ? 22.347 2.557 5.557 1.00 92.94 383 PHE A C 1
ATOM 3065 O O . PHE A 1 383 ? 22.677 3.368 6.413 1.00 92.94 383 PHE A O 1
ATOM 3072 N N . ASP A 1 384 ? 22.676 2.688 4.268 1.00 94.56 384 ASP A N 1
ATOM 3073 C CA . ASP A 1 384 ? 23.550 3.757 3.749 1.00 94.56 384 ASP A CA 1
ATOM 3074 C C . ASP A 1 384 ? 22.779 5.019 3.330 1.00 94.56 384 ASP A C 1
ATOM 3076 O O . ASP A 1 384 ? 23.347 5.950 2.762 1.00 94.56 384 ASP A O 1
ATOM 3080 N N . PHE A 1 385 ? 21.460 5.015 3.534 1.00 95.19 385 PHE A N 1
ATOM 3081 C CA . PHE A 1 385 ? 20.531 6.069 3.136 1.00 95.19 385 PHE A CA 1
ATOM 3082 C C . PHE A 1 385 ? 20.679 6.523 1.667 1.00 95.19 385 PHE A C 1
ATOM 3084 O O . PHE A 1 385 ? 20.586 7.705 1.341 1.00 95.19 385 PHE A O 1
ATOM 3091 N N . ASN A 1 386 ? 20.897 5.565 0.761 1.00 96.12 386 ASN A N 1
ATOM 3092 C CA . ASN A 1 386 ? 21.164 5.816 -0.658 1.00 96.12 386 ASN A CA 1
ATOM 3093 C C . ASN A 1 386 ? 20.055 5.238 -1.547 1.00 96.12 386 ASN A C 1
ATOM 3095 O O . ASN A 1 386 ? 19.591 4.115 -1.326 1.00 96.12 386 ASN A O 1
ATOM 3099 N N . ALA A 1 387 ? 19.653 5.975 -2.583 1.00 97.44 387 ALA A N 1
ATOM 3100 C CA . ALA A 1 387 ? 18.668 5.530 -3.559 1.00 97.44 387 ALA A CA 1
ATOM 3101 C C . ALA A 1 387 ? 19.185 5.672 -4.993 1.00 97.44 387 ALA A C 1
ATOM 3103 O O . ALA A 1 387 ? 19.765 6.686 -5.360 1.00 97.44 387 ALA A O 1
ATOM 3104 N N . VAL A 1 388 ? 18.923 4.672 -5.835 1.00 96.94 388 VAL A N 1
ATOM 3105 C CA . VAL A 1 388 ? 19.353 4.676 -7.241 1.00 96.94 388 VAL A CA 1
ATOM 3106 C C . VAL A 1 388 ? 18.194 4.285 -8.149 1.00 96.94 388 VAL A C 1
ATOM 3108 O O . VAL A 1 388 ? 17.504 3.291 -7.901 1.00 96.94 388 VAL A O 1
ATOM 3111 N N . VAL A 1 389 ? 18.005 5.037 -9.238 1.00 96.88 389 VAL A N 1
ATOM 3112 C CA . VAL A 1 389 ? 17.118 4.633 -10.337 1.00 96.88 389 VAL A CA 1
ATOM 3113 C C . VAL A 1 389 ? 17.780 3.476 -11.077 1.00 96.88 389 VAL A C 1
ATOM 3115 O O . VAL A 1 389 ? 18.760 3.648 -11.793 1.00 96.88 389 VAL A O 1
ATOM 3118 N N . SER A 1 390 ? 17.253 2.275 -10.882 1.00 92.38 390 SER A N 1
ATOM 3119 C CA . SER A 1 390 ? 17.805 1.057 -11.473 1.00 92.38 390 SER A CA 1
ATOM 3120 C C . SER A 1 390 ? 17.333 0.813 -12.904 1.00 92.38 390 SER A C 1
ATOM 3122 O O . SER A 1 390 ? 18.059 0.208 -13.689 1.00 92.38 390 SER A O 1
ATOM 3124 N N . LYS A 1 391 ? 16.118 1.255 -13.248 1.00 91.50 391 LYS A N 1
ATOM 3125 C CA . LYS A 1 391 ? 15.533 1.071 -14.579 1.00 91.50 391 LYS A CA 1
ATOM 3126 C C . LYS A 1 391 ? 14.410 2.069 -14.840 1.00 91.50 391 LYS A C 1
ATOM 3128 O O . LYS A 1 391 ? 13.759 2.531 -13.903 1.00 91.50 391 LYS A O 1
ATOM 3133 N N . ILE A 1 392 ? 14.179 2.351 -16.118 1.00 93.69 392 ILE A N 1
ATOM 3134 C CA . ILE A 1 392 ? 13.088 3.186 -16.622 1.00 93.69 392 ILE A CA 1
ATOM 3135 C C . ILE A 1 392 ? 12.355 2.387 -17.696 1.00 93.69 392 ILE A C 1
ATOM 3137 O O . ILE A 1 392 ? 12.983 1.735 -18.535 1.00 93.69 392 ILE A O 1
ATOM 3141 N N . LEU A 1 393 ? 11.031 2.414 -17.647 1.00 94.50 393 LEU A N 1
ATOM 3142 C CA . LEU A 1 393 ? 10.159 1.827 -18.645 1.00 94.50 393 LEU A CA 1
ATOM 3143 C C . LEU A 1 393 ? 9.212 2.897 -19.186 1.00 94.50 393 LEU A C 1
ATOM 3145 O O . LEU A 1 393 ? 8.442 3.479 -18.430 1.00 94.50 393 LEU A O 1
ATOM 3149 N N . ASN A 1 394 ? 9.217 3.078 -20.503 1.00 96.25 394 ASN A N 1
ATOM 3150 C CA . ASN A 1 394 ? 8.318 4.008 -21.176 1.00 96.25 394 ASN A CA 1
ATOM 3151 C C . ASN A 1 394 ? 7.089 3.249 -21.687 1.00 96.25 394 ASN A C 1
ATOM 3153 O O . ASN A 1 394 ? 7.206 2.189 -22.310 1.00 96.25 394 ASN A O 1
ATOM 3157 N N . HIS A 1 395 ? 5.912 3.809 -21.452 1.00 95.81 395 HIS A N 1
ATOM 3158 C CA . HIS A 1 395 ? 4.631 3.280 -21.882 1.00 95.81 395 HIS A CA 1
ATOM 3159 C C . HIS A 1 395 ? 3.935 4.257 -22.843 1.00 95.81 395 HIS A C 1
ATOM 3161 O O . HIS A 1 395 ? 4.213 5.451 -22.873 1.00 95.81 395 HIS A O 1
ATOM 3167 N N . THR A 1 396 ? 3.045 3.747 -23.694 1.00 96.00 396 THR A N 1
ATOM 3168 C CA . THR A 1 396 ? 2.359 4.578 -24.708 1.00 96.00 396 THR A CA 1
ATOM 3169 C C . THR A 1 396 ? 1.161 5.334 -24.139 1.00 96.00 396 THR A C 1
ATOM 3171 O O . THR A 1 396 ? 0.823 6.416 -24.612 1.00 96.00 396 THR A O 1
ATOM 3174 N N . VAL A 1 397 ? 0.541 4.754 -23.117 1.00 96.75 397 VAL A N 1
ATOM 3175 C CA . VAL A 1 397 ? -0.621 5.276 -22.395 1.00 96.75 397 VAL A CA 1
ATOM 3176 C C . VAL A 1 397 ? -0.177 5.708 -21.002 1.00 96.75 397 VAL A C 1
ATOM 3178 O O . VAL A 1 397 ? 0.741 5.107 -20.441 1.00 96.75 397 VAL A O 1
ATOM 3181 N N . GLU A 1 398 ? -0.831 6.730 -20.463 1.00 97.50 398 GLU A N 1
ATOM 3182 C CA . GLU A 1 398 ? -0.615 7.199 -19.097 1.00 97.50 398 GLU A CA 1
ATOM 3183 C C . GLU A 1 398 ? -0.858 6.076 -18.080 1.00 97.50 398 GLU A C 1
ATOM 3185 O O . GLU A 1 398 ? -1.841 5.334 -18.163 1.00 97.50 398 GLU A O 1
ATOM 3190 N N . ILE A 1 399 ? 0.069 5.949 -17.139 1.00 98.00 399 ILE A N 1
ATOM 3191 C CA . ILE A 1 399 ? 0.024 5.042 -16.002 1.00 98.00 399 ILE A CA 1
ATOM 3192 C C . ILE A 1 399 ? -0.759 5.749 -14.907 1.00 98.00 399 ILE A C 1
ATOM 3194 O O . ILE A 1 399 ? -0.364 6.829 -14.492 1.00 98.00 399 ILE A O 1
ATOM 3198 N N . THR A 1 400 ? -1.843 5.157 -14.422 1.00 97.31 400 THR A N 1
ATOM 3199 C CA . THR A 1 400 ? -2.761 5.803 -13.469 1.00 97.31 400 THR A CA 1
ATOM 3200 C C . THR A 1 400 ? -2.674 5.227 -12.062 1.00 97.31 400 THR A C 1
ATOM 3202 O O . THR A 1 400 ? -3.046 5.891 -11.101 1.00 97.31 400 THR A O 1
ATOM 3205 N N . SER A 1 401 ? -2.185 3.996 -11.911 1.00 97.50 401 SER A N 1
ATOM 3206 C CA . SER A 1 401 ? -2.100 3.322 -10.613 1.00 97.50 401 SER A CA 1
ATOM 3207 C C . SER A 1 401 ? -0.993 2.273 -10.584 1.00 97.50 401 SER A C 1
ATOM 3209 O O . SER A 1 401 ? -0.604 1.731 -11.618 1.00 97.50 401 SER A O 1
ATOM 3211 N N . LEU A 1 402 ? -0.489 1.985 -9.385 1.00 97.94 402 LEU A N 1
ATOM 3212 C CA . LEU A 1 402 ? 0.618 1.066 -9.123 1.00 97.94 402 LEU A CA 1
ATOM 3213 C C . LEU A 1 402 ? 0.229 0.076 -8.026 1.00 97.94 402 LEU A C 1
ATOM 3215 O O . LEU A 1 402 ? -0.509 0.439 -7.111 1.00 97.94 402 LEU A O 1
ATOM 3219 N N . ALA A 1 403 ? 0.735 -1.153 -8.118 1.00 97.31 403 ALA A N 1
ATOM 3220 C CA . ALA A 1 403 ? 0.660 -2.128 -7.038 1.00 97.31 403 ALA A CA 1
ATOM 3221 C C . ALA A 1 403 ? 1.822 -3.130 -7.088 1.00 97.31 403 ALA A C 1
ATOM 3223 O O . ALA A 1 403 ? 2.025 -3.821 -8.091 1.00 97.31 403 ALA A O 1
ATOM 3224 N N . TRP A 1 404 ? 2.525 -3.293 -5.973 1.00 96.50 404 TRP A N 1
ATOM 3225 C CA . TRP A 1 404 ? 3.374 -4.451 -5.720 1.00 96.50 404 TRP A CA 1
ATOM 3226 C C . TRP A 1 404 ? 2.527 -5.692 -5.419 1.00 96.50 404 TRP A C 1
ATOM 3228 O O . TRP A 1 404 ? 1.608 -5.669 -4.600 1.00 96.50 404 TRP A O 1
ATOM 3238 N N . LEU A 1 405 ? 2.861 -6.804 -6.075 1.00 94.06 405 LEU A N 1
ATOM 3239 C CA . LEU A 1 405 ? 2.261 -8.125 -5.843 1.00 94.06 405 LEU A CA 1
ATOM 3240 C C . LEU A 1 405 ? 3.175 -8.989 -4.973 1.00 94.06 405 LEU A C 1
ATOM 3242 O O . LEU A 1 405 ? 2.713 -9.790 -4.164 1.00 94.06 405 LEU A O 1
ATOM 3246 N N . SER A 1 406 ? 4.483 -8.802 -5.137 1.00 93.19 406 SER A N 1
ATOM 3247 C CA . SER A 1 406 ? 5.544 -9.369 -4.313 1.00 93.19 406 SER A CA 1
ATOM 3248 C C . SER A 1 406 ? 6.761 -8.433 -4.339 1.00 93.19 406 SER A C 1
ATOM 3250 O O . SER A 1 406 ? 6.718 -7.367 -4.946 1.00 93.19 406 SER A O 1
ATOM 3252 N N . HIS A 1 407 ? 7.871 -8.826 -3.715 1.00 93.44 407 HIS A N 1
ATOM 3253 C CA . HIS A 1 407 ? 9.128 -8.066 -3.761 1.00 93.44 407 HIS A CA 1
ATOM 3254 C C . HIS A 1 407 ? 9.776 -8.013 -5.160 1.00 93.44 407 HIS A C 1
ATOM 3256 O O . HIS A 1 407 ? 10.678 -7.202 -5.381 1.00 93.44 407 HIS A O 1
ATOM 3262 N N . GLU A 1 408 ? 9.319 -8.858 -6.090 1.00 93.69 408 GLU A N 1
ATOM 3263 C CA . GLU A 1 408 ? 9.815 -8.949 -7.468 1.00 93.69 408 GLU A CA 1
ATOM 3264 C C . GLU A 1 408 ? 8.723 -8.758 -8.518 1.00 93.69 408 GLU A C 1
ATOM 3266 O O . GLU A 1 408 ? 9.050 -8.523 -9.672 1.00 93.69 408 GLU A O 1
ATOM 3271 N N . GLN A 1 409 ? 7.441 -8.851 -8.171 1.00 95.25 409 GLN A N 1
ATOM 3272 C CA . GLN A 1 409 ? 6.340 -8.755 -9.129 1.00 95.25 409 GLN A CA 1
ATOM 3273 C C . GLN A 1 409 ? 5.480 -7.535 -8.850 1.00 95.25 409 GLN A C 1
ATOM 3275 O O . GLN A 1 409 ? 5.127 -7.262 -7.704 1.00 95.25 409 GLN A O 1
ATOM 3280 N N . PHE A 1 410 ? 5.081 -6.848 -9.911 1.00 96.75 410 PHE A N 1
ATOM 3281 C CA . PHE A 1 410 ? 4.246 -5.660 -9.836 1.00 96.75 410 PHE A CA 1
ATOM 3282 C C . PHE A 1 410 ? 3.181 -5.653 -10.926 1.00 96.75 410 PHE A C 1
ATOM 3284 O O . PHE A 1 410 ? 3.257 -6.386 -11.916 1.00 96.75 410 PHE A O 1
ATOM 3291 N N . ALA A 1 411 ? 2.201 -4.779 -10.746 1.00 97.38 411 ALA A N 1
ATOM 3292 C CA . ALA A 1 411 ? 1.246 -4.403 -11.764 1.00 97.38 411 ALA A CA 1
ATOM 3293 C C . ALA A 1 411 ? 1.084 -2.881 -11.801 1.00 97.38 411 ALA A C 1
ATOM 3295 O O . ALA A 1 411 ? 1.255 -2.197 -10.790 1.00 97.38 411 ALA A O 1
ATOM 3296 N N . PHE A 1 412 ? 0.732 -2.354 -12.969 1.00 97.88 412 PHE A N 1
ATOM 3297 C CA . PHE A 1 412 ? 0.297 -0.971 -13.105 1.00 97.88 412 PHE A CA 1
ATOM 3298 C C . PHE A 1 412 ? -0.940 -0.864 -13.990 1.00 97.88 412 PHE A C 1
ATOM 3300 O O . PHE A 1 412 ? -1.133 -1.639 -14.933 1.00 97.88 412 PHE A O 1
ATOM 3307 N N . GLY A 1 413 ? -1.800 0.081 -13.633 1.00 97.38 413 GLY A N 1
ATOM 3308 C CA . GLY A 1 413 ? -3.020 0.416 -14.341 1.00 97.38 413 GLY A CA 1
ATOM 3309 C C . GLY A 1 413 ? -2.782 1.577 -15.294 1.00 97.38 413 GLY A C 1
ATOM 3310 O O . GLY A 1 413 ? -1.861 2.371 -15.105 1.00 97.38 413 GLY A O 1
ATOM 3311 N N . THR A 1 414 ? -3.602 1.670 -16.331 1.00 97.56 414 THR A N 1
ATOM 3312 C CA . THR A 1 414 ? -3.472 2.687 -17.381 1.00 97.56 414 THR A CA 1
ATOM 3313 C C . THR A 1 414 ? -4.776 3.446 -17.590 1.00 97.56 414 THR A C 1
ATOM 3315 O O . THR A 1 414 ? -5.862 2.963 -17.241 1.00 97.56 414 THR A O 1
ATOM 3318 N N . SER A 1 415 ? -4.677 4.630 -18.198 1.00 97.06 415 SER A N 1
ATOM 3319 C CA . SER A 1 415 ? -5.836 5.483 -18.476 1.00 97.06 415 SER A CA 1
ATOM 3320 C C . SER A 1 415 ? -6.798 4.911 -19.521 1.00 97.06 415 SER A C 1
ATOM 3322 O O . SER A 1 415 ? -7.953 5.315 -19.555 1.00 97.06 415 SER A O 1
ATOM 3324 N N . ASP A 1 416 ? -6.384 3.918 -20.317 1.00 96.12 416 ASP A N 1
ATOM 3325 C CA . ASP A 1 416 ? -7.267 3.190 -21.240 1.00 96.12 416 ASP A CA 1
ATOM 3326 C C . ASP A 1 416 ? -7.875 1.912 -20.632 1.00 96.12 416 ASP A C 1
ATOM 3328 O O . ASP A 1 416 ? -8.490 1.116 -21.346 1.00 96.12 416 ASP A O 1
ATOM 3332 N N . GLY A 1 417 ? -7.719 1.713 -19.319 1.00 95.62 417 GLY A N 1
ATOM 3333 C CA . GLY A 1 417 ? -8.378 0.637 -18.582 1.00 95.62 417 GLY A CA 1
ATOM 3334 C C . GLY A 1 417 ? -7.668 -0.713 -18.630 1.00 95.62 417 GLY A C 1
ATOM 3335 O O . GLY A 1 417 ? -8.295 -1.740 -18.355 1.00 95.62 417 GLY A O 1
ATOM 3336 N N . LYS A 1 418 ? -6.376 -0.747 -18.979 1.00 95.12 418 LYS A N 1
ATOM 3337 C CA . LYS A 1 418 ? -5.570 -1.976 -18.979 1.00 95.12 418 LYS A CA 1
ATOM 3338 C C . LYS A 1 418 ? -4.725 -2.099 -17.720 1.00 95.12 418 LYS A C 1
ATOM 3340 O O . LYS A 1 418 ? -4.188 -1.111 -17.219 1.00 95.12 418 LYS A O 1
ATOM 3345 N N . VAL A 1 419 ? -4.548 -3.341 -17.275 1.00 95.75 419 VAL A N 1
ATOM 3346 C CA . VAL A 1 419 ? -3.602 -3.721 -16.221 1.00 95.75 419 VAL A CA 1
ATOM 3347 C C . VAL A 1 419 ? -2.444 -4.480 -16.853 1.00 95.75 419 VAL A C 1
ATOM 3349 O O . VAL A 1 419 ? -2.651 -5.428 -17.614 1.00 95.75 419 VAL A O 1
ATOM 3352 N N . ILE A 1 420 ? -1.225 -4.043 -16.557 1.00 95.88 420 ILE A N 1
ATOM 3353 C CA . ILE A 1 420 ? 0.009 -4.614 -17.092 1.00 95.88 420 ILE A CA 1
ATOM 3354 C C . ILE A 1 420 ? 0.822 -5.173 -15.934 1.00 95.88 420 ILE A C 1
ATOM 3356 O O . ILE A 1 420 ? 1.084 -4.469 -14.964 1.00 95.88 420 ILE A O 1
ATOM 3360 N N . PHE A 1 421 ? 1.237 -6.432 -16.060 1.00 95.62 421 PHE A N 1
ATOM 3361 C CA . PHE A 1 421 ? 2.049 -7.129 -15.067 1.00 95.62 421 PHE A CA 1
ATOM 3362 C C . PHE A 1 421 ? 3.522 -7.111 -15.471 1.00 95.62 421 PHE A C 1
ATOM 3364 O O . PHE A 1 421 ? 3.850 -7.249 -16.654 1.00 95.62 421 PHE A O 1
ATOM 3371 N N . GLY A 1 422 ? 4.412 -7.001 -14.488 1.00 94.94 422 GLY A N 1
ATOM 3372 C CA . GLY A 1 422 ? 5.851 -7.068 -14.706 1.00 94.94 422 GLY A CA 1
ATOM 3373 C C . GLY A 1 422 ? 6.620 -7.707 -13.554 1.00 94.94 422 GLY A C 1
ATOM 3374 O O . GLY A 1 422 ? 6.083 -7.914 -12.465 1.00 94.94 422 GLY A O 1
ATOM 3375 N N . GLY A 1 423 ? 7.886 -8.041 -13.819 1.00 93.94 423 GLY A N 1
ATOM 3376 C CA . GLY A 1 423 ? 8.824 -8.580 -12.833 1.00 93.94 423 GLY A CA 1
ATOM 3377 C C . GLY A 1 423 ? 10.162 -7.831 -12.800 1.00 93.94 423 GLY A C 1
ATOM 3378 O O . GLY A 1 423 ? 10.625 -7.346 -13.832 1.00 93.94 423 GLY A O 1
ATOM 3379 N N . ILE A 1 424 ? 10.795 -7.746 -11.627 1.00 88.56 424 ILE A N 1
ATOM 3380 C CA . ILE A 1 424 ? 12.159 -7.242 -11.427 1.00 88.56 424 ILE A CA 1
ATOM 3381 C C . ILE A 1 424 ? 13.145 -8.416 -11.569 1.00 88.56 424 ILE A C 1
ATOM 3383 O O . ILE A 1 424 ? 13.675 -8.919 -10.584 1.00 88.56 424 ILE A O 1
ATOM 3387 N N . GLY A 1 425 ? 13.374 -8.875 -12.798 1.00 83.12 425 GLY A N 1
ATOM 3388 C CA . GLY A 1 425 ? 14.443 -9.828 -13.126 1.00 83.12 425 GLY A CA 1
ATOM 3389 C C . GLY A 1 425 ? 15.672 -9.143 -13.734 1.00 83.12 425 GLY A C 1
ATOM 3390 O O . GLY A 1 425 ? 15.734 -7.914 -13.836 1.00 83.12 425 GLY A O 1
ATOM 3391 N N . THR A 1 426 ? 16.641 -9.938 -14.208 1.00 60.53 426 THR A N 1
ATOM 3392 C CA . THR A 1 426 ? 17.737 -9.457 -15.082 1.00 60.53 426 THR A CA 1
ATOM 3393 C C . THR A 1 426 ? 17.188 -8.768 -16.336 1.00 60.53 426 THR A C 1
ATOM 3395 O O . THR A 1 426 ? 17.754 -7.786 -16.817 1.00 60.53 426 THR A O 1
ATOM 3398 N N . HIS A 1 427 ? 16.012 -9.205 -16.789 1.00 74.44 427 HIS A N 1
ATOM 3399 C CA . HIS A 1 427 ? 15.178 -8.519 -17.763 1.00 74.44 427 HIS A CA 1
ATOM 3400 C C . HIS A 1 427 ? 13.825 -8.171 -17.121 1.00 74.44 427 HIS A C 1
ATOM 3402 O O . HIS A 1 427 ? 13.292 -8.928 -16.313 1.00 74.44 427 HIS A O 1
ATOM 3408 N N . ILE A 1 428 ? 13.293 -6.978 -17.431 1.00 74.69 428 ILE A N 1
ATOM 3409 C CA . ILE A 1 428 ? 11.917 -6.657 -17.024 1.00 74.69 428 ILE A CA 1
ATOM 3410 C C . ILE A 1 428 ? 11.037 -7.327 -18.053 1.00 74.69 428 ILE A C 1
ATOM 3412 O O . ILE A 1 428 ? 10.957 -6.859 -19.191 1.00 74.69 428 ILE A O 1
ATOM 3416 N N . ASP A 1 429 ? 10.392 -8.399 -17.631 1.00 77.88 429 ASP A N 1
ATOM 3417 C CA . ASP A 1 429 ? 9.425 -9.090 -18.455 1.00 77.88 429 ASP A CA 1
ATOM 3418 C C . ASP A 1 429 ? 8.077 -8.423 -18.258 1.00 77.88 429 ASP A C 1
ATOM 3420 O O . ASP A 1 429 ? 7.465 -8.517 -17.195 1.00 77.88 429 ASP A O 1
ATOM 3424 N N . ILE A 1 430 ? 7.633 -7.705 -19.287 1.00 83.75 430 ILE A N 1
ATOM 3425 C CA . ILE A 1 430 ? 6.281 -7.163 -19.330 1.00 83.75 430 ILE A CA 1
ATOM 3426 C C . ILE A 1 430 ? 5.382 -8.243 -19.894 1.00 83.75 430 ILE A C 1
ATOM 3428 O O . ILE A 1 430 ? 5.403 -8.544 -21.091 1.00 83.75 430 ILE A O 1
ATOM 3432 N N . TYR A 1 431 ? 4.543 -8.793 -19.031 1.00 78.38 431 TYR A N 1
ATOM 3433 C CA . TYR A 1 431 ? 3.534 -9.749 -19.433 1.00 78.38 431 TYR A CA 1
ATOM 3434 C C . TYR A 1 431 ? 2.361 -8.972 -20.011 1.00 78.38 431 TYR A C 1
ATOM 3436 O O . TYR A 1 431 ? 1.459 -8.520 -19.305 1.00 78.38 431 TYR A O 1
ATOM 3444 N N . ARG A 1 432 ? 2.376 -8.795 -21.336 1.00 70.81 432 ARG A N 1
ATOM 3445 C CA . ARG A 1 432 ? 1.160 -8.398 -22.043 1.00 70.81 432 ARG A CA 1
ATOM 3446 C C . ARG A 1 432 ? 0.170 -9.536 -21.871 1.00 70.81 432 ARG A C 1
ATOM 3448 O O . ARG A 1 432 ? 0.454 -10.649 -22.318 1.00 70.81 432 ARG A O 1
ATOM 3455 N N . SER A 1 433 ? -0.969 -9.248 -21.238 1.00 63.59 433 SER A N 1
ATOM 3456 C CA . SER A 1 433 ? -2.098 -10.176 -21.189 1.00 63.59 433 SER A CA 1
ATOM 3457 C C . SER A 1 433 ? -2.293 -10.733 -22.596 1.00 63.59 433 SER A C 1
ATOM 3459 O O . SER A 1 433 ? -2.490 -9.968 -23.550 1.00 63.59 433 SER A O 1
ATOM 3461 N N . ARG A 1 434 ? -2.087 -12.049 -22.757 1.00 63.59 434 ARG A N 1
ATOM 3462 C CA . ARG A 1 434 ? -2.225 -12.698 -24.060 1.00 63.59 434 ARG A CA 1
ATOM 3463 C C . ARG A 1 434 ? -3.642 -12.392 -24.508 1.00 63.59 434 ARG A C 1
ATOM 3465 O O . ARG A 1 434 ? -4.584 -12.880 -23.888 1.00 63.59 434 ARG A O 1
ATOM 3472 N N . LYS A 1 435 ? -3.780 -11.585 -25.565 1.00 61.34 435 LYS A N 1
ATOM 3473 C CA . LYS A 1 435 ? -5.059 -11.328 -26.224 1.00 61.34 435 LYS A CA 1
ATOM 3474 C C . LYS A 1 435 ? -5.580 -12.668 -26.730 1.00 61.34 435 LYS A C 1
ATOM 3476 O O . LYS A 1 435 ? -5.312 -13.053 -27.863 1.00 61.34 435 LYS A O 1
ATOM 3481 N N . ARG A 1 436 ? -6.281 -13.418 -25.881 1.00 64.50 436 ARG A N 1
ATOM 3482 C CA . ARG A 1 436 ? -7.181 -14.447 -26.375 1.00 64.50 436 ARG A CA 1
ATOM 3483 C C . ARG A 1 436 ? -8.260 -13.658 -27.105 1.00 64.50 436 ARG A C 1
ATOM 3485 O O . ARG A 1 436 ? -8.854 -12.797 -26.454 1.00 64.50 436 ARG A O 1
ATOM 3492 N N . PRO A 1 437 ? -8.451 -13.858 -28.420 1.00 63.47 437 PRO A N 1
ATOM 3493 C CA . PRO A 1 437 ? -9.548 -13.211 -29.119 1.00 63.47 437 PRO A CA 1
ATOM 3494 C C . PRO A 1 437 ? -10.810 -13.498 -28.308 1.00 63.47 437 PRO A C 1
ATOM 3496 O O . PRO A 1 437 ? -11.114 -14.662 -28.032 1.00 63.47 437 PRO A O 1
ATOM 3499 N N . LEU A 1 438 ? -11.451 -12.445 -27.792 1.00 60.75 438 LEU A N 1
ATOM 3500 C CA . LEU A 1 438 ? -12.748 -12.609 -27.160 1.00 60.75 438 LEU A CA 1
ATOM 3501 C C . LEU A 1 438 ? -13.669 -13.121 -28.265 1.00 60.75 438 LEU A C 1
ATOM 3503 O O . LEU A 1 438 ? -13.919 -12.418 -29.241 1.00 60.75 438 LEU A O 1
ATOM 3507 N N . ALA A 1 439 ? -14.090 -14.378 -28.134 1.00 63.06 439 ALA A N 1
ATOM 3508 C CA . ALA A 1 439 ? -15.310 -14.820 -28.774 1.00 63.06 439 ALA A CA 1
ATOM 3509 C C . ALA A 1 439 ? -16.421 -13.927 -28.205 1.00 63.06 439 ALA A C 1
ATOM 3511 O O . ALA A 1 439 ? -16.505 -13.773 -26.987 1.00 63.06 439 ALA A O 1
ATOM 3512 N N . ASP A 1 440 ? -17.181 -13.310 -29.099 1.00 59.06 440 ASP A N 1
ATOM 3513 C CA . ASP A 1 440 ? -18.300 -12.400 -28.848 1.00 59.06 440 ASP A CA 1
ATOM 3514 C C . ASP A 1 440 ? -17.926 -10.953 -28.482 1.00 59.06 440 ASP A C 1
ATOM 3516 O O . ASP A 1 440 ? -17.209 -10.669 -27.525 1.00 59.06 440 ASP A O 1
ATOM 3520 N N . GLY A 1 441 ? -18.421 -10.023 -29.311 1.00 73.44 441 GLY A N 1
ATOM 3521 C CA . GLY A 1 441 ? -18.082 -8.598 -29.409 1.00 73.44 441 GLY A CA 1
ATOM 3522 C C . GLY A 1 441 ? -18.425 -7.705 -28.212 1.00 73.44 441 GLY A C 1
ATOM 3523 O O . GLY A 1 441 ? -18.925 -6.598 -28.398 1.00 73.44 441 GLY A O 1
ATOM 3524 N N . VAL A 1 442 ? -18.129 -8.138 -26.989 1.00 75.25 442 VAL A N 1
ATOM 3525 C CA . VAL A 1 442 ? -18.175 -7.292 -25.795 1.00 75.25 442 VAL A CA 1
ATOM 3526 C C . VAL A 1 442 ? -16.968 -6.353 -25.834 1.00 75.25 442 VAL A C 1
ATOM 3528 O O . VAL A 1 442 ? -15.831 -6.765 -25.598 1.00 75.25 442 VAL A O 1
ATOM 3531 N N . SER A 1 443 ? -17.193 -5.079 -26.170 1.00 78.94 443 SER A N 1
ATOM 3532 C CA . SER A 1 443 ? -16.134 -4.068 -26.131 1.00 78.94 443 SER A CA 1
ATOM 3533 C C . SER A 1 443 ? -15.628 -3.915 -24.695 1.00 78.94 443 SER A C 1
ATOM 3535 O O . SER A 1 443 ? -16.403 -3.554 -23.808 1.00 78.94 443 SER A O 1
ATOM 3537 N N . GLU A 1 444 ? -14.341 -4.174 -24.453 1.00 80.25 444 GLU A N 1
ATOM 3538 C CA . GLU A 1 444 ? -13.737 -3.917 -23.145 1.00 80.25 444 GLU A CA 1
ATOM 3539 C C . GLU A 1 444 ? -13.945 -2.448 -22.752 1.00 80.25 444 GLU A C 1
ATOM 3541 O O . GLU A 1 444 ? -13.665 -1.538 -23.538 1.00 80.25 444 GLU A O 1
ATOM 3546 N N . SER A 1 445 ? -14.446 -2.224 -21.531 1.00 79.88 445 SER A N 1
ATOM 3547 C CA . SER A 1 445 ? -14.589 -0.881 -20.969 1.00 79.88 445 SER A CA 1
ATOM 3548 C C . SER A 1 445 ? -13.251 -0.143 -21.026 1.00 79.88 445 SER A C 1
ATOM 3550 O O . SER A 1 445 ? -12.256 -0.626 -20.483 1.00 79.88 445 SER A O 1
ATOM 3552 N N . LYS A 1 446 ? -13.243 1.035 -21.657 1.00 90.69 446 LYS A N 1
ATOM 3553 C CA . LYS A 1 446 ? -12.075 1.929 -21.762 1.00 90.69 446 LYS A CA 1
ATOM 3554 C C . LYS A 1 446 ? -11.908 2.841 -20.542 1.00 90.69 446 LYS A C 1
ATOM 3556 O O . LYS A 1 446 ? -11.183 3.827 -20.602 1.00 90.69 446 LYS A O 1
ATOM 3561 N N . THR A 1 447 ? -12.623 2.561 -19.457 1.00 95.38 447 THR A N 1
ATOM 3562 C CA . THR A 1 447 ? -12.561 3.337 -18.215 1.00 95.38 447 THR A CA 1
ATOM 3563 C C . THR A 1 447 ? -11.176 3.202 -17.564 1.00 95.38 447 THR A C 1
ATOM 3565 O O . THR A 1 447 ? -10.737 2.063 -17.374 1.00 95.38 447 THR A O 1
ATOM 3568 N N . PRO A 1 448 ? -10.507 4.307 -17.181 1.00 96.88 448 PRO A N 1
ATOM 3569 C CA . PRO A 1 448 ? -9.208 4.282 -16.506 1.00 96.88 448 PRO A CA 1
ATOM 3570 C C . PRO A 1 448 ? -9.164 3.345 -15.291 1.00 96.88 448 PRO A C 1
ATOM 3572 O O . PRO A 1 448 ? -10.156 3.205 -14.574 1.00 96.88 448 PRO A O 1
ATOM 3575 N N . ILE A 1 449 ? -8.002 2.739 -15.023 1.00 97.12 449 ILE A N 1
ATOM 3576 C CA . ILE A 1 449 ? -7.769 2.025 -13.757 1.00 97.12 449 ILE A CA 1
ATOM 3577 C C . ILE A 1 449 ? -7.436 3.054 -12.670 1.00 97.12 449 ILE A C 1
ATOM 3579 O O . ILE A 1 449 ? -6.292 3.503 -12.573 1.00 97.12 449 ILE A O 1
ATOM 3583 N N . VAL A 1 450 ? -8.418 3.421 -11.849 1.00 95.94 450 VAL A N 1
ATOM 3584 C CA . VAL A 1 450 ? -8.271 4.471 -10.822 1.00 95.94 450 VAL A CA 1
ATOM 3585 C C . VAL A 1 450 ? -7.333 4.026 -9.701 1.00 95.94 450 VAL A C 1
ATOM 3587 O O . VAL A 1 450 ? -6.508 4.800 -9.222 1.00 95.94 450 VAL A O 1
ATOM 3590 N N . GLN A 1 451 ? -7.411 2.757 -9.306 1.00 96.94 451 GLN A N 1
ATOM 3591 C CA . GLN A 1 451 ? -6.572 2.202 -8.253 1.00 96.94 451 GLN A CA 1
ATOM 3592 C C . GLN A 1 451 ? -6.290 0.725 -8.501 1.00 96.94 451 GLN A C 1
ATOM 3594 O O . GLN A 1 451 ? -7.154 -0.001 -8.995 1.00 96.94 451 GLN A O 1
ATOM 3599 N N . LEU A 1 452 ? -5.095 0.289 -8.100 1.00 97.31 452 LEU A N 1
ATOM 3600 C CA . LEU A 1 452 ? -4.728 -1.113 -7.962 1.00 97.31 452 LEU A CA 1
ATOM 3601 C C . LEU A 1 452 ? -4.368 -1.428 -6.508 1.00 97.31 452 LEU A C 1
ATOM 3603 O O . LEU A 1 452 ? -3.779 -0.596 -5.814 1.00 97.31 452 LEU A O 1
ATOM 3607 N N . ARG A 1 453 ? -4.688 -2.643 -6.055 1.00 96.56 453 ARG A N 1
ATOM 3608 C CA . ARG A 1 453 ? -4.251 -3.168 -4.755 1.00 96.56 453 ARG A CA 1
ATOM 3609 C C . ARG A 1 453 ? -3.825 -4.627 -4.883 1.00 96.56 453 ARG A C 1
ATOM 3611 O O . ARG A 1 453 ? -4.585 -5.464 -5.365 1.00 96.56 453 ARG A O 1
ATOM 3618 N N . GLY A 1 454 ? -2.583 -4.919 -4.501 1.00 94.69 454 GLY A N 1
ATOM 3619 C CA . GLY A 1 454 ? -2.000 -6.255 -4.629 1.00 94.69 454 GLY A CA 1
ATOM 3620 C C . GLY A 1 454 ? -2.574 -7.238 -3.610 1.00 94.69 454 GLY A C 1
ATOM 3621 O O . GLY A 1 454 ? -2.406 -7.033 -2.407 1.00 94.69 454 GLY A O 1
ATOM 3622 N N . ALA A 1 455 ? -3.179 -8.322 -4.098 1.00 90.75 455 ALA A N 1
ATOM 3623 C CA . ALA A 1 455 ? -3.774 -9.374 -3.278 1.00 90.75 455 ALA A CA 1
ATOM 3624 C C . ALA A 1 455 ? -2.732 -10.452 -2.929 1.00 90.75 455 ALA A C 1
ATOM 3626 O O . ALA A 1 455 ? -1.978 -10.304 -1.966 1.00 90.75 455 ALA A O 1
ATOM 3627 N N . THR A 1 456 ? -2.620 -11.494 -3.757 1.00 84.94 456 THR A N 1
ATOM 3628 C CA . THR A 1 456 ? -1.667 -12.610 -3.613 1.00 84.94 456 THR A CA 1
ATOM 3629 C C . THR A 1 456 ? -1.071 -12.987 -4.970 1.00 84.94 456 THR A C 1
ATOM 3631 O O . THR A 1 456 ? -1.668 -12.681 -5.992 1.00 84.94 456 THR A O 1
ATOM 3634 N N . HIS A 1 457 ? 0.099 -13.637 -5.000 1.00 77.62 457 HIS A N 1
ATOM 3635 C CA . HIS A 1 457 ? 0.686 -14.392 -6.130 1.00 77.62 457 HIS A CA 1
ATOM 3636 C C . HIS A 1 457 ? 0.162 -14.084 -7.556 1.00 77.62 457 HIS A C 1
ATOM 3638 O O . HIS A 1 457 ? -0.413 -14.945 -8.214 1.00 77.62 457 HIS A O 1
ATOM 3644 N N . GLY A 1 458 ? 0.374 -12.865 -8.066 1.00 88.25 458 GLY A N 1
ATOM 3645 C CA . GLY A 1 458 ? -0.014 -12.498 -9.439 1.00 88.25 458 GLY A CA 1
ATOM 3646 C C . GLY A 1 458 ? -1.452 -11.990 -9.619 1.00 88.25 458 GLY A C 1
ATOM 3647 O O . GLY A 1 458 ? -1.840 -11.678 -10.745 1.00 88.25 458 GLY A O 1
ATOM 3648 N N . ASN A 1 459 ? -2.215 -11.870 -8.534 1.00 93.06 459 ASN A N 1
ATOM 3649 C CA . ASN A 1 459 ? -3.543 -11.278 -8.467 1.00 93.06 459 ASN A CA 1
ATOM 3650 C C . ASN A 1 459 ? -3.496 -9.835 -7.952 1.00 93.06 459 ASN A C 1
ATOM 3652 O O . ASN A 1 459 ? -2.837 -9.521 -6.956 1.00 93.06 459 ASN A O 1
ATOM 3656 N N . VAL A 1 460 ? -4.267 -8.963 -8.592 1.00 96.00 460 VAL A N 1
ATOM 3657 C CA . VAL A 1 460 ? -4.430 -7.565 -8.198 1.00 96.00 460 VAL A CA 1
ATOM 3658 C C . VAL A 1 460 ? -5.892 -7.161 -8.329 1.00 96.00 460 VAL A C 1
ATOM 3660 O O . VAL A 1 460 ? -6.539 -7.446 -9.338 1.00 96.00 460 VAL A O 1
ATOM 3663 N N . PHE A 1 461 ? -6.419 -6.497 -7.308 1.00 97.19 461 PHE A N 1
ATOM 3664 C CA . PHE A 1 461 ? -7.715 -5.838 -7.396 1.00 97.19 461 PHE A CA 1
ATOM 3665 C C . PHE A 1 461 ? -7.554 -4.521 -8.141 1.00 97.19 461 PHE A C 1
ATOM 3667 O O . PHE A 1 461 ? -6.586 -3.798 -7.904 1.00 97.19 461 PHE A O 1
ATOM 3674 N N . GLY A 1 462 ? -8.493 -4.199 -9.025 1.00 96.94 462 GLY A N 1
ATOM 3675 C CA . GLY A 1 462 ? -8.502 -2.933 -9.743 1.00 96.94 462 GLY A CA 1
ATOM 3676 C C . GLY A 1 462 ? -9.875 -2.286 -9.782 1.00 96.94 462 GLY A C 1
ATOM 3677 O O . GLY A 1 462 ? -10.880 -2.960 -10.004 1.00 96.94 462 GLY A O 1
ATOM 3678 N N . VAL A 1 463 ? -9.889 -0.969 -9.595 1.00 97.25 463 VAL A N 1
ATOM 3679 C CA . VAL A 1 463 ? -11.096 -0.137 -9.611 1.00 97.25 463 VAL A CA 1
ATOM 3680 C C . VAL A 1 463 ? -11.247 0.547 -10.968 1.00 97.25 463 VAL A C 1
ATOM 3682 O O . VAL A 1 463 ? -10.307 1.181 -11.455 1.00 97.25 463 VAL A O 1
ATOM 3685 N N . GLN A 1 464 ? -12.433 0.430 -11.568 1.00 96.25 464 GLN A N 1
ATOM 3686 C CA . GLN A 1 464 ? -12.821 1.085 -12.820 1.00 96.25 464 GLN A CA 1
ATOM 3687 C C . GLN A 1 464 ? -14.225 1.689 -12.677 1.00 96.25 464 GLN A C 1
ATOM 3689 O O . GLN A 1 464 ? -15.218 1.002 -12.920 1.00 96.25 464 GLN A O 1
ATOM 3694 N N . GLY A 1 465 ? -14.308 2.964 -12.285 1.00 94.69 465 GLY A N 1
ATOM 3695 C CA . GLY A 1 465 ? -15.584 3.634 -11.996 1.00 94.69 465 GLY A CA 1
ATOM 3696 C C . GLY A 1 465 ? -16.316 2.967 -10.828 1.00 94.69 465 GLY A C 1
ATOM 3697 O O . GLY A 1 465 ? -15.750 2.788 -9.752 1.00 94.69 465 GLY A O 1
ATOM 3698 N N . ASN A 1 466 ? -17.543 2.517 -11.070 1.00 95.56 466 ASN A N 1
ATOM 3699 C CA . ASN A 1 466 ? -18.392 1.807 -10.112 1.00 95.56 466 ASN A CA 1
ATOM 3700 C C . ASN A 1 466 ? -18.130 0.287 -10.022 1.00 95.56 466 ASN A C 1
ATOM 3702 O O . ASN A 1 466 ? -18.925 -0.446 -9.432 1.00 95.56 466 ASN A O 1
ATOM 3706 N N . LYS A 1 467 ? -17.050 -0.223 -10.632 1.00 96.25 467 LYS A N 1
ATOM 3707 C CA . LYS A 1 467 ? -16.757 -1.666 -10.711 1.00 96.25 467 LYS A CA 1
ATOM 3708 C C . LYS A 1 467 ? -15.419 -2.023 -10.078 1.00 96.25 467 LYS A C 1
ATOM 3710 O O . LYS A 1 467 ? -14.406 -1.358 -10.314 1.00 96.25 467 LYS A O 1
ATOM 3715 N N . ILE A 1 468 ? -15.406 -3.146 -9.365 1.00 96.50 468 ILE A N 1
ATOM 3716 C CA . ILE A 1 468 ? -14.194 -3.797 -8.860 1.00 96.50 468 ILE A CA 1
ATOM 3717 C C . ILE A 1 468 ? -13.940 -5.061 -9.670 1.00 96.50 468 ILE A C 1
ATOM 3719 O O . ILE A 1 468 ? -14.805 -5.929 -9.801 1.00 96.50 468 ILE A O 1
ATOM 3723 N N . TYR A 1 469 ? -12.718 -5.183 -10.173 1.00 96.12 469 TYR A N 1
ATOM 3724 C CA . TYR A 1 469 ? -12.250 -6.345 -10.912 1.00 96.12 469 TYR A CA 1
ATOM 3725 C C . TYR A 1 469 ? -11.094 -7.024 -10.186 1.00 96.12 469 TYR A C 1
ATOM 3727 O O . TYR A 1 469 ? -10.261 -6.365 -9.565 1.00 96.12 469 TYR A O 1
ATOM 3735 N N . LEU A 1 470 ? -11.005 -8.341 -10.336 1.00 95.44 470 LEU A N 1
ATOM 3736 C CA . LEU A 1 470 ? -9.803 -9.108 -10.058 1.00 95.44 470 LEU A CA 1
ATOM 3737 C C . LEU A 1 470 ? -9.059 -9.337 -11.370 1.00 95.44 470 LEU A C 1
ATOM 3739 O O . LEU A 1 470 ? -9.601 -9.886 -12.332 1.00 95.44 470 LEU A O 1
ATOM 3743 N N . TYR A 1 471 ? -7.800 -8.933 -11.405 1.00 94.75 471 TYR A N 1
ATOM 3744 C CA . TYR A 1 471 ? -6.897 -9.211 -12.507 1.00 94.75 471 TYR A CA 1
ATOM 3745 C C . TYR A 1 471 ? -5.888 -10.248 -12.052 1.00 94.75 471 TYR A C 1
ATOM 3747 O O . TYR A 1 471 ? -5.267 -10.092 -11.005 1.00 94.75 471 TYR A O 1
ATOM 3755 N N . HIS A 1 472 ? -5.670 -11.261 -12.877 1.00 93.31 472 HIS A N 1
ATOM 3756 C CA . HIS A 1 472 ? -4.591 -12.217 -12.695 1.00 93.31 472 HIS A CA 1
ATOM 3757 C C . HIS A 1 472 ? -3.704 -12.200 -13.933 1.00 93.31 472 HIS A C 1
ATOM 3759 O O . HIS A 1 472 ? -4.193 -12.063 -15.057 1.00 93.31 472 HIS A O 1
ATOM 3765 N N . ARG A 1 473 ? -2.402 -12.386 -13.735 1.00 89.50 473 ARG A N 1
ATOM 3766 C CA . ARG A 1 473 ? -1.405 -12.377 -14.813 1.00 89.50 473 ARG A CA 1
ATOM 3767 C C . ARG A 1 473 ? -1.738 -13.330 -15.971 1.00 89.50 473 ARG A C 1
ATOM 3769 O O . ARG A 1 473 ? -1.580 -12.959 -17.132 1.00 89.50 473 ARG A O 1
ATOM 3776 N N . ASP A 1 474 ? -2.204 -14.539 -15.657 1.00 88.44 474 ASP A N 1
ATOM 3777 C CA . ASP A 1 474 ? -2.429 -15.610 -16.644 1.00 88.44 474 ASP A CA 1
ATOM 3778 C C . ASP A 1 474 ? -3.909 -15.930 -16.908 1.00 88.44 474 ASP A C 1
ATOM 3780 O O . ASP A 1 474 ? -4.219 -16.851 -17.671 1.00 88.44 474 ASP A O 1
ATOM 3784 N N . SER A 1 475 ? -4.840 -15.215 -16.269 1.00 84.94 475 SER A N 1
ATOM 3785 C CA . SER A 1 475 ? -6.276 -15.471 -16.421 1.00 84.94 475 SER A CA 1
ATOM 3786 C C . SER A 1 475 ? -7.012 -14.232 -16.937 1.00 84.94 475 SER A C 1
ATOM 3788 O O . SER A 1 475 ? -6.448 -13.144 -17.055 1.00 84.94 475 SER A O 1
ATOM 3790 N N . LYS A 1 476 ? -8.267 -14.415 -17.355 1.00 87.38 476 LYS A N 1
ATOM 3791 C CA . LYS A 1 476 ? -9.109 -13.287 -17.761 1.00 87.38 476 LYS A CA 1
ATOM 3792 C C . LYS A 1 476 ? -9.473 -12.476 -16.518 1.00 87.38 476 LYS A C 1
ATOM 3794 O O . LYS A 1 476 ? -9.709 -13.066 -15.467 1.00 87.38 476 LYS A O 1
ATOM 3799 N N . LYS A 1 477 ? -9.578 -11.150 -16.660 1.00 92.62 477 LYS A N 1
ATOM 3800 C CA . LYS A 1 477 ? -10.122 -10.306 -15.590 1.00 92.62 477 LYS A CA 1
ATOM 3801 C C . LYS A 1 477 ? -11.524 -10.793 -15.212 1.00 92.62 477 LYS A C 1
ATOM 3803 O O . LYS A 1 477 ? -12.324 -11.079 -16.105 1.00 92.62 477 LYS A O 1
ATOM 3808 N N . SER A 1 478 ? -11.816 -10.884 -13.922 1.00 92.19 478 SER A N 1
ATOM 3809 C CA . SER A 1 478 ? -13.142 -11.229 -13.409 1.00 92.19 478 SER A CA 1
ATOM 3810 C C . SER A 1 478 ? -13.761 -10.021 -12.721 1.00 92.19 478 SER A C 1
ATOM 3812 O O . SER A 1 478 ? -13.099 -9.310 -11.968 1.00 92.19 478 SER A O 1
ATOM 3814 N N . LEU A 1 479 ? -15.033 -9.755 -13.015 1.00 94.62 479 LEU A N 1
ATOM 3815 C CA . LEU A 1 479 ? -15.814 -8.769 -12.276 1.00 94.62 479 LEU A CA 1
ATOM 3816 C C . LEU A 1 479 ? -16.126 -9.357 -10.898 1.00 94.62 479 LEU A C 1
ATOM 3818 O O . LEU A 1 479 ? -16.648 -10.466 -10.820 1.00 94.62 479 LEU A O 1
ATOM 3822 N N . ILE A 1 480 ? -15.791 -8.625 -9.839 1.00 93.56 480 ILE A N 1
ATOM 3823 C CA . ILE A 1 480 ? -16.138 -9.003 -8.465 1.00 93.56 480 ILE A CA 1
ATOM 3824 C C . ILE A 1 480 ? -17.495 -8.410 -8.116 1.00 93.56 480 ILE A C 1
ATOM 3826 O O . ILE A 1 480 ? -18.421 -9.130 -7.754 1.00 93.56 480 ILE A O 1
ATOM 3830 N N . LYS A 1 481 ? -17.611 -7.084 -8.241 1.00 94.69 481 LYS A N 1
ATOM 3831 C CA . LYS A 1 481 ? -18.814 -6.342 -7.874 1.00 94.69 481 LYS A CA 1
ATOM 3832 C C . LYS A 1 481 ? -18.967 -5.105 -8.747 1.00 94.69 481 LYS A C 1
ATOM 3834 O O . LYS A 1 481 ? -17.979 -4.468 -9.115 1.00 94.69 481 LYS A O 1
ATOM 3839 N N . GLU A 1 482 ? -20.214 -4.784 -9.054 1.00 95.88 482 GLU A N 1
ATOM 3840 C CA . GLU A 1 482 ? -20.649 -3.512 -9.619 1.00 95.88 482 GLU A CA 1
ATOM 3841 C C . GLU A 1 482 ? -21.593 -2.860 -8.610 1.00 95.88 482 GLU A C 1
ATOM 3843 O O . GLU A 1 482 ? -22.445 -3.543 -8.038 1.00 95.88 482 GLU A O 1
ATOM 3848 N N . TYR A 1 483 ? -21.395 -1.570 -8.362 1.00 94.75 483 TYR A N 1
ATOM 3849 C CA . TYR A 1 483 ? -22.204 -0.779 -7.442 1.00 94.75 483 TYR A CA 1
ATOM 3850 C C . TYR A 1 483 ? -23.000 0.275 -8.205 1.00 94.75 483 TYR A C 1
ATOM 3852 O O . TYR A 1 483 ? -22.658 0.636 -9.330 1.00 94.75 483 TYR A O 1
ATOM 3860 N N . ASP A 1 484 ? -24.025 0.826 -7.565 1.00 94.56 484 ASP A N 1
ATOM 3861 C CA . ASP A 1 484 ? -24.799 1.942 -8.124 1.00 94.56 484 ASP A CA 1
ATOM 3862 C C . ASP A 1 484 ? -24.053 3.284 -8.027 1.00 94.56 484 ASP A C 1
ATOM 3864 O O . ASP A 1 484 ? -24.482 4.289 -8.591 1.00 94.56 484 ASP A O 1
ATOM 3868 N N . THR A 1 485 ? -22.930 3.307 -7.307 1.00 93.31 485 THR A N 1
ATOM 3869 C CA . THR A 1 485 ? -22.111 4.491 -7.049 1.00 93.31 485 THR A CA 1
ATOM 3870 C C . THR A 1 485 ? -20.642 4.217 -7.350 1.00 93.31 485 THR A C 1
ATOM 3872 O O . THR A 1 485 ? -20.195 3.067 -7.390 1.00 93.31 485 THR A O 1
ATOM 3875 N N . ASP A 1 486 ? -19.874 5.280 -7.582 1.00 92.06 486 ASP A N 1
ATOM 3876 C CA . ASP A 1 486 ? -18.450 5.146 -7.870 1.00 92.06 486 ASP A CA 1
ATOM 3877 C C . ASP A 1 486 ? -17.676 4.627 -6.652 1.00 92.06 486 ASP A C 1
ATOM 3879 O O . ASP A 1 486 ? -17.883 5.038 -5.503 1.00 92.06 486 ASP A O 1
ATOM 3883 N N . VAL A 1 487 ? -16.734 3.726 -6.927 1.00 94.50 487 VAL A N 1
ATOM 3884 C CA . VAL A 1 487 ? -15.800 3.221 -5.924 1.00 94.50 487 VAL A CA 1
ATOM 3885 C C . VAL A 1 487 ? -14.694 4.258 -5.761 1.00 94.50 487 VAL A C 1
ATOM 3887 O O . VAL A 1 487 ? -13.880 4.457 -6.664 1.00 94.50 487 VAL A O 1
ATOM 3890 N N . LYS A 1 488 ? -14.646 4.919 -4.600 1.00 91.62 488 LYS A N 1
ATOM 3891 C CA . LYS A 1 488 ? -13.660 5.970 -4.311 1.00 91.62 488 LYS A CA 1
ATOM 3892 C C . LYS A 1 488 ? -12.260 5.380 -4.195 1.00 91.62 488 LYS A C 1
ATOM 3894 O O . LYS A 1 488 ? -11.320 5.873 -4.813 1.00 91.62 488 LYS A O 1
ATOM 3899 N N . PHE A 1 489 ? -12.124 4.338 -3.382 1.00 93.38 489 PHE A N 1
ATOM 3900 C CA . PHE A 1 489 ? -10.892 3.574 -3.244 1.00 93.38 489 PHE A CA 1
ATOM 3901 C C . PHE A 1 489 ? -11.175 2.197 -2.632 1.00 93.38 489 PHE A C 1
ATOM 3903 O O . PHE A 1 489 ? -12.258 1.924 -2.112 1.00 93.38 489 PHE A O 1
ATOM 3910 N N . ILE A 1 490 ? -10.177 1.328 -2.704 1.00 95.50 490 ILE A N 1
ATOM 3911 C CA . ILE A 1 490 ? -10.129 0.030 -2.042 1.00 95.50 490 ILE A CA 1
ATOM 3912 C C . ILE A 1 490 ? -8.871 -0.060 -1.183 1.00 95.50 490 ILE A C 1
ATOM 3914 O O . ILE A 1 490 ? -7.827 0.502 -1.533 1.00 95.50 490 ILE A O 1
ATOM 3918 N N . ASP A 1 491 ? -8.945 -0.800 -0.085 1.00 94.06 491 ASP A N 1
ATOM 3919 C CA . ASP A 1 491 ? -7.767 -1.148 0.702 1.00 94.06 491 ASP A CA 1
ATOM 3920 C C . ASP A 1 491 ? -7.876 -2.567 1.266 1.00 94.06 491 ASP A C 1
ATOM 3922 O O . ASP A 1 491 ? -8.952 -3.154 1.309 1.00 94.06 491 ASP A O 1
ATOM 3926 N N . MET A 1 492 ? -6.747 -3.149 1.647 1.00 91.44 492 MET A N 1
ATOM 3927 C CA . MET A 1 492 ? -6.664 -4.492 2.203 1.00 91.44 492 MET A CA 1
ATOM 3928 C C . MET A 1 492 ? -6.064 -4.427 3.594 1.00 91.44 492 MET A C 1
ATOM 3930 O O . MET A 1 492 ? -5.173 -3.616 3.853 1.00 91.44 492 MET A O 1
ATOM 3934 N N . ASN A 1 493 ? -6.536 -5.293 4.481 1.00 87.62 493 ASN A N 1
ATOM 3935 C CA . ASN A 1 493 ? -5.935 -5.399 5.799 1.00 87.62 493 ASN A CA 1
ATOM 3936 C C . ASN A 1 493 ? -4.504 -5.961 5.757 1.00 87.62 493 ASN A C 1
ATOM 3938 O O . ASN A 1 493 ? -4.044 -6.480 4.737 1.00 87.62 493 ASN A O 1
ATOM 3942 N N . GLY A 1 494 ? -3.802 -5.888 6.894 1.00 81.69 494 GLY A N 1
ATOM 3943 C CA . GLY A 1 494 ? -2.417 -6.355 7.019 1.00 81.69 494 GLY A CA 1
ATOM 3944 C C . GLY A 1 494 ? -2.233 -7.830 6.641 1.00 81.69 494 GLY A C 1
ATOM 3945 O O . GLY A 1 494 ? -1.243 -8.180 6.002 1.00 81.69 494 GLY A O 1
ATOM 3946 N N . ASN A 1 495 ? -3.220 -8.671 6.960 1.00 82.56 495 ASN A N 1
ATOM 3947 C CA . ASN A 1 495 ? -3.226 -10.097 6.626 1.00 82.56 495 ASN A CA 1
ATOM 3948 C C . ASN A 1 495 ? -3.645 -10.408 5.179 1.00 82.56 495 ASN A C 1
ATOM 3950 O O . ASN A 1 495 ? -3.466 -11.538 4.729 1.00 82.56 495 ASN A O 1
ATOM 3954 N N . LYS A 1 496 ? -4.179 -9.423 4.448 1.00 82.25 496 LYS A N 1
ATOM 3955 C CA . LYS A 1 496 ? -4.688 -9.551 3.074 1.00 82.25 496 LYS A CA 1
ATOM 3956 C C . LYS A 1 496 ? -5.831 -10.553 2.872 1.00 82.25 496 LYS A C 1
ATOM 3958 O O . LYS A 1 496 ? -6.113 -10.928 1.736 1.00 82.25 496 LYS A O 1
ATOM 3963 N N . ASP A 1 497 ? -6.510 -10.959 3.935 1.00 84.69 497 ASP A N 1
ATOM 3964 C CA . ASP A 1 497 ? -7.702 -11.812 3.900 1.00 84.69 497 ASP A CA 1
ATOM 3965 C C . ASP A 1 497 ? -9.004 -10.998 3.840 1.00 84.69 497 ASP A C 1
ATOM 3967 O O . ASP A 1 497 ? -10.073 -11.570 3.624 1.00 84.69 497 ASP A O 1
ATOM 3971 N N . LYS A 1 498 ? -8.932 -9.667 3.988 1.00 89.56 498 LYS A N 1
ATOM 3972 C CA . LYS A 1 498 ? -10.080 -8.764 3.856 1.00 89.56 498 LYS A CA 1
ATOM 3973 C C . LYS A 1 498 ? -9.801 -7.621 2.889 1.00 89.56 498 LYS A C 1
ATOM 3975 O O . LYS A 1 498 ? -8.784 -6.934 2.997 1.00 89.56 498 LYS A O 1
ATOM 3980 N N . LEU A 1 499 ? -10.741 -7.386 1.978 1.00 92.31 499 LEU A N 1
ATOM 3981 C CA . LEU A 1 499 ? -10.770 -6.221 1.092 1.00 92.31 499 LEU A CA 1
ATOM 3982 C C . LEU A 1 499 ? -11.872 -5.271 1.551 1.00 92.31 499 LEU A C 1
ATOM 3984 O O . LEU A 1 499 ? -13.023 -5.671 1.656 1.00 92.31 499 LEU A O 1
ATOM 3988 N N . PHE A 1 500 ? -11.536 -4.012 1.782 1.00 92.44 500 PHE A N 1
ATOM 3989 C CA . PHE A 1 500 ? -12.473 -2.954 2.129 1.00 92.44 500 PHE A CA 1
ATOM 3990 C C . PHE A 1 500 ? -12.715 -2.092 0.898 1.00 92.44 500 PHE A C 1
ATOM 3992 O O . PHE A 1 500 ? -11.776 -1.547 0.315 1.00 92.44 500 PHE A O 1
ATOM 3999 N N . CYS A 1 501 ? -13.977 -1.980 0.501 1.00 93.38 501 CYS A N 1
ATOM 4000 C CA . CYS A 1 501 ? -14.422 -1.087 -0.555 1.00 93.38 501 CYS A CA 1
ATOM 4001 C C . CYS A 1 501 ? -15.062 0.159 0.047 1.00 93.38 501 CYS A C 1
ATOM 4003 O O . CYS A 1 501 ? -15.943 0.046 0.898 1.00 93.38 501 CYS A O 1
ATOM 4005 N N . PHE A 1 502 ? -14.655 1.329 -0.441 1.00 92.38 502 PHE A N 1
ATOM 4006 C CA . PHE A 1 502 ? -15.151 2.622 0.006 1.00 92.38 502 PHE A CA 1
ATOM 4007 C C . PHE A 1 502 ? -15.955 3.277 -1.110 1.00 92.38 502 PHE A C 1
ATOM 4009 O O . PHE A 1 502 ? -15.409 3.662 -2.146 1.00 92.38 502 PHE A O 1
ATOM 4016 N N . LEU A 1 503 ? -17.261 3.387 -0.896 1.00 92.50 503 LEU A N 1
ATOM 4017 C CA . LEU A 1 503 ? -18.213 3.940 -1.856 1.00 92.50 503 LEU A CA 1
ATOM 4018 C C . LEU A 1 503 ? -18.601 5.357 -1.448 1.00 92.50 503 LEU A C 1
ATOM 4020 O O . LEU A 1 503 ? -18.777 5.624 -0.258 1.00 92.50 503 LEU A O 1
ATOM 4024 N N . THR A 1 504 ? -18.783 6.235 -2.432 1.00 87.12 504 THR A N 1
ATOM 4025 C CA . THR A 1 504 ? -19.336 7.578 -2.214 1.00 87.12 504 THR A CA 1
ATOM 4026 C C . THR A 1 504 ? -20.612 7.745 -3.010 1.00 87.12 504 THR A C 1
ATOM 4028 O O . THR A 1 504 ? -20.593 7.632 -4.232 1.00 87.12 504 THR A O 1
ATOM 4031 N N . ASP A 1 505 ? -21.707 8.079 -2.346 1.00 84.44 505 ASP A N 1
ATOM 4032 C CA . ASP A 1 505 ? -23.010 8.297 -2.987 1.00 84.44 505 ASP A CA 1
ATOM 4033 C C . ASP A 1 505 ? -23.233 9.742 -3.472 1.00 84.44 505 ASP A C 1
ATOM 4035 O O . ASP A 1 505 ? -24.351 10.142 -3.782 1.00 84.44 505 ASP A O 1
ATOM 4039 N N . GLY A 1 506 ? -22.174 10.558 -3.507 1.00 78.19 506 GLY A N 1
ATOM 4040 C CA . GLY A 1 506 ? -22.250 11.988 -3.817 1.00 78.19 506 GLY A CA 1
ATOM 4041 C C . GLY A 1 506 ? -22.874 12.846 -2.706 1.00 78.19 506 GLY A C 1
ATOM 4042 O O . GLY A 1 506 ? -22.726 14.065 -2.739 1.00 78.19 506 GLY A O 1
ATOM 4043 N N . SER A 1 507 ? -23.493 12.239 -1.688 1.00 73.31 507 SER A N 1
ATOM 4044 C CA . SER A 1 507 ? -24.195 12.912 -0.589 1.00 73.31 507 SER A CA 1
ATOM 4045 C C . SER A 1 507 ? -23.368 13.018 0.694 1.00 73.31 507 SER A C 1
ATOM 4047 O O . SER A 1 507 ? -23.914 13.151 1.784 1.00 73.31 507 SER A O 1
ATOM 4049 N N . GLN A 1 508 ? -22.035 12.996 0.564 1.00 81.12 508 GLN A N 1
ATOM 4050 C CA . GLN A 1 508 ? -21.102 13.022 1.696 1.00 81.12 508 GLN A CA 1
ATOM 4051 C C . GLN A 1 508 ? -21.226 11.797 2.612 1.00 81.12 508 GLN A C 1
ATOM 4053 O O . GLN A 1 508 ? -20.779 11.862 3.750 1.00 81.12 508 GLN A O 1
ATOM 4058 N N . THR A 1 509 ? -21.776 10.665 2.157 1.00 83.56 509 THR A N 1
ATOM 4059 C CA . THR A 1 509 ? -21.697 9.417 2.929 1.00 83.56 509 THR A CA 1
ATOM 4060 C C . THR A 1 509 ? -20.607 8.507 2.370 1.00 83.56 509 THR A C 1
ATOM 4062 O O . THR A 1 509 ? -20.455 8.353 1.154 1.00 83.56 509 THR A O 1
ATOM 4065 N N . LEU A 1 510 ? -19.798 7.943 3.270 1.00 86.31 510 LEU A N 1
ATOM 4066 C CA . LEU A 1 510 ? -18.844 6.889 2.957 1.00 86.31 510 LEU A CA 1
ATOM 4067 C C . LEU A 1 510 ? -19.424 5.569 3.436 1.00 86.31 510 LEU A C 1
ATOM 4069 O O . LEU A 1 510 ? -19.690 5.400 4.628 1.00 86.31 510 LEU A O 1
ATOM 4073 N N . LYS A 1 511 ? -19.591 4.634 2.506 1.00 88.06 511 LYS A N 1
ATOM 4074 C CA . LYS A 1 511 ? -19.999 3.266 2.812 1.00 88.06 511 LYS A CA 1
ATOM 4075 C C . LYS A 1 511 ? -18.797 2.336 2.688 1.00 88.06 511 LYS A C 1
ATOM 4077 O O . LYS A 1 511 ? -18.165 2.283 1.633 1.00 88.06 511 LYS A O 1
ATOM 4082 N N . VAL A 1 512 ? -18.489 1.618 3.765 1.00 86.44 512 VAL A N 1
ATOM 4083 C CA . VAL A 1 512 ? -17.393 0.649 3.858 1.00 86.44 512 VAL A CA 1
ATOM 4084 C C . VAL A 1 512 ? -17.968 -0.759 3.769 1.00 86.44 512 VAL A C 1
ATOM 4086 O O . VAL A 1 512 ? -18.709 -1.192 4.653 1.00 86.44 512 VAL A O 1
ATOM 4089 N N . VAL A 1 513 ? -17.612 -1.475 2.703 1.00 85.50 513 VAL A N 1
ATOM 4090 C CA . VAL A 1 513 ? -18.057 -2.852 2.450 1.00 85.50 513 VAL A CA 1
ATOM 4091 C C . VAL A 1 513 ? -16.852 -3.789 2.526 1.00 85.50 513 VAL A C 1
ATOM 4093 O O . VAL A 1 513 ? -15.970 -3.702 1.666 1.00 85.50 513 VAL A O 1
ATOM 4096 N N . PRO A 1 514 ? -16.764 -4.657 3.547 1.00 85.56 514 PRO A N 1
ATOM 4097 C CA . PRO A 1 514 ? -15.691 -5.631 3.647 1.00 85.56 514 PRO A CA 1
ATOM 4098 C C . PRO A 1 514 ? -16.028 -6.913 2.871 1.00 85.56 514 PRO A C 1
ATOM 4100 O O . PRO A 1 514 ? -17.146 -7.419 2.899 1.00 85.56 514 PRO A O 1
ATOM 4103 N N . TYR A 1 515 ? -15.018 -7.479 2.228 1.00 86.38 515 TYR A N 1
ATOM 4104 C CA . TYR A 1 515 ? -15.069 -8.748 1.514 1.00 86.38 515 TYR A CA 1
ATOM 4105 C C . TYR A 1 515 ? -14.073 -9.716 2.127 1.00 86.38 515 TYR A C 1
ATOM 4107 O O . TYR A 1 515 ? -12.943 -9.318 2.415 1.00 86.38 515 TYR A O 1
ATOM 4115 N N . MET A 1 516 ? -14.463 -10.981 2.280 1.00 84.31 516 MET A N 1
ATOM 4116 C CA . MET A 1 516 ? -13.525 -12.036 2.661 1.00 84.31 516 MET A CA 1
ATOM 4117 C C . MET A 1 516 ? -12.841 -12.574 1.410 1.00 84.31 516 MET A C 1
ATOM 4119 O O . MET A 1 516 ? -13.491 -12.894 0.413 1.00 84.31 516 MET A O 1
ATOM 4123 N N . ILE A 1 517 ? -11.521 -12.678 1.471 1.00 84.88 517 ILE A N 1
ATOM 4124 C CA . ILE A 1 517 ? -10.707 -13.253 0.412 1.00 84.88 517 ILE A CA 1
ATOM 4125 C C . ILE A 1 517 ? -10.332 -14.665 0.837 1.00 84.88 517 ILE A C 1
ATOM 4127 O O . ILE A 1 517 ? -9.570 -14.863 1.782 1.00 84.88 517 ILE A O 1
ATOM 4131 N N . VAL A 1 518 ? -10.848 -15.648 0.107 1.00 82.62 518 VAL A N 1
ATOM 4132 C CA . VAL A 1 518 ? -10.520 -17.056 0.314 1.00 82.62 518 VAL A CA 1
ATOM 4133 C C . VAL A 1 518 ? -9.590 -17.501 -0.807 1.00 82.62 518 VAL A C 1
ATOM 4135 O O . VAL A 1 518 ? -9.982 -17.593 -1.973 1.00 82.62 518 VAL A O 1
ATOM 4138 N N . GLU A 1 519 ? -8.331 -17.770 -0.460 1.00 82.00 519 GLU A N 1
ATOM 4139 C CA . GLU A 1 519 ? -7.364 -18.347 -1.391 1.00 82.00 519 GLU A CA 1
ATOM 4140 C C . GLU A 1 519 ? -7.521 -19.872 -1.416 1.00 82.00 519 GLU A C 1
ATOM 4142 O O . GLU A 1 519 ? -7.146 -20.584 -0.485 1.00 82.00 519 GLU A O 1
ATOM 4147 N N . HIS A 1 520 ? -8.081 -20.397 -2.505 1.00 77.88 520 HIS A N 1
ATOM 4148 C CA . HIS A 1 520 ? -8.125 -21.830 -2.752 1.00 77.88 520 HIS A CA 1
ATOM 4149 C C . HIS A 1 520 ? -6.879 -22.258 -3.523 1.00 77.88 520 HIS A C 1
ATOM 4151 O O . HIS A 1 520 ? -6.726 -21.965 -4.713 1.00 77.88 520 HIS A O 1
ATOM 4157 N N . ILE A 1 521 ? -6.008 -23.009 -2.855 1.00 74.19 521 ILE A N 1
ATOM 4158 C CA . ILE A 1 521 ? -4.868 -23.667 -3.491 1.00 74.19 521 ILE A CA 1
ATOM 4159 C C . ILE A 1 521 ? -5.382 -24.968 -4.115 1.00 74.19 521 ILE A C 1
ATOM 4161 O O . ILE A 1 521 ? -5.601 -25.959 -3.420 1.00 74.19 521 ILE A O 1
ATOM 4165 N N . ARG A 1 522 ? -5.612 -24.974 -5.433 1.00 69.94 522 ARG A N 1
ATOM 4166 C CA . ARG A 1 522 ? -5.940 -26.195 -6.185 1.00 69.94 522 ARG A CA 1
ATOM 4167 C C . ARG A 1 522 ? -4.859 -26.438 -7.224 1.00 69.94 522 ARG A C 1
ATOM 4169 O O . ARG A 1 522 ? -4.639 -25.588 -8.080 1.00 69.94 522 ARG A O 1
ATOM 4176 N N . THR A 1 523 ? -4.199 -27.597 -7.152 1.00 53.62 523 THR A N 1
ATOM 4177 C CA . THR A 1 523 ? -3.401 -28.165 -8.258 1.00 53.62 523 THR A CA 1
ATOM 4178 C C . THR A 1 523 ? -2.536 -27.118 -8.987 1.00 53.62 523 THR A C 1
ATOM 4180 O O . THR A 1 523 ? -2.718 -26.883 -10.180 1.00 53.62 523 THR A O 1
ATOM 4183 N N . GLN A 1 524 ? -1.642 -26.445 -8.250 1.00 56.69 524 GLN A N 1
ATOM 4184 C CA . GLN A 1 524 ? -0.682 -25.431 -8.736 1.00 56.69 524 GLN A CA 1
ATOM 4185 C C . GLN A 1 524 ? -1.234 -24.047 -9.139 1.00 56.69 524 GLN A C 1
ATOM 4187 O O . GLN A 1 524 ? -0.451 -23.191 -9.547 1.00 56.69 524 GLN A O 1
ATOM 4192 N N . ARG A 1 525 ? -2.540 -23.773 -9.010 1.00 61.12 525 ARG A N 1
ATOM 4193 C CA . ARG A 1 525 ? -3.105 -22.426 -9.215 1.00 61.12 525 ARG A CA 1
ATOM 4194 C C . ARG A 1 525 ? -3.804 -21.926 -7.960 1.00 61.12 525 ARG A C 1
ATOM 4196 O O . ARG A 1 525 ? -4.590 -22.644 -7.343 1.00 61.12 525 ARG A O 1
ATOM 4203 N N . THR A 1 526 ? -3.531 -20.677 -7.605 1.00 66.44 526 THR A N 1
ATOM 4204 C CA . THR A 1 526 ? -4.256 -19.975 -6.551 1.00 66.44 526 THR A CA 1
ATOM 4205 C C . THR A 1 526 ? -5.490 -19.325 -7.163 1.00 66.44 526 THR A C 1
ATOM 4207 O O . THR A 1 526 ? -5.408 -18.472 -8.048 1.00 66.44 526 THR A O 1
ATOM 4210 N N . HIS A 1 527 ? -6.660 -19.783 -6.732 1.00 76.31 527 HIS A N 1
ATOM 4211 C CA . HIS A 1 527 ? -7.929 -19.158 -7.070 1.00 76.31 527 HIS A CA 1
ATOM 4212 C C . HIS A 1 527 ? -8.352 -18.292 -5.891 1.00 76.31 527 HIS A C 1
ATOM 4214 O O . HIS A 1 527 ? -8.561 -18.812 -4.798 1.00 76.31 527 HIS A O 1
ATOM 4220 N N . LEU A 1 528 ? -8.474 -16.984 -6.109 1.00 79.50 528 LEU A N 1
ATOM 4221 C CA . LEU A 1 528 ? -9.070 -16.092 -5.123 1.00 79.50 528 LEU A CA 1
ATOM 4222 C C . LEU A 1 528 ? -10.573 -16.058 -5.354 1.00 79.50 528 LEU A C 1
ATOM 4224 O O . LEU A 1 528 ? -11.036 -15.576 -6.391 1.00 79.50 528 LEU A O 1
ATOM 4228 N N . ASN A 1 529 ? -11.314 -16.571 -4.382 1.00 81.75 529 ASN A N 1
ATOM 4229 C CA . ASN A 1 529 ? -12.740 -16.330 -4.285 1.00 81.75 529 ASN A CA 1
ATOM 4230 C C . ASN A 1 529 ? -12.958 -15.137 -3.363 1.00 81.75 529 ASN A C 1
ATOM 4232 O O . ASN A 1 529 ? -12.369 -15.047 -2.285 1.00 81.75 529 ASN A O 1
ATOM 4236 N N . VAL A 1 530 ? -13.787 -14.208 -3.824 1.00 81.69 530 VAL A N 1
ATOM 4237 C CA . VAL A 1 530 ? -14.246 -13.083 -3.021 1.00 81.69 530 VAL A CA 1
ATOM 4238 C C . VAL A 1 530 ? -15.650 -13.435 -2.568 1.00 81.69 530 VAL A C 1
ATOM 4240 O O . VAL A 1 530 ? -16.557 -13.529 -3.394 1.00 81.69 530 VAL A O 1
ATOM 4243 N N . GLU A 1 531 ? -15.805 -13.696 -1.278 1.00 83.44 531 GLU A N 1
ATOM 4244 C CA . GLU A 1 531 ? -17.098 -14.025 -0.692 1.00 83.44 531 GLU A CA 1
ATOM 4245 C C . GLU A 1 531 ? -17.702 -12.761 -0.076 1.00 83.44 531 GLU A C 1
ATOM 4247 O O . GLU A 1 531 ? -17.047 -12.056 0.705 1.00 83.44 531 GLU A O 1
ATOM 4252 N N . ASP A 1 532 ? -18.958 -12.473 -0.438 1.00 75.56 532 ASP A N 1
ATOM 4253 C CA . ASP A 1 532 ? -19.772 -11.479 0.260 1.00 75.56 532 ASP A CA 1
ATOM 4254 C C . ASP A 1 532 ? -19.894 -11.968 1.707 1.00 75.56 532 ASP A C 1
ATOM 4256 O O . ASP A 1 532 ? -20.480 -13.020 1.983 1.00 75.56 532 ASP A O 1
ATOM 4260 N N . ASN A 1 533 ? -19.294 -11.239 2.646 1.00 69.38 533 ASN A N 1
ATOM 4261 C CA . ASN A 1 533 ? -19.376 -11.607 4.047 1.00 69.38 533 ASN A CA 1
ATOM 4262 C C . ASN A 1 533 ? -20.784 -11.253 4.537 1.00 69.38 533 ASN A C 1
ATOM 4264 O O . ASN A 1 533 ? -21.047 -10.150 4.996 1.00 69.38 533 ASN A O 1
ATOM 4268 N N . LEU A 1 534 ? -21.721 -12.195 4.414 1.00 57.31 534 LEU A N 1
ATOM 4269 C CA . LEU A 1 534 ? -23.126 -12.009 4.801 1.00 57.31 534 LEU A CA 1
ATOM 4270 C C . LEU A 1 534 ? -23.296 -11.595 6.276 1.00 57.31 534 LEU A C 1
ATOM 4272 O O . LEU A 1 534 ? -24.360 -11.123 6.662 1.00 57.31 534 LEU A O 1
ATOM 4276 N N . LEU A 1 535 ? -22.257 -11.777 7.097 1.00 53.12 535 LEU A N 1
ATOM 4277 C CA . LEU A 1 535 ? -22.224 -11.391 8.507 1.00 53.12 535 LEU A CA 1
ATOM 4278 C C . LEU A 1 535 ? -21.516 -10.055 8.766 1.00 53.12 535 LEU A C 1
ATOM 4280 O O . LEU A 1 535 ? -21.456 -9.621 9.918 1.00 53.12 535 LEU A O 1
ATOM 4284 N N . SER A 1 536 ? -20.920 -9.418 7.758 1.00 61.91 536 SER A N 1
ATOM 4285 C CA . SER A 1 536 ? -20.254 -8.137 7.955 1.00 61.91 536 SER A CA 1
ATOM 4286 C C . SER A 1 536 ? -21.240 -6.991 7.822 1.00 61.91 536 SER A C 1
ATOM 4288 O O . SER A 1 536 ? -21.828 -6.775 6.765 1.00 61.91 536 SER A O 1
ATOM 4290 N N . GLN A 1 537 ? -21.387 -6.257 8.915 1.00 72.62 537 GLN A N 1
ATOM 4291 C CA . GLN A 1 537 ? -22.137 -5.018 8.977 1.00 72.62 537 GLN A CA 1
ATOM 4292 C C . GLN A 1 537 ? -21.517 -4.018 7.994 1.00 72.62 537 GLN A C 1
ATOM 4294 O O . GLN A 1 537 ? -20.310 -3.773 8.029 1.00 72.62 537 GLN A O 1
ATOM 4299 N N . GLU A 1 538 ? -22.326 -3.493 7.077 1.00 83.31 538 GLU A N 1
ATOM 4300 C CA . GLU A 1 538 ? -21.914 -2.361 6.255 1.00 83.31 538 GLU A CA 1
ATOM 4301 C C . GLU A 1 538 ? -21.784 -1.145 7.173 1.00 83.31 538 GLU A C 1
ATOM 4303 O O . GLU A 1 538 ? -22.707 -0.834 7.930 1.00 83.31 538 GLU A O 1
ATOM 4308 N N . TYR A 1 539 ? -20.645 -0.460 7.119 1.00 84.81 539 TYR A N 1
ATOM 4309 C CA . TYR A 1 539 ? -20.446 0.754 7.906 1.00 84.81 539 TYR A CA 1
ATOM 4310 C C . TYR A 1 539 ? -20.735 1.954 7.021 1.00 84.81 539 TYR A C 1
ATOM 4312 O O . TYR A 1 539 ? -20.101 2.119 5.980 1.00 84.81 539 TYR A O 1
ATOM 4320 N N . GLN A 1 540 ? -21.684 2.792 7.423 1.00 87.75 540 GLN A N 1
ATOM 4321 C CA . GLN A 1 540 ? -22.003 4.031 6.726 1.00 87.75 540 GLN A CA 1
ATOM 4322 C C . GLN A 1 540 ? -21.840 5.203 7.683 1.00 87.75 540 GLN A C 1
ATOM 4324 O O . GLN A 1 540 ? -22.371 5.185 8.792 1.00 87.75 540 GLN A O 1
ATOM 4329 N N . TYR A 1 541 ? -21.113 6.228 7.253 1.00 85.81 541 TYR A N 1
ATOM 4330 C CA . TYR A 1 541 ? -20.970 7.453 8.028 1.00 85.81 541 TYR A CA 1
ATOM 4331 C C . TYR A 1 541 ? -20.801 8.671 7.118 1.00 85.81 541 TYR A C 1
ATOM 4333 O O . TYR A 1 541 ? -20.376 8.557 5.969 1.00 85.81 541 TYR A O 1
ATOM 4341 N N . ASN A 1 542 ? -21.111 9.855 7.646 1.00 87.81 542 ASN A N 1
ATOM 4342 C CA . ASN A 1 542 ? -20.956 11.106 6.907 1.00 87.81 542 ASN A CA 1
ATOM 4343 C C . ASN A 1 542 ? -19.485 11.557 6.916 1.00 87.81 542 ASN A C 1
ATOM 4345 O O . ASN A 1 542 ? -18.888 11.701 7.987 1.00 87.81 542 ASN A O 1
ATOM 4349 N N . THR A 1 543 ? -18.915 11.796 5.736 1.00 86.19 543 THR A N 1
ATOM 4350 C CA . THR A 1 543 ? -17.590 12.382 5.512 1.00 86.19 543 THR A CA 1
ATOM 4351 C C . THR A 1 543 ? -17.698 13.638 4.655 1.00 86.19 543 THR A C 1
ATOM 4353 O O . THR A 1 543 ? -18.258 13.638 3.560 1.00 86.19 543 THR A O 1
ATOM 4356 N N . ASN A 1 544 ? -17.072 14.714 5.120 1.00 85.81 544 ASN A N 1
ATOM 4357 C CA . ASN A 1 544 ? -16.940 15.942 4.340 1.00 85.81 544 ASN A CA 1
ATOM 4358 C C . ASN A 1 544 ? -15.696 15.916 3.435 1.00 85.81 544 ASN A C 1
ATOM 4360 O O . ASN A 1 544 ? -15.471 16.857 2.669 1.00 85.81 544 ASN A O 1
ATOM 4364 N N . CYS A 1 545 ? -14.873 14.860 3.501 1.00 79.25 545 CYS A N 1
ATOM 4365 C CA . CYS A 1 545 ? -13.645 14.762 2.725 1.00 79.25 545 CYS A CA 1
ATOM 4366 C C . CYS A 1 545 ? -13.785 13.840 1.514 1.00 79.25 545 CYS A C 1
ATOM 4368 O O . CYS A 1 545 ? -13.652 12.614 1.559 1.00 79.25 545 CYS A O 1
ATOM 4370 N N . ILE A 1 546 ? -13.960 14.474 0.359 1.00 74.88 546 ILE A N 1
ATOM 4371 C CA . ILE A 1 546 ? -14.009 13.780 -0.930 1.00 74.88 546 ILE A CA 1
ATOM 4372 C C . ILE A 1 546 ? -12.592 13.547 -1.484 1.00 74.88 546 ILE A C 1
ATOM 4374 O O . ILE A 1 546 ? -12.379 12.589 -2.219 1.00 74.88 546 ILE A O 1
ATOM 4378 N N . LYS A 1 547 ? -11.599 14.366 -1.111 1.00 83.75 547 LYS A N 1
ATOM 4379 C CA . LYS A 1 547 ? -10.283 14.383 -1.778 1.00 83.75 547 LYS A CA 1
ATOM 4380 C C . LYS A 1 547 ? -9.205 13.516 -1.130 1.00 83.75 547 LYS A C 1
ATOM 4382 O O . LYS A 1 547 ? -8.382 12.968 -1.857 1.00 83.75 547 LYS A O 1
ATOM 4387 N N . MET A 1 548 ? -9.196 13.384 0.196 1.00 89.94 548 MET A N 1
ATOM 4388 C CA . MET A 1 548 ? -8.136 12.653 0.891 1.00 89.94 548 MET A CA 1
ATOM 4389 C C . MET A 1 548 ? -8.197 11.164 0.547 1.00 89.94 548 MET A C 1
ATOM 4391 O O . MET A 1 548 ? -9.257 10.530 0.632 1.00 89.94 548 MET A O 1
ATOM 4395 N N . LYS A 1 549 ? -7.036 10.602 0.203 1.00 88.00 549 LYS A N 1
ATOM 4396 C CA . LYS A 1 549 ? -6.843 9.154 0.140 1.00 88.00 549 LYS A CA 1
ATOM 4397 C C . LYS A 1 549 ? -6.616 8.634 1.559 1.00 88.00 549 LYS A C 1
ATOM 4399 O O . LYS A 1 549 ? -5.548 8.840 2.141 1.00 88.00 549 LYS A O 1
ATOM 4404 N N . SER A 1 550 ? -7.649 8.011 2.115 1.00 86.81 550 SER A N 1
ATOM 4405 C CA . SER A 1 550 ? -7.599 7.368 3.426 1.00 86.81 550 SER A CA 1
ATOM 4406 C C . SER A 1 550 ? -6.734 6.109 3.403 1.00 86.81 550 SER A C 1
ATOM 4408 O O . SER A 1 550 ? -6.495 5.517 2.349 1.00 86.81 550 SER A O 1
ATOM 4410 N N . SER A 1 551 ? -6.311 5.694 4.593 1.00 91.88 551 SER A N 1
ATOM 4411 C CA . SER A 1 551 ? -5.641 4.418 4.839 1.00 91.88 551 SER A CA 1
ATOM 4412 C C . SER A 1 551 ? -6.384 3.676 5.944 1.00 91.88 551 SER A C 1
ATOM 4414 O O . SER A 1 551 ? -6.955 4.317 6.835 1.00 91.88 551 SER A O 1
ATOM 4416 N N . ILE A 1 552 ? -6.364 2.346 5.890 1.00 93.50 552 ILE A N 1
ATOM 4417 C CA . ILE A 1 552 ? -6.850 1.501 6.986 1.00 93.50 552 ILE A CA 1
ATOM 4418 C C . ILE A 1 552 ? -5.697 0.898 7.778 1.00 93.50 552 ILE A C 1
ATOM 4420 O O . ILE A 1 552 ? -4.583 0.745 7.278 1.00 93.50 552 ILE A O 1
ATOM 4424 N N . PHE A 1 553 ? -5.996 0.501 9.006 1.00 93.62 553 PHE A N 1
ATOM 4425 C CA . PHE A 1 553 ? -5.138 -0.348 9.818 1.00 93.62 553 PHE A CA 1
ATOM 4426 C C . PHE A 1 553 ? -5.993 -1.318 10.628 1.00 93.62 553 PHE A C 1
ATOM 4428 O O . PHE A 1 553 ? -7.182 -1.089 10.849 1.00 93.62 553 PHE A O 1
ATOM 4435 N N . GLU A 1 554 ? -5.395 -2.416 11.071 1.00 92.31 554 GLU A N 1
ATOM 4436 C CA . GLU A 1 554 ? -6.027 -3.328 12.015 1.00 92.31 554 GLU A CA 1
ATOM 4437 C C . GLU A 1 554 ? -5.449 -3.119 13.403 1.00 92.31 554 GLU A C 1
ATOM 4439 O O . GLU A 1 554 ? -4.237 -3.039 13.589 1.00 92.31 554 GLU A O 1
ATOM 4444 N N . TYR A 1 555 ? -6.327 -3.090 14.388 1.00 90.50 555 TYR A N 1
ATOM 4445 C CA . TYR A 1 555 ? -5.956 -3.194 15.781 1.00 90.50 555 TYR A CA 1
ATOM 4446 C C . TYR A 1 555 ? -6.520 -4.505 16.323 1.00 90.50 555 TYR A C 1
ATOM 4448 O O . TYR A 1 555 ? -7.698 -4.804 16.138 1.00 90.50 555 TYR A O 1
ATOM 4456 N N . ALA A 1 556 ? -5.684 -5.320 16.954 1.00 88.00 556 ALA A N 1
ATOM 4457 C CA . ALA A 1 556 ? -6.109 -6.565 17.578 1.00 88.00 556 ALA A CA 1
ATOM 4458 C C . ALA A 1 556 ? -5.674 -6.571 19.043 1.00 88.00 556 ALA A C 1
ATOM 4460 O O . ALA A 1 556 ? -4.478 -6.520 19.335 1.00 88.00 556 ALA A O 1
ATOM 4461 N N . ASN A 1 557 ? -6.637 -6.669 19.957 1.00 84.88 557 ASN A N 1
ATOM 4462 C CA . ASN A 1 557 ? -6.359 -6.999 21.351 1.00 84.88 557 ASN A CA 1
ATOM 4463 C C . ASN A 1 557 ? -6.660 -8.489 21.603 1.00 84.88 557 ASN A C 1
ATOM 4465 O O . ASN A 1 557 ? -6.914 -9.259 20.675 1.00 84.88 557 ASN A O 1
ATOM 4469 N N . GLN A 1 558 ? -6.576 -8.928 22.860 1.00 82.69 558 GLN A N 1
ATOM 4470 C CA . GLN A 1 558 ? -6.766 -10.340 23.217 1.00 82.69 558 GLN A CA 1
ATOM 4471 C C . GLN A 1 558 ? -8.196 -10.851 22.969 1.00 82.69 558 GLN A C 1
ATOM 4473 O O . GLN A 1 558 ? -8.408 -12.063 22.931 1.00 82.69 558 GLN A O 1
ATOM 4478 N N . HIS A 1 559 ? -9.174 -9.956 22.824 1.00 85.06 559 HIS A N 1
ATOM 4479 C CA . HIS A 1 559 ? -10.594 -10.302 22.774 1.00 85.06 559 HIS A CA 1
ATOM 4480 C C . HIS A 1 559 ? -11.256 -9.942 21.442 1.00 85.06 559 HIS A C 1
ATOM 4482 O O . HIS A 1 559 ? -12.172 -10.638 21.012 1.00 85.06 559 HIS A O 1
ATOM 4488 N N . ASP A 1 560 ? -10.765 -8.903 20.773 1.00 85.75 560 ASP A N 1
ATOM 4489 C CA . ASP A 1 560 ? -11.418 -8.239 19.660 1.00 85.75 560 ASP A CA 1
ATOM 4490 C C . ASP A 1 560 ? -10.423 -7.766 18.594 1.00 85.75 560 ASP A C 1
ATOM 4492 O O . ASP A 1 560 ? -9.251 -7.476 18.847 1.00 85.75 560 ASP A O 1
ATOM 4496 N N . SER A 1 561 ? -10.932 -7.653 17.367 1.00 87.81 561 SER A N 1
ATOM 4497 C CA . SER A 1 561 ? -10.233 -7.033 16.247 1.00 87.81 561 SER A CA 1
ATOM 4498 C C . SER A 1 561 ? -11.053 -5.858 15.738 1.00 87.81 561 SER A C 1
ATOM 4500 O O . SER A 1 561 ? -12.211 -6.005 15.350 1.00 87.81 561 SER A O 1
ATOM 4502 N N . PHE A 1 562 ? -10.424 -4.694 15.738 1.00 89.69 562 PHE A N 1
ATOM 4503 C CA . PHE A 1 562 ? -10.961 -3.443 15.246 1.00 89.69 562 PHE A CA 1
ATOM 4504 C C . PHE A 1 562 ? -10.288 -3.097 13.927 1.00 89.69 562 PHE A C 1
ATOM 4506 O O . PHE A 1 562 ? -9.094 -3.336 13.727 1.00 89.69 562 PHE A O 1
ATOM 4513 N N . VAL A 1 563 ? -11.054 -2.488 13.036 1.00 91.12 563 VAL A N 1
ATOM 4514 C CA . VAL A 1 563 ? -10.510 -1.853 11.842 1.00 91.12 563 VAL A CA 1
ATOM 4515 C C . VAL A 1 563 ? -10.541 -0.352 12.082 1.00 91.12 563 VAL A C 1
ATOM 4517 O O . VAL A 1 563 ? -11.583 0.216 12.406 1.00 91.12 563 VAL A O 1
ATOM 4520 N N . GLY A 1 564 ? -9.373 0.267 11.977 1.00 93.31 564 GLY A N 1
ATOM 4521 C CA . GLY A 1 564 ? -9.193 1.703 12.051 1.00 93.31 564 GLY A CA 1
ATOM 4522 C C . GLY A 1 564 ? -9.176 2.321 10.658 1.00 93.31 564 GLY A C 1
ATOM 4523 O O . GLY A 1 564 ? -8.572 1.774 9.734 1.00 93.31 564 GLY A O 1
ATOM 4524 N N . LEU A 1 565 ? -9.820 3.473 10.507 1.00 94.19 565 LEU A N 1
ATOM 4525 C CA . LEU A 1 565 ? -9.881 4.233 9.263 1.00 94.19 565 LEU A CA 1
ATOM 4526 C C . LEU A 1 565 ? -9.597 5.705 9.532 1.00 94.19 565 LEU A C 1
ATOM 4528 O O . LEU A 1 565 ? -10.251 6.329 10.368 1.00 94.19 565 LEU A O 1
ATOM 4532 N N . PHE A 1 566 ? -8.657 6.261 8.772 1.00 94.75 566 PHE A N 1
ATOM 4533 C CA . PHE A 1 566 ? -8.404 7.696 8.760 1.00 94.75 566 PHE A CA 1
ATOM 4534 C C . PHE A 1 566 ? -9.400 8.413 7.845 1.00 94.75 566 PHE A C 1
ATOM 4536 O O . PHE A 1 566 ? -9.548 8.073 6.672 1.00 94.75 566 PHE A O 1
ATOM 4543 N N . ASP A 1 567 ? -10.043 9.444 8.365 1.00 94.31 567 ASP A N 1
ATOM 4544 C CA . ASP A 1 567 ? -10.952 10.339 7.658 1.00 94.31 567 ASP A CA 1
ATOM 4545 C C . ASP A 1 567 ? -10.592 11.792 7.990 1.00 94.31 567 ASP A C 1
ATOM 4547 O O . ASP A 1 567 ? -9.853 12.057 8.935 1.00 94.31 567 ASP A O 1
ATOM 4551 N N . TYR A 1 568 ? -11.080 12.746 7.209 1.00 94.50 568 TYR A N 1
ATOM 4552 C CA . TYR A 1 568 ? -10.852 14.164 7.464 1.00 94.50 568 TYR A CA 1
ATOM 4553 C C . TYR A 1 568 ? -12.182 14.905 7.461 1.00 94.50 568 TYR A C 1
ATOM 4555 O O . TYR A 1 568 ? -12.991 14.762 6.548 1.00 94.50 568 TYR A O 1
ATOM 4563 N N . ASP A 1 569 ? -12.417 15.720 8.480 1.00 93.75 569 ASP A N 1
ATOM 4564 C CA . ASP A 1 569 ? -13.551 16.628 8.493 1.00 93.75 569 ASP A CA 1
ATOM 4565 C C . ASP A 1 569 ? -13.091 18.033 8.116 1.00 93.75 569 ASP A C 1
ATOM 4567 O O . ASP A 1 569 ? -12.473 18.755 8.900 1.00 93.75 569 ASP A O 1
ATOM 4571 N N . LYS A 1 570 ? -13.435 18.425 6.889 1.00 92.25 570 LYS A N 1
ATOM 4572 C CA . LYS A 1 570 ? -13.104 19.733 6.328 1.00 92.25 570 LYS A CA 1
ATOM 4573 C C . LYS A 1 570 ? -13.722 20.898 7.102 1.00 92.25 570 LYS A C 1
ATOM 4575 O O . LYS A 1 570 ? -13.146 21.979 7.107 1.00 92.25 570 LYS A O 1
ATOM 4580 N N . ASN A 1 571 ? -14.876 20.701 7.740 1.00 93.31 571 ASN A N 1
ATOM 4581 C CA . ASN A 1 571 ? -15.569 21.787 8.434 1.00 93.31 571 ASN A CA 1
ATOM 4582 C C . ASN A 1 571 ? -14.903 22.125 9.772 1.00 93.31 571 ASN A C 1
ATOM 4584 O O . ASN A 1 571 ? -14.860 23.289 10.158 1.00 93.31 571 ASN A O 1
ATOM 4588 N N . SER A 1 572 ? -14.374 21.116 10.467 1.00 94.06 572 SER A N 1
ATOM 4589 C CA . SER A 1 572 ? -13.667 21.282 11.743 1.00 94.06 572 SER A CA 1
ATOM 4590 C C . SER A 1 572 ? -12.141 21.341 11.595 1.00 94.06 572 SER A C 1
ATOM 4592 O O . SER A 1 572 ? -11.436 21.633 12.562 1.00 94.06 572 SER A O 1
ATOM 4594 N N . SER A 1 573 ? -11.610 21.084 10.395 1.00 95.12 573 SER A N 1
ATOM 4595 C CA . SER A 1 573 ? -10.176 20.898 10.141 1.00 95.12 573 SER A CA 1
ATOM 4596 C C . SER A 1 573 ? -9.553 19.830 11.051 1.00 95.12 573 SER A C 1
ATOM 4598 O O . SER A 1 573 ? -8.430 19.978 11.536 1.00 95.12 573 SER A O 1
ATOM 4600 N N . GLN A 1 574 ? -10.288 18.745 11.301 1.00 95.88 574 GLN A N 1
ATOM 4601 C CA . GLN A 1 574 ? -9.844 17.644 12.156 1.00 95.88 574 GLN A CA 1
ATOM 4602 C C . GLN A 1 574 ? -9.612 16.375 11.345 1.00 95.88 574 GLN A C 1
ATOM 4604 O O . GLN A 1 574 ? -10.446 15.970 10.536 1.00 95.88 574 GLN A O 1
ATOM 4609 N N . LEU A 1 575 ? -8.486 15.712 11.599 1.00 95.94 575 LEU A N 1
ATOM 4610 C CA . LEU A 1 575 ? -8.287 14.328 11.197 1.00 95.94 575 LEU A CA 1
ATOM 4611 C C . LEU A 1 575 ? -9.045 13.430 12.177 1.00 95.94 575 LEU A C 1
ATOM 4613 O O . LEU A 1 575 ? -8.817 13.492 13.383 1.00 95.94 575 LEU A O 1
ATOM 4617 N N . LEU A 1 576 ? -9.931 12.592 11.659 1.00 95.25 576 LEU A N 1
ATOM 4618 C CA . LEU A 1 576 ? -10.707 11.635 12.430 1.00 95.25 576 LEU A CA 1
ATOM 4619 C C . LEU A 1 576 ? -10.118 10.236 12.245 1.00 95.25 576 LEU A C 1
ATOM 4621 O O . LEU A 1 576 ? -9.845 9.812 11.126 1.00 95.25 576 LEU A O 1
ATOM 4625 N N . VAL A 1 577 ? -9.963 9.494 13.333 1.00 95.06 577 VAL A N 1
ATOM 4626 C CA . VAL A 1 577 ? -9.698 8.054 13.297 1.00 95.06 577 VAL A CA 1
ATOM 4627 C C . VAL A 1 577 ? -10.941 7.356 13.805 1.00 95.06 577 VAL A C 1
ATOM 4629 O O . VAL A 1 577 ? -11.323 7.536 14.959 1.00 95.06 577 VAL A O 1
ATOM 4632 N N . ARG A 1 578 ? -11.591 6.596 12.927 1.00 92.81 578 ARG A N 1
ATOM 4633 C CA . ARG A 1 578 ? -12.785 5.811 13.245 1.00 92.81 578 ARG A CA 1
ATOM 4634 C C . ARG A 1 578 ? -12.387 4.364 13.459 1.00 92.81 578 ARG A C 1
ATOM 4636 O O . ARG A 1 578 ? -11.645 3.819 12.648 1.00 92.81 578 ARG A O 1
ATOM 4643 N N . PHE A 1 579 ? -12.892 3.758 14.521 1.00 90.62 579 PHE A N 1
ATOM 4644 C CA . PHE A 1 579 ? -12.664 2.363 14.866 1.00 90.62 579 PHE A CA 1
ATOM 4645 C C . PHE A 1 579 ? -13.985 1.632 14.793 1.00 90.62 579 PHE A C 1
ATOM 4647 O O . PHE A 1 579 ? -14.943 2.046 15.436 1.00 90.62 579 PHE A O 1
ATOM 4654 N N . PHE A 1 580 ? -14.022 0.536 14.050 1.00 88.31 580 PHE A N 1
ATOM 4655 C CA . PHE A 1 580 ? -15.222 -0.272 13.924 1.00 88.31 580 PHE A CA 1
ATOM 4656 C C . PHE A 1 580 ? -14.928 -1.749 14.181 1.00 88.31 580 PHE A C 1
ATOM 4658 O O . PHE A 1 580 ? -13.960 -2.323 13.674 1.00 88.31 580 PHE A O 1
ATOM 4665 N N . ASN A 1 581 ? -15.797 -2.354 14.985 1.00 86.75 581 ASN A N 1
ATOM 4666 C CA . ASN A 1 581 ? -15.965 -3.790 15.190 1.00 86.75 581 ASN A CA 1
ATOM 4667 C C . ASN A 1 581 ? -17.483 -4.072 15.239 1.00 86.75 581 ASN A C 1
ATOM 4669 O O . ASN A 1 581 ? -18.291 -3.153 15.337 1.00 86.75 581 ASN A O 1
ATOM 4673 N N . ARG A 1 582 ? -17.885 -5.345 15.224 1.00 81.12 582 ARG A N 1
ATOM 4674 C CA . ARG A 1 582 ? -19.281 -5.809 15.296 1.00 81.12 582 ARG A CA 1
ATOM 4675 C C . ARG A 1 582 ? -20.098 -5.167 16.421 1.00 81.12 582 ARG A C 1
ATOM 4677 O O . ARG A 1 582 ? -21.302 -5.014 16.271 1.00 81.12 582 ARG A O 1
ATOM 4684 N N . ASN A 1 583 ? -19.455 -4.827 17.537 1.00 84.00 583 ASN A N 1
ATOM 4685 C CA . ASN A 1 583 ? -20.137 -4.359 18.746 1.00 84.00 583 ASN A CA 1
ATOM 4686 C C . ASN A 1 583 ? -19.829 -2.899 19.104 1.00 84.00 583 ASN A C 1
ATOM 4688 O O . ASN A 1 583 ? -20.459 -2.353 20.007 1.00 84.00 583 ASN A O 1
ATOM 4692 N N . HIS A 1 584 ? -18.850 -2.275 18.445 1.00 81.88 584 HIS A N 1
ATOM 4693 C CA . HIS A 1 584 ? -18.285 -1.002 18.885 1.00 81.88 584 HIS A CA 1
ATOM 4694 C C . HIS A 1 584 ? -17.936 -0.111 17.692 1.00 81.88 584 HIS A C 1
ATOM 4696 O O . HIS A 1 584 ? -17.238 -0.544 16.775 1.00 81.88 584 HIS A O 1
ATOM 4702 N N . ASP A 1 585 ? -18.390 1.141 17.757 1.00 85.50 585 ASP A N 1
ATOM 4703 C CA . ASP A 1 585 ? -17.953 2.248 16.908 1.00 85.50 585 ASP A CA 1
ATOM 4704 C C . ASP A 1 585 ? -17.370 3.336 17.817 1.00 85.50 585 ASP A C 1
ATOM 4706 O O . ASP A 1 585 ? -17.992 3.740 18.804 1.00 85.50 585 ASP A O 1
ATOM 4710 N N . GLY A 1 586 ? -16.148 3.765 17.521 1.00 88.88 586 GLY A N 1
ATOM 4711 C CA . GLY A 1 586 ? -15.426 4.784 18.270 1.00 88.88 586 GLY A CA 1
ATOM 4712 C C . GLY A 1 586 ? -14.765 5.777 17.327 1.00 88.88 586 GLY A C 1
ATOM 4713 O O . GLY A 1 586 ? -14.413 5.445 16.196 1.00 88.88 586 GLY A O 1
ATOM 4714 N N . LYS A 1 587 ? -14.557 7.011 17.793 1.00 92.62 587 LYS A N 1
ATOM 4715 C CA . LYS A 1 587 ? -13.831 8.028 17.026 1.00 92.62 587 LYS A CA 1
ATOM 4716 C C . LYS A 1 587 ? -12.851 8.801 17.898 1.00 92.62 587 LYS A C 1
ATOM 4718 O O . LYS A 1 587 ? -13.169 9.145 19.032 1.00 92.62 587 LYS A O 1
ATOM 4723 N N . LEU A 1 588 ? -11.701 9.125 17.325 1.00 93.31 588 LEU A N 1
ATOM 4724 C CA . LEU A 1 588 ? -10.705 10.030 17.886 1.00 93.31 588 LEU A CA 1
ATOM 4725 C C . LEU A 1 588 ? -10.452 11.166 16.889 1.00 93.31 588 LEU A C 1
ATOM 4727 O O . LEU A 1 588 ? -10.488 10.937 15.682 1.00 93.31 588 LEU A O 1
ATOM 4731 N N . SER A 1 589 ? -10.206 12.382 17.370 1.00 94.50 589 SER A N 1
ATOM 4732 C CA . SER A 1 589 ? -9.976 13.564 16.528 1.00 94.50 589 SER A CA 1
ATOM 4733 C C . SER A 1 589 ? -8.629 14.215 16.827 1.00 94.50 589 SER A C 1
ATOM 4735 O O . SER A 1 589 ? -8.275 14.394 17.990 1.00 94.50 589 SER A O 1
ATOM 4737 N N . LEU A 1 590 ? -7.907 14.613 15.783 1.00 94.88 590 LEU A N 1
ATOM 4738 C CA . LEU A 1 590 ? -6.663 15.376 15.850 1.00 94.88 590 LEU A CA 1
ATOM 4739 C C . LEU A 1 590 ? -6.842 16.682 15.081 1.00 94.88 590 LEU A C 1
ATOM 4741 O O . LEU A 1 590 ? -7.157 16.665 13.892 1.00 94.88 590 LEU A O 1
ATOM 4745 N N . GLN A 1 591 ? -6.615 17.817 15.740 1.00 96.19 591 GLN A N 1
ATOM 4746 C CA . GLN A 1 591 ? -6.655 19.112 15.067 1.00 96.19 591 GLN A CA 1
ATOM 4747 C C . GLN A 1 591 ? -5.464 19.244 14.116 1.00 96.19 591 GLN A C 1
ATOM 4749 O O . GLN A 1 591 ? -4.313 19.120 14.540 1.00 96.19 591 GLN A O 1
ATOM 4754 N N . ILE A 1 592 ? -5.736 19.546 12.846 1.00 95.00 592 ILE A N 1
ATOM 4755 C CA . ILE A 1 592 ? -4.699 19.802 11.845 1.00 95.00 592 ILE A CA 1
ATOM 4756 C C . ILE A 1 592 ? -4.910 21.157 11.175 1.00 95.00 592 ILE A C 1
ATOM 4758 O O . ILE A 1 592 ? -6.004 21.720 11.187 1.00 95.00 592 ILE A O 1
ATOM 4762 N N . ARG A 1 593 ? -3.821 21.731 10.657 1.00 93.12 593 ARG A N 1
ATOM 4763 C CA . ARG A 1 593 ? -3.821 23.100 10.118 1.00 93.12 593 ARG A CA 1
ATOM 4764 C C . ARG A 1 593 ? -4.308 23.175 8.675 1.00 93.12 593 ARG A C 1
ATOM 4766 O O . ARG A 1 593 ? -4.902 24.176 8.294 1.00 93.12 593 ARG A O 1
ATOM 4773 N N . GLU A 1 594 ? -4.067 22.126 7.897 1.00 93.69 594 GLU A N 1
ATOM 4774 C CA . GLU A 1 594 ? -4.280 22.104 6.449 1.00 93.69 594 GLU A CA 1
ATOM 4775 C C . GLU A 1 594 ? -5.057 20.859 6.018 1.00 93.69 594 GLU A C 1
ATOM 4777 O O . GLU A 1 594 ? -5.074 19.849 6.724 1.00 93.69 594 GLU A O 1
ATOM 4782 N N . GLU A 1 595 ? -5.699 20.933 4.847 1.00 94.88 595 GLU A N 1
ATOM 4783 C CA . GLU A 1 595 ? -6.398 19.797 4.242 1.00 94.88 595 GLU A CA 1
ATOM 4784 C C . GLU A 1 595 ? -5.368 18.745 3.783 1.00 94.88 595 GLU A C 1
ATOM 4786 O O . GLU A 1 595 ? -4.528 19.036 2.925 1.00 94.88 595 GLU A O 1
ATOM 4791 N N . PRO A 1 596 ? -5.408 17.518 4.329 1.00 96.06 596 PRO A N 1
ATOM 4792 C CA . PRO A 1 596 ? -4.462 16.476 3.972 1.00 96.06 596 PRO A CA 1
ATOM 4793 C C . PRO A 1 596 ? -4.760 15.937 2.569 1.00 96.06 596 PRO A C 1
ATOM 4795 O O . PRO A 1 596 ? -5.897 15.612 2.225 1.00 96.06 596 PRO A O 1
ATOM 4798 N N . LEU A 1 597 ? -3.711 15.765 1.767 1.00 94.38 597 LEU A N 1
ATOM 4799 C CA . LEU A 1 597 ? -3.772 15.041 0.498 1.00 94.38 597 LEU A CA 1
ATOM 4800 C C . LEU A 1 597 ? -3.974 13.542 0.745 1.00 94.38 597 LEU A C 1
ATOM 4802 O O . LEU A 1 597 ? -4.742 12.866 0.055 1.00 94.38 597 LEU A O 1
ATOM 4806 N N . LYS A 1 598 ? -3.257 13.010 1.737 1.00 95.00 598 LYS A N 1
ATOM 4807 C CA . LYS A 1 598 ? -3.198 11.581 2.041 1.00 95.00 598 LYS A CA 1
ATOM 4808 C C . LYS A 1 598 ? -2.756 11.380 3.484 1.00 95.00 598 LYS A C 1
ATOM 4810 O O . LYS A 1 598 ? -1.913 12.119 3.987 1.00 95.00 598 LYS A O 1
ATOM 4815 N N . VAL A 1 599 ? -3.269 10.332 4.115 1.00 96.38 599 VAL A N 1
ATOM 4816 C CA . VAL A 1 599 ? -2.673 9.783 5.337 1.00 96.38 599 VAL A CA 1
ATOM 4817 C C . VAL A 1 599 ? -2.022 8.464 4.985 1.00 96.38 599 VAL A C 1
ATOM 4819 O O . VAL A 1 599 ? -2.644 7.633 4.323 1.00 96.38 599 VAL A O 1
ATOM 4822 N N . VAL A 1 600 ? -0.777 8.265 5.407 1.00 95.44 600 VAL A N 1
ATOM 4823 C CA . VAL A 1 600 ? -0.053 7.011 5.187 1.00 95.44 600 VAL A CA 1
ATOM 4824 C C . VAL A 1 600 ? 0.324 6.364 6.500 1.00 95.44 600 VAL A C 1
ATOM 4826 O O . VAL A 1 600 ? 0.949 6.981 7.354 1.00 95.44 600 VAL A O 1
ATOM 4829 N N . VAL A 1 601 ? -0.049 5.099 6.636 1.00 95.31 601 VAL A N 1
ATOM 4830 C CA . VAL A 1 601 ? 0.395 4.230 7.723 1.00 95.31 601 VAL A CA 1
ATOM 4831 C C . VAL A 1 601 ? 1.732 3.603 7.333 1.00 95.31 601 VAL A C 1
ATOM 4833 O O . VAL A 1 601 ? 1.989 3.380 6.146 1.00 95.31 601 VAL A O 1
ATOM 4836 N N . ASN A 1 602 ? 2.597 3.344 8.313 1.00 92.88 602 ASN A N 1
ATOM 4837 C CA . ASN A 1 602 ? 3.839 2.615 8.077 1.00 92.88 602 ASN A CA 1
ATOM 4838 C C . ASN A 1 602 ? 3.541 1.232 7.471 1.00 92.88 602 ASN A C 1
ATOM 4840 O O . ASN A 1 602 ? 2.912 0.391 8.108 1.00 92.88 602 ASN A O 1
ATOM 4844 N N . ILE A 1 603 ? 4.054 0.985 6.259 1.00 86.69 603 ILE A N 1
ATOM 4845 C CA . ILE A 1 603 ? 3.809 -0.239 5.473 1.00 86.69 603 ILE A CA 1
ATOM 4846 C C . ILE A 1 603 ? 4.148 -1.529 6.237 1.00 86.69 603 ILE A C 1
ATOM 4848 O O . ILE A 1 603 ? 3.586 -2.585 5.946 1.00 86.69 603 ILE A O 1
ATOM 4852 N N . LEU A 1 604 ? 5.084 -1.472 7.188 1.00 86.44 604 LEU A N 1
ATOM 4853 C CA . LEU A 1 604 ? 5.510 -2.641 7.958 1.00 86.44 604 LEU A CA 1
ATOM 4854 C C . LEU A 1 604 ? 4.598 -2.949 9.154 1.00 86.44 604 LEU A C 1
ATOM 4856 O O . LEU A 1 604 ? 4.683 -4.049 9.691 1.00 86.44 604 LEU A O 1
ATOM 4860 N N . SER A 1 605 ? 3.734 -2.015 9.557 1.00 84.31 605 SER A N 1
ATOM 4861 C CA . SER A 1 605 ? 2.936 -2.090 10.785 1.00 84.31 605 SER A CA 1
ATOM 4862 C C . SER A 1 605 ? 1.465 -1.741 10.535 1.00 84.31 605 SER A C 1
ATOM 4864 O O . SER A 1 605 ? 0.866 -0.958 11.266 1.00 84.31 605 SER A O 1
ATOM 4866 N N . ASN A 1 606 ? 0.855 -2.323 9.499 1.00 83.31 606 ASN A N 1
ATOM 4867 C CA . ASN A 1 606 ? -0.584 -2.153 9.237 1.00 83.31 606 ASN A CA 1
ATOM 4868 C C . ASN A 1 606 ? -1.476 -2.900 10.248 1.00 83.31 606 ASN A C 1
ATOM 4870 O O . ASN A 1 606 ? -2.701 -2.805 10.169 1.00 83.31 606 ASN A O 1
ATOM 4874 N N . LYS A 1 607 ? -0.872 -3.668 11.162 1.00 88.88 607 LYS A N 1
ATOM 4875 C CA . LYS A 1 607 ? -1.528 -4.348 12.273 1.00 88.88 607 LYS A CA 1
ATOM 4876 C C . LYS A 1 607 ? -0.832 -3.952 13.570 1.00 88.88 607 LYS A C 1
ATOM 4878 O O . LYS A 1 607 ? 0.391 -4.007 13.633 1.00 88.88 607 LYS A O 1
ATOM 4883 N N . ILE A 1 608 ? -1.625 -3.577 14.562 1.00 89.19 608 ILE A N 1
ATOM 4884 C CA . ILE A 1 608 ? -1.185 -3.144 15.886 1.00 89.19 608 ILE A CA 1
ATOM 4885 C C . ILE A 1 608 ? -1.710 -4.153 16.898 1.00 89.19 608 ILE A C 1
ATOM 4887 O O . ILE A 1 608 ? -2.875 -4.561 16.829 1.00 89.19 608 ILE A O 1
ATOM 4891 N N . THR A 1 609 ? -0.868 -4.529 17.845 1.00 88.69 609 THR A N 1
ATOM 4892 C CA . THR A 1 609 ? -1.251 -5.279 19.039 1.00 88.69 609 THR A CA 1
ATOM 4893 C C . THR A 1 609 ? -1.199 -4.385 20.277 1.00 88.69 609 THR A C 1
ATOM 4895 O O . THR A 1 609 ? -0.602 -3.310 20.255 1.00 88.69 609 THR A O 1
ATOM 4898 N N . GLY A 1 610 ? -1.893 -4.773 21.351 1.00 84.88 610 GLY A N 1
ATOM 4899 C CA . GLY A 1 610 ? -1.976 -3.956 22.569 1.00 84.88 610 GLY A CA 1
ATOM 4900 C C . GLY A 1 610 ? -0.595 -3.517 23.078 1.00 84.88 610 GLY A C 1
ATOM 4901 O O . GLY A 1 610 ? 0.272 -4.359 23.303 1.00 84.88 610 GLY A O 1
ATOM 4902 N N . GLY A 1 611 ? -0.413 -2.205 23.255 1.00 85.06 611 GLY A N 1
ATOM 4903 C CA . GLY A 1 611 ? 0.848 -1.585 23.683 1.00 85.06 611 GLY A CA 1
ATOM 4904 C C . GLY A 1 611 ? 1.758 -1.091 22.550 1.00 85.06 611 GLY A C 1
ATOM 4905 O O . GLY A 1 611 ? 2.738 -0.405 22.826 1.00 85.06 611 GLY A O 1
ATOM 4906 N N . GLU A 1 612 ? 1.450 -1.387 21.285 1.00 91.56 612 GLU A N 1
ATOM 4907 C CA . GLU A 1 612 ? 2.200 -0.855 20.143 1.00 91.56 612 GLU A CA 1
ATOM 4908 C C . GLU A 1 612 ? 1.664 0.515 19.691 1.00 91.56 612 GLU A C 1
ATOM 4910 O O . GLU A 1 612 ? 0.457 0.775 19.676 1.00 91.56 612 GLU A O 1
ATOM 4915 N N . THR A 1 613 ? 2.575 1.392 19.265 1.00 92.75 613 THR A N 1
ATOM 4916 C CA . THR A 1 613 ? 2.242 2.688 18.662 1.00 92.75 613 THR A CA 1
ATOM 4917 C C . THR A 1 613 ? 2.192 2.564 17.143 1.00 92.75 613 THR A C 1
ATOM 4919 O O . THR A 1 613 ? 3.205 2.281 16.498 1.00 92.75 613 THR A O 1
ATOM 4922 N N . LEU A 1 614 ? 1.043 2.862 16.538 1.00 94.69 614 LEU A N 1
ATOM 4923 C CA . LEU A 1 614 ? 0.942 2.980 15.085 1.00 94.69 614 LEU A CA 1
ATOM 4924 C C . LEU A 1 614 ? 1.568 4.284 14.618 1.00 94.69 614 LEU A C 1
ATOM 4926 O O . LEU A 1 614 ? 1.044 5.362 14.896 1.00 94.69 614 LEU A O 1
ATOM 4930 N N . LYS A 1 615 ? 2.639 4.196 13.836 1.00 95.50 615 LYS A N 1
ATOM 4931 C CA . LYS A 1 615 ? 3.208 5.368 13.171 1.00 95.50 615 LYS A CA 1
ATOM 4932 C C . LYS A 1 615 ? 2.468 5.660 11.874 1.00 95.50 615 LYS A C 1
ATOM 4934 O O . LYS A 1 615 ? 2.299 4.781 11.024 1.00 95.50 615 LYS A O 1
ATOM 4939 N N . PHE A 1 616 ? 2.062 6.912 11.712 1.00 96.69 616 PHE A N 1
ATOM 4940 C CA . PHE A 1 616 ? 1.431 7.399 10.495 1.00 96.69 616 PHE A CA 1
ATOM 4941 C C . PHE A 1 616 ? 1.915 8.811 10.162 1.00 96.69 616 PHE A C 1
ATOM 4943 O O . PHE A 1 616 ? 2.356 9.559 11.034 1.00 96.69 616 PHE A O 1
ATOM 4950 N N . ALA A 1 617 ? 1.843 9.173 8.885 1.00 97.00 617 ALA A N 1
ATOM 4951 C CA . ALA A 1 617 ? 2.180 10.502 8.403 1.00 97.00 617 ALA A CA 1
ATOM 4952 C C . ALA A 1 617 ? 0.969 11.160 7.737 1.00 97.00 617 ALA A C 1
ATOM 4954 O O . ALA A 1 617 ? 0.282 10.546 6.915 1.00 97.00 617 ALA A O 1
ATOM 4955 N N . ILE A 1 618 ? 0.736 12.420 8.086 1.00 97.25 618 ILE A N 1
ATOM 4956 C CA . ILE A 1 618 ? -0.229 13.309 7.447 1.00 97.25 618 ILE A CA 1
ATOM 4957 C C . ILE A 1 618 ? 0.522 14.090 6.377 1.00 97.25 618 ILE A C 1
ATOM 4959 O O . ILE A 1 618 ? 1.499 14.775 6.680 1.00 97.25 618 ILE A O 1
ATOM 4963 N N . ILE A 1 619 ? 0.077 13.957 5.132 1.00 97.00 619 ILE A N 1
ATOM 4964 C CA . ILE A 1 619 ? 0.724 14.550 3.965 1.00 97.00 619 ILE A CA 1
ATOM 4965 C C . ILE A 1 619 ? -0.153 15.694 3.468 1.00 97.00 619 ILE A C 1
ATOM 4967 O O . ILE A 1 619 ? -1.273 15.446 3.017 1.00 97.00 619 ILE A O 1
ATOM 4971 N N . THR A 1 620 ? 0.340 16.928 3.536 1.00 96.31 620 THR A N 1
ATOM 4972 C CA . THR A 1 620 ? -0.285 18.102 2.904 1.00 96.31 620 THR A CA 1
ATOM 4973 C C . THR A 1 620 ? 0.451 18.426 1.600 1.00 96.31 620 THR A C 1
ATOM 4975 O O . THR A 1 620 ? 1.336 17.683 1.171 1.00 96.31 620 THR A O 1
ATOM 4978 N N . SER A 1 621 ? 0.064 19.497 0.907 1.00 94.81 621 SER A N 1
ATOM 4979 C CA . SER A 1 621 ? 0.785 19.952 -0.289 1.00 94.81 621 SER A CA 1
ATOM 4980 C C . SER A 1 621 ? 2.164 20.537 0.015 1.00 94.81 621 SER A C 1
ATOM 4982 O O . SER A 1 621 ? 2.997 20.605 -0.894 1.00 94.81 621 SER A O 1
ATOM 4984 N N . GLU A 1 622 ? 2.392 20.967 1.258 1.00 95.62 622 GLU A N 1
ATOM 4985 C CA . GLU A 1 622 ? 3.579 21.725 1.670 1.00 95.62 622 GLU A CA 1
ATOM 4986 C C . GLU A 1 622 ? 4.334 21.084 2.835 1.00 95.62 622 GLU A C 1
ATOM 4988 O O . GLU A 1 622 ? 5.545 21.276 2.945 1.00 95.62 622 GLU A O 1
ATOM 4993 N N . ASP A 1 623 ? 3.658 20.290 3.663 1.00 96.31 623 ASP A N 1
ATOM 4994 C CA . ASP A 1 623 ? 4.213 19.736 4.889 1.00 96.31 623 ASP A CA 1
ATOM 4995 C C . ASP A 1 623 ? 3.915 18.237 5.037 1.00 96.31 623 ASP A C 1
ATOM 4997 O O . ASP A 1 623 ? 2.925 17.690 4.542 1.00 96.31 623 ASP A O 1
ATOM 5001 N N . ILE A 1 624 ? 4.805 17.555 5.757 1.00 96.75 624 ILE A N 1
ATOM 5002 C CA . ILE A 1 624 ? 4.612 16.183 6.223 1.00 96.75 624 ILE A CA 1
ATOM 5003 C C . ILE A 1 624 ? 4.770 16.163 7.735 1.00 96.75 624 ILE A C 1
ATOM 5005 O O . ILE A 1 624 ? 5.829 16.515 8.255 1.00 96.75 624 ILE A O 1
ATOM 5009 N N . HIS A 1 625 ? 3.740 15.701 8.434 1.00 96.69 625 HIS A N 1
ATOM 5010 C CA . HIS A 1 625 ? 3.736 15.578 9.888 1.00 96.69 625 HIS A CA 1
ATOM 5011 C C . HIS A 1 625 ? 3.613 14.110 10.285 1.00 96.69 625 HIS A C 1
ATOM 5013 O O . HIS A 1 625 ? 2.684 13.430 9.847 1.00 96.69 625 HIS A O 1
ATOM 5019 N N . VAL A 1 626 ? 4.536 13.614 11.108 1.00 96.44 626 VAL A N 1
ATOM 5020 C CA . VAL A 1 626 ? 4.536 12.220 11.571 1.00 96.44 626 VAL A CA 1
ATOM 5021 C C . VAL A 1 626 ? 4.062 12.150 13.013 1.00 96.44 626 VAL A C 1
ATOM 5023 O O . VAL A 1 626 ? 4.562 12.869 13.876 1.00 96.44 626 VAL A O 1
ATOM 5026 N N . TYR A 1 627 ? 3.108 11.261 13.267 1.00 96.88 627 TYR A N 1
ATOM 5027 C CA . TYR A 1 627 ? 2.478 11.045 14.564 1.00 96.88 627 TYR A CA 1
ATOM 5028 C C . TYR A 1 627 ? 2.508 9.560 14.926 1.00 96.88 627 TYR A C 1
ATOM 5030 O O . TYR A 1 627 ? 2.668 8.685 14.070 1.00 96.88 627 TYR A O 1
ATOM 5038 N N . GLY A 1 628 ? 2.323 9.285 16.210 1.00 95.88 628 GLY A N 1
ATOM 5039 C CA . GLY A 1 628 ? 1.965 7.983 16.741 1.00 95.88 628 GLY A CA 1
ATOM 5040 C C . GLY A 1 628 ? 0.490 7.952 17.141 1.00 95.88 628 GLY A C 1
ATOM 5041 O O . GLY A 1 628 ? -0.075 8.959 17.569 1.00 95.88 628 GLY A O 1
ATOM 5042 N N . LEU A 1 629 ? -0.135 6.790 17.013 1.00 95.19 629 LEU A N 1
ATOM 5043 C CA . LEU A 1 629 ? -1.449 6.489 17.565 1.00 95.19 629 LEU A CA 1
ATOM 5044 C C . LEU A 1 629 ? -1.290 5.317 18.537 1.00 95.19 629 LEU A C 1
ATOM 5046 O O . LEU A 1 629 ? -0.986 4.197 18.123 1.00 95.19 629 LEU A O 1
ATOM 5050 N N . ASN A 1 630 ? -1.486 5.592 19.823 1.00 93.19 630 ASN A N 1
ATOM 5051 C CA . ASN A 1 630 ? -1.452 4.602 20.891 1.00 93.19 630 ASN A CA 1
ATOM 5052 C C . ASN A 1 630 ? -2.853 4.018 21.057 1.00 93.19 630 ASN A C 1
ATOM 5054 O O . ASN A 1 630 ? -3.815 4.760 21.251 1.00 93.19 630 ASN A O 1
ATOM 5058 N N . CYS A 1 631 ? -2.971 2.695 20.962 1.00 87.19 631 CYS A N 1
ATOM 5059 C CA . CYS A 1 631 ? -4.242 1.988 21.087 1.00 87.19 631 CYS A CA 1
ATOM 5060 C C . CYS A 1 631 ? -4.202 1.058 22.310 1.00 87.19 631 CYS A C 1
ATOM 5062 O O . CYS A 1 631 ? -3.738 -0.081 22.215 1.00 87.19 631 CYS A O 1
ATOM 5064 N N . ASN A 1 632 ? -4.708 1.530 23.451 1.00 81.19 632 ASN A N 1
ATOM 5065 C CA . ASN A 1 632 ? -4.831 0.733 24.676 1.00 81.19 632 ASN A CA 1
ATOM 5066 C C . ASN A 1 632 ? -6.303 0.370 24.918 1.00 81.19 632 ASN A C 1
ATOM 5068 O O . ASN A 1 632 ? -6.946 0.972 25.780 1.00 81.19 632 ASN A O 1
ATOM 5072 N N . PHE A 1 633 ? -6.838 -0.559 24.112 1.00 71.19 633 PHE A N 1
ATOM 5073 C CA . PHE A 1 633 ? -8.212 -1.054 24.248 1.00 71.19 633 PHE A CA 1
ATOM 5074 C C . PHE A 1 633 ? -8.370 -2.203 25.228 1.00 71.19 633 PHE A C 1
ATOM 5076 O O . PHE A 1 633 ? -7.576 -3.170 25.132 1.00 71.19 633 PHE A O 1
#

Secondary structure (DSSP, 8-state):
---TTTTB-TTT-PBPBPTTSTTBEEE-TT--EEEHHHHHHHHHHTT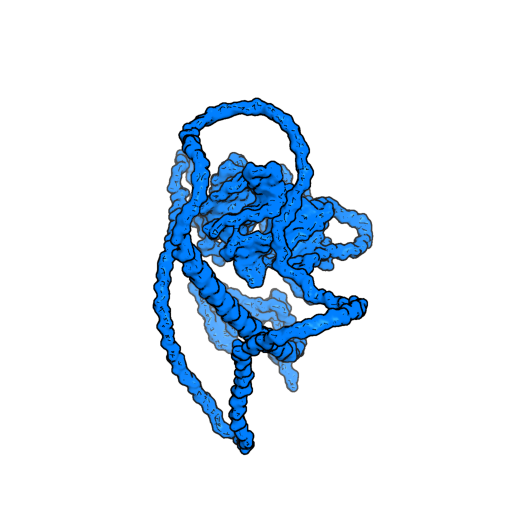T-EE-TTT--EE---TT-TT-GGGG-EEPPS--TTS--------HHHHHHHHHHHHHHHHHHHHHHHHHHHHHHHHHHHHHHHHHHHHHHHHHHTT----------------------------------------------------------------PPPP----------------------------PPPPPPP-------------------------------S----------EEEEPP--EEEE-TTEEEEEEETTEEEEEEEEEETTEEEEEEEEEEEETTEEEEEEEESS---EEEEEE-TT-TTEEEEEEEETTEEEEEEEETTTTEEEEEEEEE-SS-EEEEEESSSSEEEEEETTS-EEEEE-SSS--EE-------SS--PPP-----EEEE-STT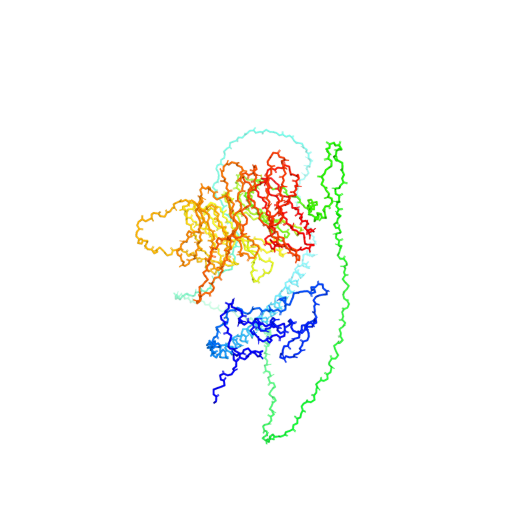EEEEEETTEEEEEETTS--EEEEE-SS-EEEEEE-TTSSEEEEEEE-SSSEEEEEEEEEEEEEETTEEEEEEEE-TTSPPEEEE-S-SS-B--EEEEE-SS-EEEEEEEEETTTTEEEEEEEETTEEEEEEEE-SS--SEEEE-TT-SEEETTPEEEEEEE-SSEEEEEEEEEE-

InterPro domains:
  IPR001841 Zinc finger, RING-type [PF13639] (8-56)
  IPR001841 Zinc finger, RING-type [PS50089] (9-56)
  IPR013083 Zinc finger, RING/FYVE/PHD-type [G3DSA:3.30.40.10] (1-122)
  IPR036322 WD40-repeat-containing domain superfamily [SSF50978] (313-495)
  IPR037381 E3 ubiquitin-protein ligase RFWD3 [PTHR16047] (4-220)

Organism: Strongyloides papillosus (NCBI:txid174720)

pLDDT: mean 75.38, std 24.6, range [27.25, 98.38]

Foldseek 3Di:
DPCLQPAAFPQPSHFADAQPDQQHWKDFPVPDIHGNNSLVVVCVVVPPWNADPPPRDTDDDPPPPRDDPVVRIGGDPDQDSSNDPPPPPPVCVVVVVVVVVVVVVVVVVVVVVVVVVVVVVVVVVVVVVVVVVVVVVVVVVVPPDDDDDDDDDDDDDDDDDDDDDDDDDDDDDDDDDDDDDDDDDDDDDDDDDDDDDDDDDDDDDDDDDDDDDDDDDDDDDDDDDDDDDDDDDDDDDDDDDDDDDDDDDDDDDDDDDDDDDDPDADDDDPDDDDDDDDDDDDDDDPPFDWDWGPFPDKDWDFQWQDWAAAPQKIKTWGWDDDPPDPQIWIFIWIDGPVDIDTDTDGSAGWNDKDKDQAPVDNQWIWMWIFGFQKIWTKIAGNVVRDIDGPDMDGHPFTWQEWEDQHRFKIWTWGQQGDIWIWGNDVDTDILDAPCPPPPDPPPPRRFTFNYWYHAHDQWIWTFGFQWIWIDGSHDDIDTDDGDPFGFLDWDAEPVSQKIWTWGDPVPQKTKTFIWGWDFDDDDNDTDTDTDRPPPDDIDIDGAPDSQEDKDWAWEDEPPDIWIWIWGAHPVQQWIKIWIDDPVDIDIDIDHDDADFNYKYWHSVPSYHYQPDWTWIWGHDNTMITIMTIHGHD

Sequence (633 aa):
MNDSSQFNCEICFQSYTQVGSLHSIACLPCGHIFGKNCLFQWLESKKPQVICPKCKKKFNGPPHSKDKFEDYIITIYGLPSNGDIPVEYEDFSDKLFQVKRELLEVKEENSKLKRELDSLRKNFRYLSSQQSIRNSLFSSYTNFNNFSNIGNRLRSYRPNSTNPSIIPGVHLNTRQRRGIIFDYLSRFANVPFGGSTSNRYTDSVVSNPPSPNNIPEFIISDEGEHTEEQITDENPRDTIPLEPDEIVIVSDDEESISEANNVEFQEFNIFNELGNDYPNELSSSNVAAVSFTNCIYSLKCENITDAVLVDETVISACKLSTEDNSLVSYGLKFFSSKGNYILRFSSEPINGIDVVKSRNNSNRFNILVASSRNLYFVKFHAFDFNAVVSKILNHTVEITSLAWLSHEQFAFGTSDGKVIFGGIGTHIDIYRSRKRPLADGVSESKTPIVQLRGATHGNVFGVQGNKIYLYHRDSKKSLIKEYDTDVKFIDMNGNKDKLFCFLTDGSQTLKVVPYMIVEHIRTQRTHLNVEDNLLSQEYQYNTNCIKMKSSIFEYANQHDSFVGLFDYDKNSSQLLVRFFNRNHDGKLSLQIREEPLKVVVNILSNKITGGETLKFAIITSEDIHVYGLNCNF

Radius of gyration: 38.06 Å; chains: 1; bounding box: 110×111×84 Å